Protein AF-A0A836IFR8-F1 (afdb_monomer_lite)

Organism: NCBI:txid2761500

pLDDT: mean 71.45, std 17.9, range [32.06, 95.31]

Foldseek 3Di:
DPDLVVVLVVLVVVLVVLCVPVLVVLVVQLVVLVVLLVVLVVLVVVLVVCCVVCVPPDDPVNVVVSVVSVVVSVVSVVSNVVSVVSNVVSVVVSVVSVVVSVVSVVVSVVVVVVVVVVVVVVVVVVVVVVVVVVVVLVVVLVVLVVVVVVVVVVCVVPDHDPVPDVSVVVSVVVNVVSVVVVVVVPPPPPPPPPPPDDDDDDDDDDDDDDDDDDDDDDDDDDDDDDPDPDDDDDDDDDDDDDDDDPDDPDPVVVVVVVVVVVVVVVVVVPDDDDDDDPCPDPPVVVVVVVVVVVVVCVVVVVVVVVVVVVVVVVVVVVVVVVVVVVVVVVVVVVVVVVVVVVVVLVVVCVVPDPCVVVSVVVVVVVVVVVVVVVVVVVVVVVVVVVVVVVVVVVVVVPD

Structure (mmCIF, N/CA/C/O backbone):
data_AF-A0A836IFR8-F1
#
_entry.id   AF-A0A836IFR8-F1
#
loop_
_atom_site.group_PDB
_atom_site.id
_atom_site.type_symbol
_atom_site.label_atom_id
_atom_site.label_alt_id
_atom_site.label_comp_id
_atom_site.label_asym_id
_atom_site.label_entity_id
_atom_site.label_seq_id
_atom_site.pdbx_PDB_ins_code
_atom_site.Cartn_x
_atom_site.Cartn_y
_atom_site.Cartn_z
_atom_site.occupancy
_atom_site.B_iso_or_equiv
_atom_site.auth_seq_id
_atom_site.auth_comp_id
_atom_site.auth_asym_id
_atom_site.auth_atom_id
_atom_site.pdbx_PDB_model_num
ATOM 1 N N . MET A 1 1 ? 16.367 15.610 -10.287 1.00 47.91 1 MET A N 1
ATOM 2 C CA . MET A 1 1 ? 15.677 14.321 -10.023 1.00 47.91 1 MET A CA 1
ATOM 3 C C . MET A 1 1 ? 15.553 13.953 -8.529 1.00 47.91 1 MET A C 1
ATOM 5 O O . MET A 1 1 ? 15.051 12.878 -8.247 1.00 47.91 1 MET A O 1
ATOM 9 N N . LYS A 1 2 ? 15.933 14.807 -7.560 1.00 54.25 2 LYS A N 1
ATOM 10 C CA . LYS A 1 2 ? 16.052 14.400 -6.140 1.00 54.25 2 LYS A CA 1
ATOM 11 C C . LYS A 1 2 ? 14.839 14.685 -5.233 1.00 54.25 2 LYS A C 1
ATOM 13 O O . LYS A 1 2 ? 14.837 14.230 -4.103 1.00 54.25 2 LYS A O 1
ATOM 18 N N . ALA A 1 3 ? 13.810 15.404 -5.686 1.00 56.84 3 ALA A N 1
ATOM 19 C CA . ALA A 1 3 ? 12.784 15.925 -4.769 1.00 56.84 3 ALA A CA 1
ATOM 20 C C . ALA A 1 3 ? 11.726 14.894 -4.309 1.00 56.84 3 ALA A C 1
ATOM 22 O O . ALA A 1 3 ? 11.267 14.959 -3.174 1.00 56.84 3 ALA A O 1
ATOM 23 N N . LEU A 1 4 ? 11.361 13.918 -5.149 1.00 61.09 4 LEU A N 1
ATOM 24 C CA . LEU A 1 4 ? 10.291 12.951 -4.843 1.00 61.09 4 LEU A CA 1
ATOM 25 C C . LEU A 1 4 ? 10.640 11.928 -3.733 1.00 61.09 4 LEU A C 1
ATOM 27 O O . LEU A 1 4 ? 9.770 11.622 -2.921 1.00 61.09 4 LEU A O 1
ATOM 31 N N . PRO A 1 5 ? 11.889 11.425 -3.640 1.00 79.56 5 PRO A N 1
ATOM 32 C CA . PRO A 1 5 ? 12.297 10.538 -2.549 1.00 79.56 5 PRO A CA 1
ATOM 33 C C . PRO A 1 5 ? 12.315 11.219 -1.176 1.00 79.56 5 PRO A C 1
ATOM 35 O O . PRO A 1 5 ? 12.012 10.579 -0.173 1.00 79.56 5 PRO A O 1
ATOM 38 N N . HIS A 1 6 ? 12.644 12.515 -1.119 1.00 83.06 6 HIS A N 1
ATOM 39 C CA . HIS A 1 6 ? 12.786 13.228 0.152 1.00 83.06 6 HIS A CA 1
ATOM 40 C C . HIS A 1 6 ? 11.447 13.449 0.861 1.00 83.06 6 HIS A C 1
ATOM 42 O O . HIS A 1 6 ? 11.377 13.259 2.069 1.00 83.06 6 HIS A O 1
ATOM 48 N N . VAL A 1 7 ? 10.376 13.762 0.125 1.00 83.94 7 VAL A N 1
ATOM 49 C CA . VAL A 1 7 ? 9.038 13.958 0.718 1.00 83.94 7 VAL A CA 1
ATOM 50 C C . VAL A 1 7 ? 8.487 12.656 1.312 1.00 83.94 7 VAL A C 1
ATOM 52 O O . VAL A 1 7 ? 7.880 12.673 2.380 1.00 83.94 7 VAL A O 1
ATOM 55 N N . LEU A 1 8 ? 8.714 11.515 0.652 1.00 88.38 8 LEU A N 1
ATOM 56 C CA . LEU A 1 8 ? 8.310 10.209 1.185 1.00 88.38 8 LEU A CA 1
ATOM 57 C C . LEU A 1 8 ? 9.130 9.819 2.415 1.00 88.38 8 LEU A C 1
ATOM 59 O O . LEU A 1 8 ? 8.558 9.348 3.395 1.00 88.38 8 LEU A O 1
ATOM 63 N N . ALA A 1 9 ? 10.447 10.044 2.374 1.00 88.12 9 ALA A N 1
ATOM 64 C CA . ALA A 1 9 ? 11.332 9.774 3.502 1.00 88.12 9 ALA A CA 1
ATOM 65 C C . ALA A 1 9 ? 10.957 10.620 4.729 1.00 88.12 9 ALA A C 1
ATOM 67 O O . ALA A 1 9 ? 10.889 10.088 5.834 1.00 88.12 9 ALA A O 1
ATOM 68 N N . ASP A 1 10 ? 10.642 11.902 4.529 1.00 90.75 10 ASP A N 1
ATOM 69 C CA . ASP A 1 10 ? 10.183 12.798 5.593 1.00 90.75 10 ASP A CA 1
ATOM 70 C C . ASP A 1 10 ? 8.849 12.330 6.199 1.00 90.75 10 ASP A C 1
ATOM 72 O O . ASP A 1 10 ? 8.724 12.190 7.415 1.00 90.75 10 ASP A O 1
ATOM 76 N N . ARG A 1 11 ? 7.858 11.973 5.368 1.00 89.06 11 ARG A N 1
ATOM 77 C CA . ARG A 1 11 ? 6.571 11.444 5.857 1.00 89.06 11 ARG A CA 1
ATOM 78 C C . ARG A 1 11 ? 6.716 10.117 6.597 1.00 89.06 11 ARG A C 1
ATOM 80 O O . ARG A 1 11 ? 6.082 9.931 7.633 1.00 89.06 11 ARG A O 1
ATOM 87 N N . GLN A 1 12 ? 7.546 9.208 6.091 1.00 89.19 12 GLN A N 1
ATOM 88 C CA . GLN A 1 12 ? 7.844 7.945 6.763 1.00 89.19 12 GLN A CA 1
ATOM 89 C C . GLN A 1 12 ? 8.517 8.193 8.116 1.00 89.19 12 GLN A C 1
ATOM 91 O O . GLN A 1 12 ? 8.138 7.574 9.109 1.00 89.19 12 GLN A O 1
ATOM 96 N N . HIS A 1 13 ? 9.472 9.123 8.170 1.00 93.12 13 HIS A N 1
ATOM 97 C CA . HIS A 1 13 ? 10.136 9.499 9.410 1.00 93.12 13 HIS A CA 1
ATOM 98 C C . HIS A 1 13 ? 9.149 10.097 10.418 1.00 93.12 13 HIS A C 1
ATOM 100 O O . HIS A 1 13 ? 9.113 9.661 11.566 1.00 93.12 13 HIS A O 1
ATOM 106 N N . ARG A 1 14 ? 8.283 11.024 9.993 1.00 92.19 14 ARG A N 1
ATOM 107 C CA . ARG A 1 14 ? 7.234 11.602 10.848 1.00 92.19 14 ARG A CA 1
ATOM 108 C C . ARG A 1 14 ? 6.281 10.549 11.404 1.00 92.19 14 ARG A C 1
ATOM 110 O O . ARG A 1 14 ? 5.971 10.600 12.591 1.00 92.19 14 ARG A O 1
ATOM 117 N N . LEU A 1 15 ? 5.850 9.592 10.580 1.00 91.56 15 LEU A N 1
ATOM 118 C CA . LEU A 1 15 ? 4.998 8.491 11.029 1.00 91.56 15 LEU A CA 1
ATOM 119 C C . LEU A 1 15 ? 5.722 7.624 12.066 1.00 91.56 15 LEU A C 1
ATOM 121 O O . LEU A 1 15 ? 5.159 7.317 13.110 1.00 91.56 15 LEU A O 1
ATOM 125 N N . GLN A 1 16 ? 6.989 7.291 11.817 1.00 93.38 16 GLN A N 1
ATOM 126 C CA . GLN A 1 16 ? 7.802 6.511 12.747 1.00 93.38 16 GLN A CA 1
ATOM 127 C C . GLN A 1 16 ? 8.008 7.245 14.081 1.00 93.38 16 GLN A C 1
ATOM 129 O O . GLN A 1 16 ? 7.955 6.634 15.147 1.00 93.38 16 GLN A O 1
ATOM 134 N N . VAL A 1 17 ? 8.220 8.564 14.044 1.00 95.31 17 VAL A N 1
ATOM 135 C CA . VAL A 1 17 ? 8.290 9.396 15.251 1.00 95.31 17 VAL A CA 1
ATOM 136 C C . VAL A 1 17 ? 6.943 9.393 15.976 1.00 95.31 17 VAL A C 1
ATOM 138 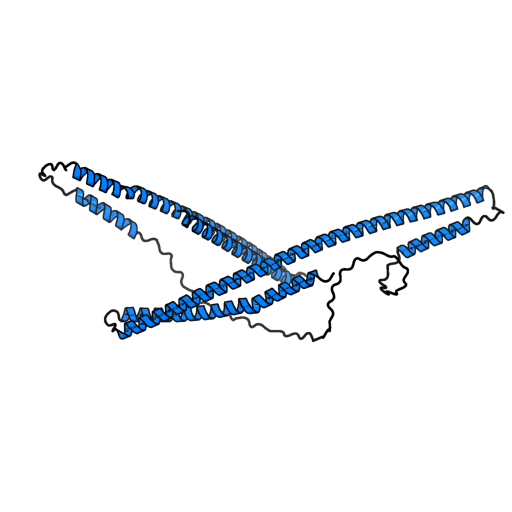O O . VAL A 1 17 ? 6.924 9.208 17.190 1.00 95.31 17 VAL A O 1
ATOM 141 N N . HIS A 1 18 ? 5.822 9.539 15.266 1.00 91.00 18 HIS A N 1
ATOM 142 C CA . HIS A 1 18 ? 4.480 9.521 15.856 1.00 91.00 18 HIS A CA 1
ATOM 143 C C . HIS A 1 18 ? 4.142 8.170 16.509 1.00 91.00 18 HIS A C 1
ATOM 145 O O . HIS A 1 18 ? 3.628 8.143 17.628 1.00 91.00 18 HIS A O 1
ATOM 151 N N . GLU A 1 19 ? 4.498 7.057 15.866 1.00 90.88 19 GLU A N 1
ATOM 152 C CA . GLU A 1 19 ? 4.349 5.704 16.411 1.00 90.88 19 GLU A CA 1
ATOM 153 C C . GLU A 1 19 ? 5.169 5.528 17.698 1.00 90.88 19 GLU A C 1
ATOM 155 O O . GLU A 1 19 ? 4.637 5.142 18.740 1.00 90.88 19 GLU A O 1
ATOM 160 N N . ASN A 1 20 ? 6.457 5.880 17.655 1.00 94.19 20 ASN A N 1
ATOM 161 C CA . ASN A 1 20 ? 7.366 5.698 18.787 1.00 94.19 20 ASN A CA 1
ATOM 162 C C . ASN A 1 20 ? 7.075 6.625 19.973 1.00 94.19 20 ASN A C 1
ATOM 164 O O . ASN A 1 20 ? 7.450 6.305 21.095 1.00 94.19 20 ASN A O 1
ATOM 168 N N . THR A 1 21 ? 6.448 7.778 19.740 1.00 94.50 21 THR A N 1
ATOM 169 C CA . THR A 1 21 ? 6.175 8.758 20.799 1.00 94.50 21 THR A CA 1
ATOM 170 C C . THR A 1 21 ? 4.726 8.689 21.253 1.00 94.50 21 THR A C 1
ATOM 172 O O . THR A 1 21 ? 4.448 8.284 22.376 1.00 94.50 21 THR A O 1
ATOM 175 N N . VAL A 1 22 ? 3.787 9.041 20.378 1.00 92.31 22 VAL A N 1
ATOM 176 C CA . VAL A 1 22 ? 2.385 9.259 20.741 1.00 92.31 22 VAL A CA 1
ATOM 177 C C . VAL A 1 22 ? 1.638 7.937 20.904 1.00 92.31 22 VAL A C 1
ATOM 179 O O . VAL A 1 22 ? 0.930 7.756 21.895 1.00 92.31 22 VAL A O 1
ATOM 182 N N . VAL A 1 23 ? 1.808 6.990 19.974 1.00 87.81 23 VAL A N 1
ATOM 183 C CA . VAL A 1 23 ? 1.104 5.694 20.037 1.00 87.81 23 VAL A CA 1
ATOM 184 C C . VAL A 1 23 ? 1.622 4.849 21.200 1.00 87.81 23 VAL A C 1
ATOM 186 O O . VAL A 1 23 ? 0.822 4.288 21.952 1.00 87.81 23 VAL A O 1
ATOM 189 N N . GLN A 1 24 ? 2.944 4.788 21.392 1.00 91.12 24 GLN A N 1
ATOM 190 C CA . GLN A 1 24 ? 3.534 4.069 22.523 1.00 91.12 24 GLN A CA 1
ATOM 191 C C . GLN A 1 24 ? 3.161 4.688 23.877 1.00 91.12 24 GLN A C 1
ATOM 193 O O . GLN A 1 24 ? 2.785 3.940 24.778 1.00 91.12 24 GLN A O 1
ATOM 198 N N . ASP A 1 25 ? 3.194 6.017 24.029 1.00 92.56 25 ASP A N 1
ATOM 199 C CA . ASP A 1 25 ? 2.761 6.686 25.267 1.00 92.56 25 ASP A CA 1
ATOM 200 C C . ASP A 1 25 ? 1.274 6.420 25.559 1.00 92.56 25 ASP A C 1
ATOM 202 O O . ASP A 1 25 ? 0.911 6.028 26.669 1.00 92.56 25 ASP A O 1
ATOM 206 N N . ALA A 1 26 ? 0.402 6.515 24.549 1.00 85.44 26 ALA A N 1
ATOM 207 C CA . ALA A 1 26 ? -1.014 6.186 24.708 1.00 85.44 26 ALA A CA 1
ATOM 208 C C . ALA A 1 26 ? -1.228 4.719 25.133 1.00 85.44 26 ALA A C 1
ATOM 210 O O . ALA A 1 26 ? -1.987 4.443 26.066 1.00 85.44 26 ALA A O 1
ATOM 211 N N . ALA A 1 27 ? -0.510 3.777 24.514 1.00 86.69 27 ALA A N 1
ATOM 212 C CA . ALA A 1 27 ? -0.564 2.363 24.876 1.00 86.69 27 ALA A CA 1
ATOM 213 C C . ALA A 1 27 ? -0.059 2.102 26.308 1.00 86.69 27 ALA A C 1
ATOM 215 O O . ALA A 1 27 ? -0.664 1.315 27.040 1.00 86.69 27 ALA A O 1
ATOM 216 N N . GLN A 1 28 ? 1.005 2.786 26.738 1.00 92.69 28 GLN A N 1
ATOM 217 C CA . GLN A 1 28 ? 1.507 2.705 28.111 1.00 92.69 28 GLN A CA 1
ATOM 218 C C . GLN A 1 28 ? 0.477 3.236 29.116 1.00 92.69 28 GLN A C 1
ATOM 220 O O . GLN A 1 28 ? 0.181 2.559 30.103 1.00 92.69 28 GLN A O 1
ATOM 225 N N . ARG A 1 29 ? -0.133 4.400 28.849 1.00 88.75 29 ARG A N 1
ATOM 226 C CA . ARG A 1 29 ? -1.191 4.979 29.699 1.00 88.75 29 ARG A CA 1
ATOM 227 C C . ARG A 1 29 ? -2.405 4.061 29.811 1.00 88.75 29 ARG A C 1
ATOM 229 O O . ARG A 1 29 ? -2.928 3.878 30.909 1.00 88.75 29 ARG A O 1
ATOM 236 N N . MET A 1 30 ? -2.818 3.444 28.704 1.00 87.19 30 MET A N 1
ATOM 237 C CA . MET A 1 30 ? -3.862 2.420 28.700 1.00 87.19 30 MET A CA 1
ATOM 238 C C . MET A 1 30 ? -3.473 1.212 29.558 1.00 87.19 30 MET A C 1
ATOM 240 O O . MET A 1 30 ? -4.264 0.764 30.384 1.00 87.19 30 MET A O 1
ATOM 244 N N . GLY A 1 31 ? -2.240 0.718 29.421 1.00 88.88 31 GLY A N 1
ATOM 245 C CA . GLY A 1 31 ? -1.727 -0.386 30.234 1.00 88.88 31 GLY A CA 1
ATOM 246 C C . GLY A 1 31 ? -1.807 -0.097 31.736 1.00 88.88 31 GLY A C 1
ATOM 247 O O . GLY A 1 31 ? -2.305 -0.926 32.498 1.00 88.88 31 GLY A O 1
ATOM 248 N N . VAL A 1 32 ? -1.401 1.104 32.158 1.00 92.50 32 VAL A N 1
ATOM 249 C CA . VAL A 1 32 ? -1.517 1.554 33.556 1.00 92.50 32 VAL A CA 1
ATOM 250 C C . VAL A 1 32 ? -2.982 1.652 33.993 1.00 92.50 32 VAL A C 1
ATOM 252 O O . VAL A 1 32 ? -3.325 1.227 35.095 1.00 92.50 32 VAL A O 1
ATOM 255 N N . ALA A 1 33 ? -3.867 2.177 33.143 1.00 85.25 33 ALA A N 1
ATOM 256 C CA . ALA A 1 33 ? -5.289 2.277 33.456 1.00 85.25 33 ALA A CA 1
ATOM 257 C C . ALA A 1 33 ? -5.936 0.893 33.643 1.00 85.25 33 ALA A C 1
ATOM 259 O O . ALA A 1 33 ? -6.629 0.668 34.631 1.00 85.25 33 ALA A O 1
ATOM 260 N N . VAL A 1 34 ? -5.649 -0.067 32.761 1.00 82.88 34 VAL A N 1
ATOM 261 C CA . VAL A 1 34 ? -6.144 -1.450 32.878 1.00 82.88 34 VAL A CA 1
ATOM 262 C C . VAL A 1 34 ? -5.638 -2.121 34.157 1.00 82.88 34 VAL A C 1
ATOM 264 O O . VAL A 1 34 ? -6.399 -2.813 34.830 1.00 82.88 34 VAL A O 1
ATOM 267 N N . GLN A 1 35 ? -4.381 -1.890 34.547 1.00 90.19 35 GLN A N 1
ATOM 268 C CA . GLN A 1 35 ? -3.867 -2.384 35.829 1.00 90.19 35 GLN A CA 1
ATOM 269 C C . GLN A 1 35 ? -4.649 -1.807 37.019 1.00 90.19 35 GLN A C 1
ATOM 271 O O . GLN A 1 35 ? -5.013 -2.561 37.923 1.00 90.19 35 GLN A O 1
ATOM 276 N N . LYS A 1 36 ? -4.971 -0.505 36.997 1.00 87.12 36 LYS A N 1
ATOM 277 C CA . LYS A 1 36 ? -5.826 0.126 38.017 1.00 87.12 36 LYS A CA 1
ATOM 278 C C . LYS A 1 36 ? -7.237 -0.461 38.030 1.00 87.12 36 LYS A C 1
ATOM 280 O O . LYS A 1 36 ? -7.757 -0.735 39.105 1.00 87.12 36 LYS A O 1
ATOM 285 N N . LEU A 1 37 ? -7.827 -0.728 36.862 1.00 82.00 37 LEU A N 1
ATOM 286 C CA . LEU A 1 37 ? -9.136 -1.381 36.760 1.00 82.00 37 LEU A CA 1
ATOM 287 C C . LEU A 1 37 ? -9.129 -2.775 37.394 1.00 82.00 37 LEU A C 1
ATOM 289 O O . LEU A 1 37 ? -10.052 -3.115 38.124 1.00 82.00 37 LEU A O 1
ATOM 293 N N . ASN A 1 38 ? -8.084 -3.569 37.153 1.00 85.69 38 ASN A N 1
ATOM 294 C CA . ASN A 1 38 ? -7.959 -4.898 37.753 1.00 85.69 38 ASN A CA 1
ATOM 295 C C . ASN A 1 38 ? -7.844 -4.820 39.283 1.00 85.69 38 ASN A C 1
ATOM 297 O O . ASN A 1 38 ? -8.478 -5.605 39.985 1.00 85.69 38 ASN A O 1
ATOM 301 N N . ALA A 1 39 ? -7.081 -3.852 39.805 1.00 88.19 39 ALA A N 1
ATOM 302 C CA . ALA A 1 39 ? -6.993 -3.603 41.245 1.00 88.19 39 ALA A CA 1
ATOM 303 C C . ALA A 1 39 ? -8.346 -3.160 41.833 1.00 88.19 39 ALA A C 1
ATOM 305 O O . ALA A 1 39 ? -8.772 -3.667 42.868 1.00 88.19 39 ALA A O 1
ATOM 306 N N . CYS A 1 40 ? -9.057 -2.274 41.133 1.00 85.75 40 CYS A N 1
ATOM 307 C CA . CYS A 1 40 ? -10.400 -1.824 41.484 1.00 85.75 40 CYS A CA 1
ATOM 308 C C . CYS A 1 40 ? -11.410 -2.984 41.490 1.00 85.75 40 CYS A C 1
ATOM 310 O O . CYS A 1 40 ? -12.135 -3.158 42.464 1.00 85.75 40 CYS A O 1
ATOM 312 N N . SER A 1 41 ? -11.403 -3.842 40.467 1.00 85.50 41 SER A N 1
ATOM 313 C CA . SER A 1 41 ? -12.249 -5.039 40.411 1.00 85.50 41 SER A CA 1
ATOM 314 C C . SER A 1 41 ? -12.000 -5.961 41.606 1.00 85.50 41 SER A C 1
ATOM 316 O O . SER A 1 41 ? -12.953 -6.484 42.178 1.00 85.50 41 SER A O 1
ATOM 318 N N . ALA A 1 42 ? -10.738 -6.140 42.010 1.00 87.50 42 ALA A N 1
ATOM 319 C CA . ALA A 1 42 ? -10.400 -6.913 43.201 1.00 87.50 42 ALA A CA 1
ATOM 320 C C . ALA A 1 42 ? -10.935 -6.257 44.490 1.00 87.50 42 ALA A C 1
ATOM 322 O O . ALA A 1 42 ? -11.505 -6.964 45.323 1.00 87.50 42 ALA A O 1
ATOM 323 N N . SER A 1 43 ? -10.828 -4.926 44.629 1.00 85.06 43 SER A N 1
ATOM 324 C CA . SER A 1 43 ? -11.397 -4.188 45.774 1.00 85.06 43 SER A CA 1
ATOM 325 C C . SER A 1 43 ? -12.926 -4.304 45.828 1.00 85.06 43 SER A C 1
ATOM 327 O O . SER A 1 43 ? -13.485 -4.611 46.880 1.00 85.06 43 SER A O 1
ATOM 329 N N . ILE A 1 44 ? -13.620 -4.172 44.689 1.00 81.56 44 ILE A N 1
ATOM 330 C CA . ILE A 1 44 ? -15.080 -4.347 44.609 1.00 81.56 44 ILE A CA 1
ATOM 331 C C . ILE A 1 44 ? -15.482 -5.761 45.045 1.00 81.56 44 ILE A C 1
ATOM 333 O O . ILE A 1 44 ? -16.423 -5.914 45.822 1.00 81.56 44 ILE A O 1
ATOM 337 N N . HIS A 1 45 ? -14.766 -6.799 44.599 1.00 81.31 45 HIS A N 1
ATOM 338 C CA . HIS A 1 45 ? -15.031 -8.170 45.043 1.00 81.31 45 HIS A CA 1
ATOM 339 C C . HIS A 1 45 ? -14.825 -8.340 46.550 1.00 81.31 45 HIS A C 1
ATOM 341 O O . HIS A 1 45 ? -15.649 -8.966 47.216 1.00 81.31 45 HIS A O 1
ATOM 347 N N . GLN A 1 46 ? -13.769 -7.744 47.107 1.00 85.06 46 GLN A N 1
ATOM 348 C CA . GLN A 1 46 ? -13.543 -7.746 48.549 1.00 85.06 46 GLN A CA 1
ATOM 349 C C . GLN A 1 46 ? -14.682 -7.034 49.297 1.00 85.06 46 GLN A C 1
ATOM 351 O O . GLN A 1 46 ? -15.183 -7.565 50.287 1.00 85.06 46 GLN A O 1
ATOM 356 N N . CYS A 1 47 ? -15.138 -5.883 48.799 1.00 81.12 47 CYS A N 1
ATOM 357 C CA . CYS A 1 47 ? -16.275 -5.143 49.345 1.00 81.12 47 CYS A CA 1
ATOM 358 C C . CYS A 1 47 ? -17.574 -5.963 49.288 1.00 81.12 47 CYS A C 1
ATOM 360 O O . CYS A 1 47 ? -18.306 -6.010 50.274 1.00 81.12 47 CYS A O 1
ATOM 362 N N . SER A 1 48 ? -17.831 -6.658 48.175 1.00 80.69 48 SER A N 1
ATOM 363 C CA . SER A 1 48 ? -18.991 -7.546 48.006 1.00 80.69 48 SER A CA 1
ATOM 364 C C . SER A 1 48 ? -18.995 -8.670 49.041 1.00 80.69 48 SER A C 1
ATOM 366 O O . SER A 1 48 ? -20.002 -8.882 49.711 1.00 80.69 48 SER A O 1
ATOM 368 N N . ASN A 1 49 ? -17.849 -9.325 49.250 1.00 79.50 49 ASN A N 1
ATOM 369 C CA . ASN A 1 49 ? -17.709 -10.387 50.250 1.00 79.50 49 ASN A CA 1
ATOM 370 C C . ASN A 1 49 ? -17.952 -9.870 51.680 1.00 79.50 49 ASN A C 1
ATOM 372 O O . ASN A 1 49 ? -18.555 -10.562 52.499 1.00 79.50 49 ASN A O 1
ATOM 376 N N . VAL A 1 50 ? -17.502 -8.645 51.992 1.00 80.38 50 VAL A N 1
ATOM 377 C CA . VAL A 1 50 ? -17.762 -8.001 53.292 1.00 80.38 50 VAL A CA 1
ATOM 378 C C . VAL A 1 50 ? -19.244 -7.693 53.457 1.00 80.38 50 VAL A C 1
ATOM 380 O O . VAL A 1 50 ? -19.784 -7.940 54.533 1.00 80.38 50 VAL A O 1
ATOM 383 N N . ILE A 1 51 ? -19.908 -7.181 52.416 1.00 76.94 51 ILE A N 1
ATOM 384 C CA . ILE A 1 51 ? -21.348 -6.910 52.444 1.00 76.94 51 ILE A CA 1
ATOM 385 C C . ILE A 1 51 ? -22.107 -8.209 52.708 1.00 76.94 51 ILE A C 1
ATOM 387 O O . ILE A 1 51 ? -22.844 -8.257 53.686 1.00 76.94 51 ILE A O 1
ATOM 391 N N . GLU A 1 52 ? -21.867 -9.265 51.925 1.00 72.56 52 GLU A N 1
ATOM 392 C CA . GLU A 1 52 ? -22.520 -10.576 52.073 1.00 72.56 52 GLU A CA 1
ATOM 393 C C . GLU A 1 52 ? -22.291 -11.206 53.455 1.00 72.56 52 GLU A C 1
ATOM 395 O O . GLU A 1 52 ? -23.228 -11.726 54.059 1.00 72.56 52 GLU A O 1
ATOM 400 N N . GLY A 1 53 ? -21.074 -11.099 54.001 1.00 71.19 53 GLY A N 1
ATOM 401 C CA . GLY A 1 53 ? -20.752 -11.593 55.343 1.00 71.19 53 GLY A CA 1
ATOM 402 C C . GLY A 1 53 ? -21.310 -10.740 56.490 1.00 71.19 53 GLY A C 1
ATOM 403 O O . GLY A 1 53 ? -21.420 -11.229 57.613 1.00 71.19 53 GLY A O 1
ATOM 404 N N . SER A 1 54 ? -21.674 -9.479 56.226 1.00 65.06 54 SER A N 1
ATOM 405 C CA . SER A 1 54 ? -21.998 -8.487 57.264 1.00 65.06 54 SER A CA 1
ATOM 406 C C . SER A 1 54 ? -23.424 -7.927 57.187 1.00 65.06 54 SER A C 1
ATOM 408 O O . SER A 1 54 ? -23.757 -7.057 57.992 1.00 65.06 54 SER A O 1
ATOM 410 N N . VAL A 1 55 ? -24.292 -8.427 56.291 1.00 53.84 55 VAL A N 1
ATOM 411 C CA . VAL A 1 55 ? -25.688 -7.955 56.088 1.00 53.84 55 VAL A CA 1
ATOM 412 C C . VAL A 1 55 ? -26.499 -7.846 57.394 1.00 53.84 55 VAL A C 1
ATOM 414 O O . VAL A 1 55 ? -27.440 -7.063 57.470 1.00 53.84 55 VAL A O 1
ATOM 417 N N . LEU A 1 56 ? -26.114 -8.563 58.454 1.00 54.47 56 LEU A N 1
ATOM 418 C CA . LEU A 1 56 ? -26.800 -8.550 59.750 1.00 54.47 56 LEU A CA 1
ATOM 419 C C . LEU A 1 56 ? -26.169 -7.634 60.827 1.00 54.47 56 LEU A C 1
ATOM 421 O O . LEU A 1 56 ? -26.780 -7.456 61.877 1.00 54.47 56 LEU A O 1
ATOM 425 N N . LEU A 1 57 ? -24.982 -7.046 60.607 1.00 59.06 57 LEU A N 1
ATOM 426 C CA . LEU A 1 57 ? -24.204 -6.323 61.641 1.00 59.06 57 LEU A CA 1
ATOM 427 C C . LEU A 1 57 ? -23.453 -5.066 61.142 1.00 59.06 57 LEU A C 1
ATOM 429 O O . LEU A 1 57 ? -22.599 -4.533 61.855 1.00 59.06 57 LEU A O 1
ATOM 433 N N . LEU A 1 58 ? -23.724 -4.571 59.930 1.00 63.25 58 LEU A N 1
ATOM 434 C CA . LEU A 1 58 ? -23.017 -3.405 59.378 1.00 63.25 58 LEU A CA 1
ATOM 435 C C . LEU A 1 58 ? -23.315 -2.122 60.175 1.00 63.25 58 LEU A C 1
ATOM 437 O O . LEU A 1 58 ? -24.358 -1.491 60.021 1.00 63.25 58 LEU A O 1
ATOM 441 N N . GLY A 1 59 ? -22.360 -1.706 61.006 1.00 76.69 59 GLY A N 1
ATOM 442 C CA . GLY A 1 59 ? -22.352 -0.383 61.625 1.00 76.69 59 GLY A CA 1
ATOM 443 C C . GLY A 1 59 ? -22.063 0.734 60.613 1.00 76.69 59 GLY A C 1
ATOM 444 O O . GLY A 1 59 ? -21.464 0.513 59.560 1.00 76.69 59 GLY A O 1
ATOM 445 N N . VAL A 1 60 ? -22.430 1.970 60.970 1.00 76.00 60 VAL A N 1
ATOM 446 C CA . VAL A 1 60 ? -22.268 3.185 60.137 1.00 76.00 60 VAL A CA 1
ATOM 447 C C . VAL A 1 60 ? -20.842 3.348 59.585 1.00 76.00 60 VAL A C 1
ATOM 449 O O . VAL A 1 60 ? -20.656 3.755 58.440 1.00 76.00 60 VAL A O 1
ATOM 452 N N . ARG A 1 61 ? -19.820 2.986 60.373 1.00 78.25 61 ARG A N 1
ATOM 453 C CA . ARG A 1 61 ? -18.407 3.098 59.976 1.00 78.25 61 ARG A CA 1
ATOM 454 C C . ARG A 1 61 ? -18.055 2.188 58.798 1.00 78.25 61 ARG A C 1
ATOM 456 O O . ARG A 1 61 ? -17.372 2.628 57.882 1.00 78.25 61 ARG A O 1
ATOM 463 N N . THR A 1 62 ? -18.546 0.952 58.805 1.00 78.44 62 THR A N 1
ATOM 464 C CA . THR A 1 62 ? -18.287 -0.034 57.751 1.00 78.44 62 THR A CA 1
ATOM 465 C C . THR A 1 62 ? -18.968 0.371 56.445 1.00 78.44 62 THR A C 1
ATOM 467 O O . THR A 1 62 ? -18.375 0.250 55.378 1.00 78.44 62 THR A O 1
ATOM 470 N N . VAL A 1 63 ? -20.180 0.935 56.536 1.00 77.19 63 VAL A N 1
ATOM 471 C CA . VAL A 1 63 ? -20.896 1.501 55.382 1.00 77.19 63 VAL A CA 1
ATOM 472 C C . VAL A 1 63 ? -20.116 2.663 54.771 1.00 77.19 63 VAL A C 1
ATOM 474 O O . VAL A 1 63 ? -19.957 2.704 53.556 1.00 77.19 63 VAL A O 1
ATOM 477 N N . HIS A 1 64 ? -19.580 3.577 55.588 1.00 78.25 64 HIS A N 1
ATOM 478 C CA . HIS A 1 64 ? -18.798 4.706 55.078 1.00 78.25 64 HIS A CA 1
ATOM 479 C C . HIS A 1 64 ? -17.536 4.249 54.331 1.00 78.25 64 HIS A C 1
ATOM 481 O O . HIS A 1 64 ? -17.282 4.737 53.235 1.00 78.25 64 HIS A O 1
ATOM 487 N N . THR A 1 65 ? -16.799 3.268 54.869 1.00 84.38 65 THR A N 1
ATOM 488 C CA . THR A 1 65 ? -15.606 2.707 54.209 1.00 84.38 65 THR A CA 1
ATOM 489 C C . THR A 1 65 ? -15.937 2.041 52.869 1.00 84.38 65 THR A C 1
ATOM 491 O O . THR A 1 65 ? -15.228 2.254 51.886 1.00 84.38 65 THR A O 1
ATOM 494 N N . LEU A 1 66 ? -17.040 1.288 52.795 1.00 82.75 66 LEU A N 1
ATOM 495 C CA . LEU A 1 66 ? -17.508 0.686 51.541 1.00 82.75 66 LEU A CA 1
ATOM 496 C C . LEU A 1 66 ? -17.886 1.753 50.505 1.00 82.75 66 LEU A C 1
ATOM 498 O O . LEU A 1 66 ? -17.545 1.626 49.334 1.00 82.75 66 LEU A O 1
ATOM 502 N N . LEU A 1 67 ? -18.558 2.823 50.935 1.00 81.69 67 LEU A N 1
ATOM 503 C CA . LEU A 1 67 ? -18.963 3.920 50.054 1.00 81.69 67 LEU A CA 1
ATOM 504 C C . LEU A 1 67 ? -17.749 4.682 49.504 1.00 81.69 67 LEU A C 1
ATOM 506 O O . LEU A 1 67 ? -17.730 5.016 48.322 1.00 81.69 67 LEU A O 1
ATOM 510 N N . THR A 1 68 ? -16.712 4.901 50.322 1.00 86.50 68 THR A N 1
ATOM 511 C CA . THR A 1 68 ? -15.456 5.516 49.862 1.00 86.50 68 THR A CA 1
ATOM 512 C C . THR A 1 68 ? -14.692 4.629 48.876 1.00 86.50 68 THR A C 1
ATOM 514 O O . THR A 1 68 ? -14.209 5.138 47.867 1.00 86.50 68 THR A O 1
ATOM 517 N N . GLU A 1 69 ? -14.630 3.312 49.108 1.00 85.81 69 GLU A N 1
ATOM 518 C CA . GLU A 1 69 ? -13.986 2.354 48.189 1.00 85.81 69 GLU A CA 1
ATOM 519 C C . GLU A 1 69 ? -14.735 2.238 46.854 1.00 85.81 69 GLU A C 1
ATOM 521 O O . GLU A 1 69 ? -14.122 2.215 45.782 1.00 85.81 69 GLU A O 1
ATOM 526 N N . LEU A 1 70 ? -16.072 2.227 46.890 1.00 83.69 70 LEU A N 1
ATOM 527 C CA . LEU A 1 70 ? -16.897 2.237 45.682 1.00 83.69 70 LEU A CA 1
ATOM 528 C C . LEU A 1 70 ? -16.760 3.553 44.906 1.00 83.69 70 LEU A C 1
ATOM 530 O O . LEU A 1 70 ? -16.681 3.519 43.679 1.00 83.69 70 LEU A O 1
ATOM 534 N N . ASN A 1 71 ? -16.678 4.698 45.591 1.00 85.50 71 ASN A N 1
ATOM 535 C CA . ASN A 1 71 ? -16.450 5.982 44.927 1.00 85.50 71 ASN A CA 1
ATOM 536 C C . ASN A 1 71 ? -15.070 6.030 44.250 1.00 85.50 71 ASN A C 1
ATOM 538 O O . ASN A 1 71 ? -14.974 6.393 43.081 1.00 85.50 71 ASN A O 1
ATOM 542 N N . HIS A 1 72 ? -14.016 5.572 44.935 1.00 88.06 72 HIS A N 1
ATOM 543 C CA . HIS A 1 72 ? -12.675 5.469 44.350 1.00 88.06 72 HIS A CA 1
ATOM 544 C C . HIS A 1 72 ? -12.637 4.519 43.142 1.00 88.06 72 HIS A C 1
ATOM 546 O O . HIS A 1 72 ? -11.982 4.778 42.130 1.00 88.06 72 HIS A O 1
ATOM 552 N N . SER A 1 73 ? -13.392 3.423 43.225 1.00 85.38 73 SER A N 1
ATOM 553 C CA . SER A 1 73 ? -13.557 2.473 42.129 1.00 85.38 73 SER A CA 1
ATOM 554 C C . SER A 1 73 ? -14.216 3.107 40.901 1.00 85.38 73 SER A C 1
ATOM 556 O O . SER A 1 73 ? -13.757 2.904 39.776 1.00 85.38 73 SER A O 1
ATOM 558 N N . LEU A 1 74 ? -15.253 3.922 41.107 1.00 85.06 74 LEU A N 1
ATOM 559 C CA . LEU A 1 74 ? -15.942 4.641 40.038 1.00 85.06 74 LEU A CA 1
ATOM 560 C C . LEU A 1 74 ? -15.020 5.670 39.361 1.00 85.06 74 LEU A C 1
ATOM 562 O O . LEU A 1 74 ? -14.911 5.667 38.135 1.00 85.06 74 LEU A O 1
ATOM 566 N N . GLU A 1 75 ? -14.269 6.455 40.139 1.00 86.69 75 GLU A N 1
ATOM 567 C CA . GLU A 1 75 ? -13.242 7.378 39.623 1.00 86.69 75 GLU A CA 1
ATOM 568 C C . GLU A 1 75 ? -12.178 6.642 38.788 1.00 86.69 75 GLU A C 1
ATOM 570 O O . GLU A 1 75 ? -11.762 7.108 37.721 1.00 86.69 75 GLU A O 1
ATOM 575 N N . SER A 1 76 ? -11.753 5.452 39.228 1.00 84.00 76 SER A N 1
ATOM 576 C CA . SER A 1 76 ? -10.806 4.626 38.474 1.00 84.00 76 SER A CA 1
ATOM 577 C C . SER A 1 76 ? -11.395 4.127 37.149 1.00 84.00 76 SER A C 1
ATOM 579 O O . SER A 1 76 ? -10.685 4.090 36.141 1.00 84.00 76 SER A O 1
ATOM 581 N N . ILE A 1 77 ? -12.675 3.747 37.120 1.00 83.38 77 ILE A N 1
ATOM 582 C CA . ILE A 1 77 ? -13.369 3.335 35.890 1.00 83.38 77 ILE A CA 1
ATOM 583 C C . ILE A 1 77 ? -13.474 4.515 34.913 1.00 83.38 77 ILE A C 1
ATOM 585 O O . ILE A 1 77 ? -13.204 4.353 33.719 1.00 83.38 77 ILE A O 1
ATOM 589 N N . GLU A 1 78 ? -13.795 5.716 35.396 1.00 86.94 78 GLU A N 1
ATOM 590 C CA . GLU A 1 78 ? -13.830 6.927 34.569 1.00 86.94 78 GLU A CA 1
ATOM 591 C C . GLU A 1 78 ? -12.449 7.281 33.995 1.00 86.94 78 GLU A C 1
ATOM 593 O O . GLU A 1 78 ? -12.327 7.636 32.814 1.00 86.94 78 GLU A O 1
ATOM 598 N N . ALA A 1 79 ? -11.386 7.115 34.788 1.00 85.88 79 ALA A N 1
ATOM 599 C CA . ALA A 1 79 ? -10.011 7.292 34.329 1.00 85.88 79 ALA A CA 1
ATOM 600 C C . ALA A 1 79 ? -9.639 6.290 33.220 1.00 85.88 79 ALA A C 1
ATOM 602 O O . ALA A 1 79 ? -8.997 6.663 32.237 1.00 85.88 79 ALA A O 1
ATOM 603 N N . VAL A 1 80 ? -10.091 5.037 33.316 1.00 84.12 80 VAL A N 1
ATOM 604 C CA . VAL A 1 80 ? -9.893 4.029 32.259 1.00 84.12 80 VAL A CA 1
ATOM 605 C C . VAL A 1 80 ? -10.662 4.398 30.999 1.00 84.12 80 VAL A C 1
ATOM 607 O O . VAL A 1 80 ? -10.108 4.350 29.901 1.00 84.12 80 VAL A O 1
ATOM 610 N N . ALA A 1 81 ? -11.918 4.820 31.142 1.00 83.06 81 ALA A N 1
ATOM 611 C CA . ALA A 1 81 ? -12.729 5.246 30.011 1.00 83.06 81 ALA A CA 1
ATOM 612 C C . ALA A 1 81 ? -12.112 6.460 29.295 1.00 83.06 81 ALA A C 1
ATOM 614 O O . ALA A 1 81 ? -12.106 6.513 28.064 1.00 83.06 81 ALA A O 1
ATOM 615 N N . SER A 1 82 ? -11.553 7.425 30.034 1.00 89.88 82 SER A N 1
ATOM 616 C CA . SER A 1 82 ? -10.855 8.570 29.434 1.00 89.88 82 SER A CA 1
ATOM 617 C C . SER A 1 82 ? -9.558 8.157 28.731 1.00 89.88 82 SER A C 1
ATOM 619 O O . SER A 1 82 ? -9.367 8.539 27.575 1.00 89.88 82 SER A O 1
ATOM 621 N N . ALA A 1 83 ? -8.734 7.301 29.347 1.00 85.38 83 ALA A N 1
ATOM 622 C CA . ALA A 1 83 ? -7.543 6.729 28.716 1.00 85.38 83 ALA A CA 1
ATOM 623 C C . ALA A 1 83 ? -7.880 5.921 27.448 1.00 85.38 83 ALA A C 1
ATOM 625 O O . ALA A 1 83 ? -7.115 5.910 26.482 1.00 85.38 83 ALA A O 1
ATOM 626 N N . TRP A 1 84 ? -9.040 5.259 27.418 1.00 85.06 84 TRP A N 1
ATOM 627 C CA . TRP A 1 84 ? -9.509 4.516 26.246 1.00 85.06 84 TRP A CA 1
ATOM 628 C C . TRP A 1 84 ? -9.856 5.435 25.096 1.00 85.06 84 TRP A C 1
ATOM 630 O O . TRP A 1 84 ? -9.391 5.218 23.979 1.00 85.06 84 TRP A O 1
ATOM 640 N N . ARG A 1 85 ? -10.610 6.502 25.368 1.00 90.56 85 ARG A N 1
ATOM 641 C CA . ARG A 1 85 ? -10.958 7.491 24.343 1.00 90.56 85 ARG A CA 1
ATOM 642 C C . ARG A 1 85 ? -9.715 8.158 23.757 1.00 90.56 85 ARG A C 1
ATOM 644 O O . ARG A 1 85 ? -9.637 8.295 22.540 1.00 90.56 85 ARG A O 1
ATOM 651 N N . THR A 1 86 ? -8.735 8.525 24.586 1.00 91.88 86 THR A N 1
ATOM 652 C CA . THR A 1 86 ? -7.488 9.140 24.098 1.00 91.88 86 THR A CA 1
ATOM 653 C C . THR A 1 86 ? -6.664 8.162 23.268 1.00 91.88 86 THR A C 1
ATOM 655 O O . THR A 1 86 ? -6.226 8.514 22.177 1.00 91.88 86 THR A O 1
ATOM 658 N N . THR A 1 87 ? -6.522 6.914 23.720 1.00 85.25 87 THR A N 1
ATOM 659 C CA . THR A 1 87 ? -5.800 5.876 22.967 1.00 85.25 87 THR A CA 1
ATOM 660 C C . THR A 1 87 ? -6.484 5.578 21.636 1.00 85.25 87 THR A C 1
ATOM 662 O O . THR A 1 87 ? -5.819 5.502 20.606 1.00 85.25 87 THR A O 1
ATOM 665 N N . ALA A 1 88 ? -7.814 5.474 21.625 1.00 86.75 88 ALA A N 1
ATOM 666 C CA . ALA A 1 88 ? -8.582 5.265 20.404 1.00 86.75 88 ALA A CA 1
ATOM 667 C C . ALA A 1 88 ? -8.413 6.428 19.412 1.00 86.75 88 ALA A C 1
ATOM 669 O O . ALA A 1 88 ? -8.209 6.180 18.225 1.00 86.75 88 ALA A O 1
ATOM 670 N N . ALA A 1 89 ? -8.445 7.677 19.887 1.00 91.06 89 ALA A N 1
ATOM 671 C CA . ALA A 1 89 ? -8.224 8.855 19.050 1.00 91.06 89 ALA A CA 1
ATOM 672 C C . ALA A 1 89 ? -6.813 8.866 18.433 1.00 91.06 89 ALA A C 1
ATOM 674 O O . ALA A 1 89 ? -6.676 9.044 17.225 1.00 91.06 89 ALA A O 1
ATOM 675 N N . VAL A 1 90 ? -5.780 8.577 19.232 1.00 88.81 90 VAL A N 1
ATOM 676 C CA . VAL A 1 90 ? -4.388 8.472 18.757 1.00 88.81 90 VAL A CA 1
ATOM 677 C C . VAL A 1 90 ? -4.241 7.375 17.697 1.00 88.81 90 VAL A C 1
ATOM 679 O O . VAL A 1 90 ? -3.630 7.593 16.653 1.00 88.81 90 VAL A O 1
ATOM 682 N N . TYR A 1 91 ? -4.843 6.202 17.909 1.00 83.94 91 TYR A N 1
ATOM 683 C CA . TYR A 1 91 ? -4.810 5.119 16.920 1.00 83.94 91 TYR A CA 1
ATOM 684 C C . TYR A 1 91 ? -5.549 5.470 15.623 1.00 83.94 91 TYR A C 1
ATOM 686 O O . TYR A 1 91 ? -5.116 5.063 14.542 1.00 83.94 91 TYR A O 1
ATOM 694 N N . GLN A 1 92 ? -6.654 6.215 15.706 1.00 88.31 92 GLN A N 1
ATOM 695 C CA . GLN A 1 92 ? -7.367 6.705 14.525 1.00 88.31 92 GLN A CA 1
ATOM 696 C C . GLN A 1 92 ? -6.516 7.699 13.732 1.00 88.31 92 GLN A C 1
ATOM 698 O O . GLN A 1 92 ? -6.452 7.588 12.506 1.00 88.31 92 GLN A O 1
ATOM 703 N N . GLU A 1 93 ? -5.825 8.615 14.413 1.00 91.62 93 GLU A N 1
ATOM 704 C CA . GLU A 1 93 ? -4.903 9.559 13.781 1.00 91.62 93 GLU A CA 1
ATOM 705 C C . GLU A 1 93 ? -3.728 8.835 13.112 1.00 91.62 93 GLU A C 1
ATOM 707 O O . GLU A 1 93 ? -3.459 9.063 11.932 1.00 91.62 93 GLU A O 1
ATOM 712 N N . HIS A 1 94 ? -3.100 7.879 13.800 1.00 87.75 94 HIS A N 1
ATOM 713 C CA . HIS A 1 94 ? -2.036 7.056 13.223 1.00 87.75 94 HIS A CA 1
ATOM 714 C C . HIS A 1 94 ? -2.511 6.304 11.966 1.00 87.75 94 HIS A C 1
ATOM 716 O O . HIS A 1 94 ? -1.832 6.290 10.937 1.00 87.75 94 HIS A O 1
ATOM 722 N N . CYS A 1 95 ? -3.720 5.728 11.997 1.00 88.62 95 CYS A N 1
ATOM 723 C CA . CYS A 1 95 ? -4.330 5.106 10.820 1.00 88.62 95 CYS A CA 1
ATOM 724 C C . CYS A 1 95 ? -4.548 6.102 9.669 1.00 88.62 95 CYS A C 1
ATOM 726 O O . CYS A 1 95 ? -4.372 5.733 8.506 1.00 88.62 95 CYS A O 1
ATOM 728 N N . ALA A 1 96 ? -4.953 7.340 9.966 1.00 91.31 96 ALA A N 1
ATOM 729 C CA . ALA A 1 96 ? -5.137 8.383 8.961 1.00 91.31 96 ALA A CA 1
ATOM 730 C C . ALA A 1 96 ? -3.799 8.776 8.315 1.00 91.31 96 ALA A C 1
ATOM 732 O O . ALA A 1 96 ? -3.684 8.732 7.089 1.00 91.31 96 ALA A O 1
ATOM 733 N N . GLN A 1 97 ? -2.765 9.030 9.123 1.00 87.81 97 GLN A N 1
ATOM 734 C CA . GLN A 1 97 ? -1.413 9.346 8.646 1.00 87.81 97 GLN A CA 1
ATOM 735 C C . GLN A 1 97 ? -0.828 8.212 7.786 1.00 87.81 97 GLN A C 1
ATOM 737 O O . GLN A 1 97 ? -0.233 8.459 6.735 1.00 87.81 97 GLN A O 1
ATOM 742 N N . TYR A 1 98 ? -1.048 6.951 8.174 1.00 88.19 98 TYR A N 1
ATOM 743 C CA . TYR A 1 98 ? -0.614 5.794 7.386 1.00 88.19 98 TYR A CA 1
ATOM 744 C C . TYR A 1 98 ? -1.310 5.718 6.018 1.00 88.19 98 TYR A C 1
ATOM 746 O O . TYR A 1 98 ? -0.666 5.454 5.000 1.00 88.19 98 TYR A O 1
ATOM 754 N N . ARG A 1 99 ? -2.621 5.993 5.957 1.00 89.56 99 ARG A N 1
ATOM 755 C CA . ARG A 1 99 ? -3.359 6.049 4.682 1.00 89.56 99 ARG A CA 1
ATOM 756 C C . ARG A 1 99 ? -2.851 7.174 3.783 1.00 89.56 99 ARG A C 1
ATOM 758 O O . ARG A 1 99 ? -2.687 6.952 2.587 1.00 89.56 99 ARG A O 1
ATOM 765 N N . GLU A 1 100 ? -2.570 8.350 4.338 1.00 91.00 100 GLU A N 1
ATOM 766 C CA . GLU A 1 100 ? -1.995 9.470 3.582 1.00 91.00 100 GLU A CA 1
ATOM 767 C C . GLU A 1 100 ? -0.611 9.141 3.008 1.00 91.00 100 GLU A C 1
ATOM 769 O O . GLU A 1 100 ? -0.299 9.530 1.878 1.00 91.00 100 GLU A O 1
ATOM 774 N N . LEU A 1 101 ? 0.214 8.395 3.752 1.00 89.38 101 LEU A N 1
ATOM 775 C CA . LEU A 1 101 ? 1.497 7.899 3.256 1.00 89.38 101 LEU A CA 1
ATOM 776 C C . LEU A 1 101 ? 1.305 6.945 2.070 1.00 89.38 101 LEU A C 1
ATOM 778 O O . LEU A 1 101 ? 1.976 7.117 1.054 1.00 89.38 101 LEU A O 1
ATOM 782 N N . ILE A 1 102 ? 0.370 5.991 2.161 1.00 88.00 102 ILE A N 1
ATOM 783 C CA . ILE A 1 102 ? 0.066 5.065 1.056 1.00 88.00 102 ILE A CA 1
ATOM 784 C C . ILE A 1 102 ? -0.368 5.835 -0.194 1.00 88.00 102 ILE A C 1
ATOM 786 O O . ILE A 1 102 ? 0.206 5.634 -1.262 1.00 88.00 102 ILE A O 1
ATOM 790 N N . VAL A 1 103 ? -1.312 6.772 -0.057 1.00 90.88 103 VAL A N 1
ATOM 791 C CA . VAL A 1 103 ? -1.776 7.602 -1.181 1.00 90.88 103 VAL A CA 1
ATOM 792 C C . VAL A 1 103 ? -0.616 8.385 -1.805 1.00 90.88 103 VAL A C 1
ATOM 794 O O . VAL A 1 103 ? -0.512 8.474 -3.028 1.00 90.88 103 VAL A O 1
ATOM 797 N N . SER A 1 104 ? 0.293 8.917 -0.984 1.00 87.56 104 SER A N 1
ATOM 798 C CA . SER A 1 104 ? 1.491 9.602 -1.471 1.00 87.56 104 SER A CA 1
ATOM 799 C C . SER A 1 104 ? 2.410 8.666 -2.256 1.00 87.56 104 SER A C 1
ATOM 801 O O . SER A 1 104 ? 2.915 9.056 -3.308 1.00 87.56 104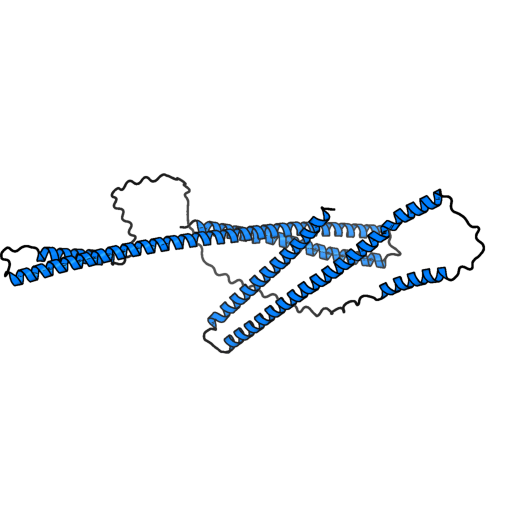 SER A O 1
ATOM 803 N N . ILE A 1 105 ? 2.634 7.440 -1.775 1.00 84.44 105 ILE A N 1
ATOM 804 C CA . ILE A 1 105 ? 3.451 6.441 -2.475 1.00 84.44 105 ILE A CA 1
ATOM 805 C C . ILE A 1 105 ? 2.820 6.117 -3.833 1.00 84.44 105 ILE A C 1
ATOM 807 O O . ILE A 1 105 ? 3.505 6.198 -4.854 1.00 84.44 105 ILE A O 1
ATOM 811 N N . ASP A 1 106 ? 1.514 5.859 -3.875 1.00 88.25 106 ASP A N 1
ATOM 812 C CA . ASP A 1 106 ? 0.797 5.547 -5.114 1.00 88.25 106 ASP A CA 1
ATOM 813 C C . ASP A 1 106 ? 0.899 6.687 -6.142 1.00 88.25 106 ASP A C 1
ATOM 815 O O . ASP A 1 106 ? 1.187 6.450 -7.319 1.00 88.25 106 ASP A O 1
ATOM 819 N N . GLN A 1 107 ? 0.756 7.941 -5.700 1.00 90.06 107 GLN A N 1
ATOM 820 C CA . GLN A 1 107 ? 0.931 9.124 -6.551 1.00 90.06 107 GLN A CA 1
ATOM 821 C C . GLN A 1 107 ? 2.360 9.229 -7.104 1.00 90.06 107 GLN A C 1
ATOM 823 O O . GLN A 1 107 ? 2.562 9.455 -8.302 1.00 90.06 107 GLN A O 1
ATOM 828 N N . THR A 1 108 ? 3.378 9.024 -6.265 1.00 86.88 108 THR A N 1
ATOM 829 C CA . THR A 1 108 ? 4.775 9.042 -6.731 1.00 86.88 108 THR A CA 1
ATOM 830 C C . THR A 1 108 ? 5.081 7.904 -7.705 1.00 86.88 108 THR A C 1
ATOM 832 O O . THR A 1 108 ? 5.790 8.101 -8.692 1.00 86.88 108 THR A O 1
ATOM 835 N N . GLN A 1 109 ? 4.492 6.725 -7.502 1.00 85.50 109 GLN A N 1
ATOM 836 C CA . GLN A 1 109 ? 4.641 5.608 -8.424 1.00 85.50 109 GLN A CA 1
ATOM 837 C C . GLN A 1 109 ? 3.953 5.893 -9.765 1.00 85.50 109 GLN A C 1
ATOM 839 O O . GLN A 1 109 ? 4.510 5.574 -10.818 1.00 85.50 109 GLN A O 1
ATOM 844 N N . ALA A 1 110 ? 2.762 6.498 -9.751 1.00 88.56 110 ALA A N 1
ATOM 845 C CA . ALA A 1 110 ? 2.049 6.892 -10.963 1.00 88.56 110 ALA A CA 1
ATOM 846 C C . ALA A 1 110 ? 2.862 7.904 -11.787 1.00 88.56 110 ALA A C 1
ATOM 848 O O . ALA A 1 110 ? 3.127 7.661 -12.966 1.00 88.56 110 ALA A O 1
ATOM 849 N N . THR A 1 111 ? 3.363 8.967 -11.151 1.00 88.06 111 THR A N 1
ATOM 850 C CA . THR A 1 111 ? 4.200 9.982 -11.820 1.00 88.06 111 THR A CA 1
ATOM 851 C C . THR A 1 111 ? 5.507 9.393 -12.365 1.00 88.06 111 THR A C 1
ATOM 853 O O . THR A 1 111 ? 5.926 9.714 -13.480 1.00 88.06 111 THR A O 1
ATOM 856 N N . MET A 1 112 ? 6.141 8.465 -11.639 1.00 82.56 112 MET A N 1
ATOM 857 C CA . MET A 1 112 ? 7.329 7.762 -12.128 1.00 82.56 112 MET A CA 1
ATOM 858 C C . MET A 1 112 ? 7.014 6.879 -13.344 1.00 82.56 112 MET A C 1
ATOM 860 O O . MET A 1 112 ? 7.765 6.903 -14.320 1.00 82.56 112 MET A O 1
ATOM 864 N N . LYS A 1 113 ? 5.888 6.150 -13.338 1.00 88.44 113 LYS A N 1
ATOM 865 C CA . LYS A 1 113 ? 5.430 5.356 -14.493 1.00 88.44 113 LYS A CA 1
ATOM 866 C C . LYS A 1 113 ? 5.173 6.231 -15.719 1.00 88.44 113 LYS A C 1
ATOM 868 O O . LYS A 1 113 ? 5.555 5.855 -16.825 1.00 88.44 113 LYS A O 1
ATOM 873 N N . GLU A 1 114 ? 4.548 7.392 -15.549 1.00 92.25 114 GLU A N 1
ATOM 874 C CA . GLU A 1 114 ? 4.321 8.347 -16.642 1.00 92.25 114 GLU A CA 1
ATOM 875 C C . GLU A 1 114 ? 5.632 8.870 -17.226 1.00 92.25 114 GLU A C 1
ATOM 877 O O . GLU A 1 114 ? 5.792 8.913 -18.449 1.00 92.25 114 GLU A O 1
ATOM 882 N N . ARG A 1 115 ? 6.602 9.187 -16.363 1.00 86.75 115 ARG A N 1
ATOM 883 C CA . ARG A 1 115 ? 7.933 9.623 -16.788 1.00 86.75 115 ARG A CA 1
ATOM 884 C C . ARG A 1 115 ? 8.688 8.535 -17.546 1.00 86.75 115 ARG A C 1
ATOM 886 O O . ARG A 1 115 ? 9.296 8.836 -18.567 1.00 86.75 115 ARG A O 1
ATOM 893 N N . VAL A 1 116 ? 8.629 7.284 -17.090 1.00 86.56 116 VAL A N 1
ATOM 894 C CA . VAL A 1 116 ? 9.216 6.146 -17.817 1.00 86.56 116 VAL A CA 1
ATOM 895 C C . VAL A 1 116 ? 8.572 6.019 -19.197 1.00 86.56 116 VAL A C 1
ATOM 897 O O . VAL A 1 116 ? 9.280 6.014 -20.198 1.00 86.56 116 VAL A O 1
ATOM 900 N N . LYS A 1 117 ? 7.235 6.050 -19.282 1.00 93.00 117 LYS A N 1
ATOM 901 C CA . LYS A 1 117 ? 6.518 6.030 -20.570 1.00 93.00 117 LYS A CA 1
ATOM 902 C C . LYS A 1 117 ? 6.892 7.200 -21.483 1.00 93.00 117 LYS A C 1
ATOM 904 O O . LYS A 1 117 ? 6.806 7.065 -22.702 1.00 93.00 117 LYS A O 1
ATOM 909 N N . PHE A 1 118 ? 7.202 8.369 -20.925 1.00 93.94 118 PHE A N 1
ATOM 910 C CA . PHE A 1 118 ? 7.670 9.529 -21.684 1.00 93.94 118 PHE A CA 1
ATOM 911 C C . PHE A 1 118 ? 9.080 9.297 -22.238 1.00 93.94 118 PHE A C 1
ATOM 913 O O . PHE A 1 118 ? 9.269 9.387 -23.448 1.00 93.94 118 PHE A O 1
ATOM 920 N N . LEU A 1 119 ? 10.030 8.901 -21.388 1.00 90.50 119 LEU A N 1
ATOM 921 C CA . LEU A 1 119 ? 11.411 8.623 -21.798 1.00 90.50 119 LEU A CA 1
ATOM 922 C C . LEU A 1 119 ? 11.495 7.467 -22.801 1.00 90.50 119 LEU A C 1
ATOM 924 O O . LEU A 1 119 ? 12.273 7.520 -23.744 1.00 90.50 119 LEU A O 1
ATOM 928 N N . GLU A 1 120 ? 10.659 6.437 -22.666 1.00 91.12 120 GLU A N 1
ATOM 929 C CA . GLU A 1 120 ? 10.572 5.368 -23.663 1.00 91.12 120 GLU A CA 1
ATOM 930 C C . GLU A 1 120 ? 10.070 5.868 -25.024 1.00 91.12 120 GLU A C 1
ATOM 932 O O . GLU A 1 120 ? 10.532 5.391 -26.060 1.00 91.12 120 GLU A O 1
ATOM 937 N N . ARG A 1 121 ? 9.113 6.807 -25.043 1.00 95.31 121 ARG A N 1
ATOM 938 C CA . ARG A 1 121 ? 8.641 7.437 -26.286 1.00 95.31 121 ARG A CA 1
ATOM 939 C C . ARG A 1 121 ? 9.746 8.272 -26.925 1.00 95.31 121 ARG A C 1
ATOM 941 O O . ARG A 1 121 ? 9.944 8.164 -28.130 1.00 95.31 121 ARG A O 1
ATOM 948 N N . GLU A 1 122 ? 10.478 9.035 -26.123 1.00 93.38 122 GLU A N 1
ATOM 949 C CA . GLU A 1 122 ? 11.623 9.832 -26.567 1.00 93.38 122 GLU A CA 1
ATOM 950 C C . GLU A 1 122 ? 12.748 8.945 -27.122 1.00 93.38 122 GLU A C 1
ATOM 952 O O . GLU A 1 122 ? 13.210 9.164 -28.238 1.00 93.38 122 GLU A O 1
ATOM 957 N N . LEU A 1 123 ? 13.106 7.860 -26.428 1.00 90.00 123 LEU A N 1
ATOM 958 C CA . LEU A 1 123 ? 14.081 6.879 -26.917 1.00 90.00 123 LEU A CA 1
ATOM 959 C C . LEU A 1 123 ? 13.638 6.211 -28.221 1.00 90.00 123 LEU A C 1
ATOM 961 O O . LEU A 1 123 ? 14.461 5.997 -29.110 1.00 90.00 123 LEU A O 1
ATOM 965 N N . ARG A 1 124 ? 12.351 5.873 -28.361 1.00 93.25 124 ARG A N 1
ATOM 966 C CA . ARG A 1 124 ? 11.808 5.338 -29.620 1.00 93.25 124 ARG A CA 1
ATOM 967 C C . ARG A 1 124 ? 11.903 6.361 -30.753 1.00 93.25 124 ARG A C 1
ATOM 969 O O . ARG A 1 124 ? 12.293 5.982 -31.854 1.00 93.25 124 ARG A O 1
ATOM 976 N N . ALA A 1 125 ? 11.612 7.633 -30.481 1.00 93.38 125 ALA A N 1
ATOM 977 C CA . ALA A 1 125 ? 11.758 8.710 -31.457 1.00 93.38 125 ALA A CA 1
ATOM 978 C C . ALA A 1 125 ? 13.224 8.880 -31.893 1.00 93.38 125 ALA A C 1
ATOM 980 O O . ALA A 1 125 ? 13.505 8.842 -33.089 1.00 93.38 125 ALA A O 1
ATOM 981 N N . LEU A 1 126 ? 14.163 8.943 -30.943 1.00 90.50 126 LEU A N 1
ATOM 982 C CA . LEU A 1 126 ? 15.599 9.047 -31.229 1.00 90.50 126 LEU A CA 1
ATOM 983 C C . LEU A 1 126 ? 16.126 7.850 -32.030 1.00 90.50 126 LEU A C 1
ATOM 985 O O . LEU A 1 126 ? 16.899 8.034 -32.968 1.00 90.50 126 LEU A O 1
ATOM 989 N N . ARG A 1 127 ? 15.681 6.625 -31.713 1.00 91.88 127 ARG A N 1
ATOM 990 C CA . ARG A 1 127 ? 16.015 5.429 -32.506 1.00 91.88 127 ARG A CA 1
ATOM 991 C C . ARG A 1 127 ? 15.503 5.555 -33.936 1.00 91.88 127 ARG A C 1
ATOM 993 O O . ARG A 1 127 ? 16.283 5.374 -34.857 1.00 91.88 127 ARG A O 1
ATOM 1000 N N . SER A 1 128 ? 14.242 5.948 -34.122 1.00 94.31 128 SER A N 1
ATOM 1001 C CA . SER A 1 128 ? 13.683 6.127 -35.467 1.00 94.31 128 SER A CA 1
ATOM 1002 C C . SER A 1 128 ? 14.393 7.222 -36.274 1.00 94.31 128 SER A C 1
ATOM 1004 O O . SER A 1 128 ? 14.576 7.079 -37.480 1.00 94.31 128 SER A O 1
ATOM 1006 N N . GLU A 1 129 ? 14.843 8.300 -35.622 1.00 91.56 129 GLU A N 1
ATOM 1007 C CA . GLU A 1 129 ? 15.616 9.360 -36.270 1.00 91.56 129 GLU A CA 1
ATOM 1008 C C . GLU A 1 129 ? 17.010 8.869 -36.671 1.00 91.56 129 GLU A C 1
ATOM 1010 O O . GLU A 1 129 ? 17.461 9.134 -37.786 1.00 91.56 129 GLU A O 1
ATOM 1015 N N . ARG A 1 130 ? 17.682 8.124 -35.786 1.00 88.06 130 ARG A N 1
ATOM 1016 C CA . ARG A 1 130 ? 18.966 7.485 -36.084 1.00 88.06 130 ARG A CA 1
ATOM 1017 C C . ARG A 1 130 ? 18.833 6.512 -37.253 1.00 88.06 130 ARG A C 1
ATOM 1019 O O . ARG A 1 130 ? 19.618 6.611 -38.186 1.00 88.06 130 ARG A O 1
ATOM 1026 N N . ASP A 1 131 ? 17.831 5.637 -37.236 1.00 92.44 131 ASP A N 1
ATOM 1027 C CA . ASP A 1 131 ? 17.612 4.648 -38.295 1.00 92.44 131 ASP A CA 1
ATOM 1028 C C . ASP A 1 131 ? 17.329 5.346 -39.641 1.00 92.44 131 ASP A C 1
ATOM 1030 O O . ASP A 1 131 ? 17.850 4.947 -40.680 1.00 92.44 131 ASP A O 1
ATOM 1034 N N . ARG A 1 132 ? 16.584 6.463 -39.631 1.00 94.00 132 ARG A N 1
ATOM 1035 C CA . ARG A 1 132 ? 16.376 7.306 -40.821 1.00 94.00 132 ARG A CA 1
ATOM 1036 C C . ARG A 1 132 ? 17.674 7.946 -41.324 1.00 94.00 132 ARG A C 1
ATOM 1038 O O . ARG A 1 132 ? 17.879 8.022 -42.534 1.00 94.00 132 ARG A O 1
ATOM 1045 N N . LYS A 1 133 ? 18.535 8.435 -40.424 1.00 88.06 133 LYS A N 1
ATOM 1046 C CA . LYS A 1 133 ? 19.854 8.983 -40.790 1.00 88.06 133 LYS A CA 1
ATOM 1047 C C . LYS A 1 133 ? 20.753 7.897 -41.373 1.00 88.06 133 LYS A C 1
ATOM 1049 O O . LYS A 1 133 ? 21.390 8.139 -42.389 1.00 88.06 133 LYS A O 1
ATOM 1054 N N . GLU A 1 134 ? 20.759 6.704 -40.786 1.00 87.62 134 GLU A N 1
ATOM 1055 C CA . GLU A 1 134 ? 21.523 5.559 -41.286 1.00 87.62 134 GLU A CA 1
ATOM 1056 C C . GLU A 1 134 ? 21.077 5.152 -42.697 1.00 87.62 134 GLU A C 1
ATOM 1058 O O . GLU A 1 134 ? 21.910 5.060 -43.593 1.00 87.62 134 GLU A O 1
ATOM 1063 N N . GLN A 1 135 ? 19.766 5.065 -42.945 1.00 93.75 135 GLN A N 1
ATOM 1064 C CA . GLN A 1 135 ? 19.228 4.822 -44.290 1.00 93.75 135 GLN A CA 1
ATOM 1065 C C . GLN A 1 135 ? 19.641 5.903 -45.304 1.00 93.75 135 GLN A C 1
ATOM 1067 O O . GLN A 1 135 ? 19.929 5.597 -46.465 1.00 93.75 135 GLN A O 1
ATOM 1072 N N . ALA A 1 136 ? 19.676 7.172 -44.886 1.00 89.31 136 ALA A N 1
ATOM 1073 C CA . ALA A 1 136 ? 20.136 8.264 -45.741 1.00 89.31 136 ALA A CA 1
ATOM 1074 C C . ALA A 1 136 ? 21.634 8.137 -46.070 1.00 89.31 136 ALA A C 1
ATOM 1076 O O . ALA A 1 136 ? 22.017 8.345 -47.222 1.00 89.31 136 ALA A O 1
ATOM 1077 N N . TYR A 1 137 ? 22.464 7.741 -45.098 1.00 86.69 137 TYR A N 1
ATOM 1078 C CA . TYR A 1 137 ? 23.885 7.463 -45.324 1.00 86.69 137 TYR A CA 1
ATOM 1079 C C . TYR A 1 137 ? 24.097 6.278 -46.269 1.00 86.69 137 TYR A C 1
ATOM 1081 O O . TYR A 1 137 ? 24.877 6.399 -47.209 1.00 86.69 137 TYR A O 1
ATOM 1089 N N . ASP A 1 138 ? 23.374 5.172 -46.084 1.00 90.88 138 ASP A N 1
ATOM 1090 C CA . ASP A 1 138 ? 23.460 4.011 -46.979 1.00 90.88 138 ASP A CA 1
ATOM 1091 C C . ASP A 1 138 ? 23.068 4.387 -48.417 1.00 90.88 138 ASP A C 1
ATOM 1093 O O . ASP A 1 138 ? 23.746 4.014 -49.374 1.00 90.88 138 ASP A O 1
ATOM 1097 N N . THR A 1 139 ? 22.022 5.205 -48.578 1.00 93.69 139 THR A N 1
ATOM 1098 C CA . THR A 1 139 ? 21.600 5.720 -49.891 1.00 93.69 139 THR A CA 1
ATOM 1099 C C . THR A 1 139 ? 22.684 6.593 -50.535 1.00 93.69 139 THR A C 1
ATOM 1101 O O . THR A 1 139 ? 22.940 6.469 -51.733 1.00 93.69 139 THR A O 1
ATOM 1104 N N . ALA A 1 140 ? 23.348 7.455 -49.756 1.00 88.50 140 ALA A N 1
ATOM 1105 C CA . ALA A 1 140 ? 24.441 8.297 -50.242 1.00 88.50 140 ALA A CA 1
ATOM 1106 C C . ALA A 1 140 ? 25.668 7.470 -50.663 1.00 88.50 140 ALA A C 1
ATOM 1108 O O . ALA A 1 140 ? 26.229 7.713 -51.730 1.00 88.50 140 ALA A O 1
ATOM 1109 N N . ILE A 1 141 ? 26.043 6.457 -49.875 1.00 89.56 141 ILE A N 1
ATOM 1110 C CA . ILE A 1 141 ? 27.142 5.536 -50.203 1.00 89.56 141 ILE A CA 1
ATOM 1111 C C . ILE A 1 141 ? 26.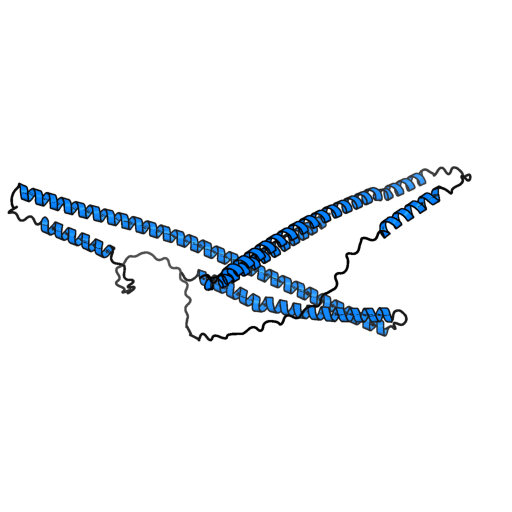846 4.801 -51.517 1.00 89.56 141 ILE A C 1
ATOM 1113 O O . ILE A 1 141 ? 27.689 4.791 -52.413 1.00 89.56 141 ILE A O 1
ATOM 1117 N N . LEU A 1 142 ? 25.636 4.249 -51.669 1.00 92.94 142 LEU A N 1
ATOM 1118 C CA . LEU A 1 142 ? 25.220 3.560 -52.897 1.00 92.94 142 LEU A CA 1
ATOM 1119 C C . LEU A 1 142 ? 25.254 4.479 -54.124 1.00 92.94 142 LEU A C 1
ATOM 1121 O O . LEU A 1 142 ? 25.626 4.040 -55.213 1.00 92.94 142 LEU A O 1
ATOM 1125 N N . TYR A 1 143 ? 24.877 5.749 -53.963 1.00 91.81 143 TYR A N 1
ATOM 1126 C CA . TYR A 1 143 ? 24.959 6.733 -55.039 1.00 91.81 143 TYR A CA 1
ATOM 1127 C C . TYR A 1 143 ? 26.409 6.975 -55.476 1.00 91.81 143 TYR A C 1
ATOM 1129 O O . TYR A 1 143 ? 26.700 6.875 -56.666 1.00 91.81 143 TYR A O 1
ATOM 1137 N N . VAL A 1 144 ? 27.329 7.225 -54.536 1.00 89.56 144 VAL A N 1
ATOM 1138 C CA . VAL A 1 144 ? 28.747 7.455 -54.869 1.00 89.56 144 VAL A CA 1
ATOM 1139 C C . VAL A 1 144 ? 29.371 6.212 -55.510 1.00 89.56 144 VAL A C 1
ATOM 1141 O O . VAL A 1 144 ? 30.070 6.324 -56.514 1.00 89.56 144 VAL A O 1
ATOM 1144 N N . GLN A 1 145 ? 29.055 5.017 -55.005 1.00 89.69 145 GLN A N 1
ATOM 1145 C CA . GLN A 1 145 ? 29.490 3.756 -55.615 1.00 89.69 145 GLN A CA 1
ATOM 1146 C C . GLN A 1 145 ? 28.969 3.584 -57.048 1.00 89.69 145 GLN A C 1
ATOM 1148 O O . GLN A 1 145 ? 29.711 3.130 -57.916 1.00 89.69 145 GLN A O 1
ATOM 1153 N N . ARG A 1 146 ? 27.716 3.972 -57.322 1.00 93.06 146 ARG A N 1
ATOM 1154 C CA . ARG A 1 146 ? 27.159 3.948 -58.682 1.00 93.06 146 ARG A CA 1
ATOM 1155 C C . ARG A 1 146 ? 27.888 4.921 -59.606 1.00 93.06 146 ARG A C 1
ATOM 1157 O O . ARG A 1 146 ? 28.249 4.523 -60.706 1.00 93.06 146 ARG A O 1
ATOM 1164 N N . VAL A 1 147 ? 28.133 6.153 -59.158 1.00 88.00 147 VAL A N 1
ATOM 1165 C CA . VAL A 1 147 ? 28.875 7.160 -59.938 1.00 88.00 147 VAL A CA 1
ATOM 1166 C C . VAL A 1 147 ? 30.280 6.657 -60.274 1.00 88.00 147 VAL A C 1
ATOM 1168 O O . VAL A 1 147 ? 30.718 6.785 -61.415 1.00 88.00 147 VAL A O 1
ATOM 1171 N N . LEU A 1 148 ? 30.964 6.028 -59.313 1.00 86.94 148 LEU A N 1
ATOM 1172 C CA . LEU A 1 148 ? 32.264 5.397 -59.545 1.00 86.94 148 LEU A CA 1
ATOM 1173 C C . LEU A 1 148 ? 32.179 4.281 -60.592 1.00 86.94 148 LEU A C 1
ATOM 1175 O O . LEU A 1 148 ? 32.979 4.276 -61.523 1.00 86.94 148 LEU A O 1
ATOM 1179 N N . ALA A 1 149 ? 31.197 3.381 -60.484 1.00 89.62 149 ALA A N 1
ATOM 1180 C CA . ALA A 1 149 ? 31.013 2.280 -61.432 1.00 89.62 149 ALA A CA 1
ATOM 1181 C C . ALA A 1 149 ? 30.674 2.761 -62.858 1.00 89.62 149 ALA A C 1
ATOM 1183 O O . ALA A 1 149 ? 31.180 2.223 -63.844 1.00 89.62 149 ALA A O 1
ATOM 1184 N N . GLU A 1 150 ? 29.833 3.789 -62.986 1.00 88.19 150 GLU A N 1
ATOM 1185 C CA . GLU A 1 150 ? 29.514 4.414 -64.274 1.00 88.19 150 GLU A CA 1
ATOM 1186 C C . GLU A 1 150 ? 30.749 5.095 -64.878 1.00 88.19 150 GLU A C 1
ATOM 1188 O O . GLU A 1 150 ? 31.009 4.961 -66.075 1.00 88.19 150 GLU A O 1
ATOM 1193 N N . HIS A 1 151 ? 31.553 5.772 -64.052 1.00 83.94 151 HIS A N 1
ATOM 1194 C CA . HIS A 1 151 ? 32.798 6.395 -64.487 1.00 83.94 151 HIS A CA 1
ATOM 1195 C C . HIS A 1 151 ? 33.836 5.363 -64.950 1.00 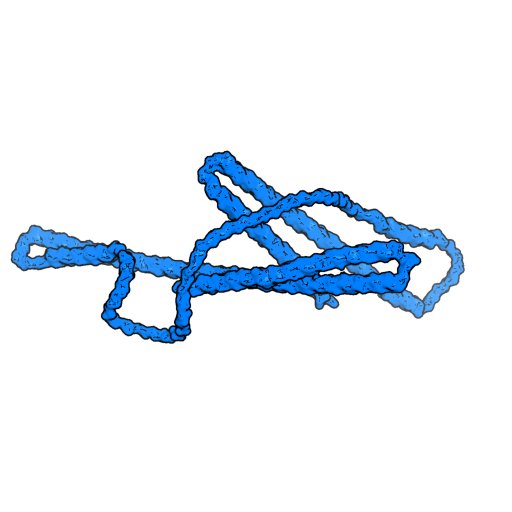83.94 151 HIS A C 1
ATOM 1197 O O . HIS A 1 151 ? 34.425 5.541 -66.018 1.00 83.94 151 HIS A O 1
ATOM 1203 N N . THR A 1 152 ? 34.037 4.267 -64.208 1.00 84.81 152 THR A N 1
ATOM 1204 C CA . THR A 1 152 ? 34.950 3.188 -64.624 1.00 84.81 152 THR A CA 1
ATOM 1205 C C . THR A 1 152 ? 34.496 2.561 -65.938 1.00 84.81 152 THR A C 1
ATOM 1207 O O . THR A 1 152 ? 35.301 2.399 -66.851 1.00 84.81 152 THR A O 1
ATOM 1210 N N . HIS A 1 153 ? 33.194 2.306 -66.093 1.00 87.81 153 HIS A N 1
ATOM 1211 C CA . HIS A 1 153 ? 32.642 1.767 -67.335 1.00 87.81 153 HIS A CA 1
ATOM 1212 C C . HIS A 1 153 ? 32.821 2.725 -68.528 1.00 87.81 153 HIS A C 1
ATOM 1214 O O . HIS A 1 153 ? 33.162 2.313 -69.642 1.00 87.81 153 HIS A O 1
ATOM 1220 N N . TRP A 1 154 ? 32.630 4.029 -68.303 1.00 85.31 154 TRP A N 1
ATOM 1221 C CA . TRP A 1 154 ? 32.866 5.044 -69.326 1.00 85.31 154 TRP A CA 1
ATOM 1222 C C . TRP A 1 154 ? 34.336 5.076 -69.768 1.00 85.31 154 TRP A C 1
ATOM 1224 O O . TRP A 1 154 ? 34.597 5.125 -70.974 1.00 85.31 154 TRP A O 1
ATOM 1234 N N . GLN A 1 155 ? 35.279 4.994 -68.819 1.00 83.38 155 GLN A N 1
ATOM 1235 C CA . GLN A 1 155 ? 36.720 4.933 -69.092 1.00 83.38 155 GLN A CA 1
ATOM 1236 C C . GLN A 1 155 ? 37.112 3.682 -69.889 1.00 83.38 155 GLN A C 1
ATOM 1238 O O . GLN A 1 155 ? 37.894 3.785 -70.835 1.00 83.38 155 GLN A O 1
ATOM 1243 N N . GLU A 1 156 ? 36.552 2.518 -69.551 1.00 85.12 156 GLU A N 1
ATOM 1244 C CA . GLU A 1 156 ? 36.765 1.272 -70.302 1.00 85.12 156 GLU A CA 1
ATOM 1245 C C . GLU A 1 156 ? 36.311 1.405 -71.763 1.00 85.12 156 GLU A C 1
ATOM 1247 O O . GLU A 1 156 ? 36.979 0.920 -72.674 1.00 85.12 156 GLU A O 1
ATOM 1252 N N . THR A 1 157 ? 35.199 2.109 -71.994 1.00 87.12 157 THR A N 1
ATOM 1253 C CA . THR A 1 157 ? 34.575 2.227 -73.321 1.00 87.12 157 THR A CA 1
ATOM 1254 C C . THR A 1 157 ? 35.246 3.280 -74.214 1.00 87.12 157 THR A C 1
ATOM 1256 O O . THR A 1 157 ? 35.342 3.086 -75.425 1.00 87.12 157 THR A O 1
ATOM 1259 N N . HIS A 1 158 ? 35.719 4.396 -73.648 1.00 83.56 158 HIS A N 1
ATOM 1260 C CA . HIS A 1 158 ? 36.242 5.544 -74.414 1.00 83.56 158 HIS A CA 1
ATOM 1261 C C . HIS A 1 158 ? 37.774 5.677 -74.365 1.00 83.56 158 HIS A C 1
ATOM 1263 O O . HIS A 1 158 ? 38.339 6.589 -74.975 1.00 83.56 158 HIS A O 1
ATOM 1269 N N . GLY A 1 159 ? 38.456 4.751 -73.683 1.00 74.81 159 GLY A N 1
ATOM 1270 C CA . GLY A 1 159 ? 39.899 4.776 -73.468 1.00 74.81 159 GLY A CA 1
ATOM 1271 C C . GLY A 1 159 ? 40.316 5.695 -72.317 1.00 74.81 159 GLY A C 1
ATOM 1272 O O . GLY A 1 159 ? 39.539 6.506 -71.812 1.00 74.81 159 GLY A O 1
ATOM 1273 N N . TYR A 1 160 ? 41.579 5.566 -71.890 1.00 71.44 160 TYR A N 1
ATOM 1274 C CA . TYR A 1 160 ? 42.118 6.332 -70.764 1.00 71.44 160 TYR A CA 1
ATOM 1275 C C . TYR A 1 160 ? 41.955 7.837 -70.992 1.00 71.44 160 TYR A C 1
ATOM 1277 O O . TYR A 1 160 ? 42.516 8.418 -71.928 1.00 71.44 160 TYR A O 1
ATOM 1285 N N . ASN A 1 161 ? 41.192 8.469 -70.104 1.00 60.91 161 ASN A N 1
ATOM 1286 C CA . ASN A 1 161 ? 40.890 9.886 -70.165 1.00 60.91 161 ASN A CA 1
ATOM 1287 C C . ASN A 1 161 ? 42.176 10.705 -69.953 1.00 60.91 161 ASN A C 1
ATOM 1289 O O . ASN A 1 161 ? 42.636 10.881 -68.827 1.00 60.91 161 ASN A O 1
ATOM 1293 N N . ARG A 1 162 ? 42.776 11.224 -71.033 1.00 58.31 162 ARG A N 1
ATOM 1294 C CA . ARG A 1 162 ? 44.014 12.030 -70.955 1.00 58.31 162 ARG A CA 1
ATOM 1295 C C . ARG A 1 162 ? 43.839 13.339 -70.176 1.00 58.31 162 ARG A C 1
ATOM 1297 O O . ARG A 1 162 ? 44.835 13.931 -69.770 1.00 58.31 162 ARG A O 1
ATOM 1304 N N . GLN A 1 163 ? 42.600 13.781 -69.954 1.00 63.09 163 GLN A N 1
ATOM 1305 C CA . GLN A 1 163 ? 42.287 15.048 -69.291 1.00 63.09 163 GLN A CA 1
ATOM 1306 C C . GLN A 1 163 ? 42.328 14.987 -67.751 1.00 63.09 163 GLN A C 1
ATOM 1308 O O . GLN A 1 163 ? 42.106 16.022 -67.138 1.00 63.09 163 GLN A O 1
ATOM 1313 N N . HIS A 1 164 ? 42.648 13.835 -67.133 1.00 60.09 164 HIS A N 1
ATOM 1314 C CA . HIS A 1 164 ? 42.821 13.696 -65.671 1.00 60.09 164 HIS A CA 1
ATOM 1315 C C . HIS A 1 164 ? 41.703 14.379 -64.866 1.00 60.09 164 HIS A C 1
ATOM 1317 O O . HIS A 1 164 ? 41.956 15.201 -63.986 1.00 60.09 164 HIS A O 1
ATOM 1323 N N . TRP A 1 165 ? 40.446 14.079 -65.191 1.00 58.78 165 TRP A N 1
ATOM 1324 C CA . TRP A 1 165 ? 39.333 14.594 -64.402 1.00 58.78 165 TRP A CA 1
ATOM 1325 C C . TRP A 1 165 ? 39.407 13.973 -62.997 1.00 58.78 165 TRP A C 1
ATOM 1327 O O . TRP A 1 165 ? 39.395 12.745 -62.905 1.00 58.78 165 TRP A O 1
ATOM 1337 N N . PRO A 1 166 ? 39.470 14.770 -61.912 1.00 65.00 166 PRO A N 1
ATOM 1338 C CA . PRO A 1 166 ? 39.743 14.296 -60.546 1.00 65.00 166 PRO A CA 1
ATOM 1339 C C . PRO A 1 166 ? 38.545 13.571 -59.898 1.00 65.00 166 PRO A C 1
ATOM 1341 O O . PRO A 1 166 ? 38.361 13.588 -58.683 1.00 65.00 166 PRO A O 1
ATOM 1344 N N . MET A 1 167 ? 37.677 12.960 -60.704 1.00 69.50 167 MET A N 1
ATOM 1345 C CA . MET A 1 167 ? 36.420 12.369 -60.249 1.00 69.50 167 MET A CA 1
ATOM 1346 C C . MET A 1 167 ? 36.624 11.123 -59.385 1.00 69.50 167 MET A C 1
ATOM 1348 O O . MET A 1 167 ? 35.847 10.914 -58.462 1.00 69.50 167 MET A O 1
ATOM 1352 N N . THR A 1 168 ? 37.656 10.316 -59.640 1.00 74.56 168 THR A N 1
ATOM 1353 C CA . THR A 1 168 ? 37.976 9.149 -58.799 1.00 74.56 168 THR A CA 1
ATOM 1354 C C . THR A 1 168 ? 38.428 9.582 -57.414 1.00 74.56 168 THR A C 1
ATOM 1356 O O . THR A 1 168 ? 37.807 9.191 -56.433 1.00 74.56 168 THR A O 1
ATOM 1359 N N . ASP A 1 169 ? 39.409 10.480 -57.339 1.00 78.56 169 ASP A N 1
ATOM 1360 C CA . ASP A 1 169 ? 40.014 10.910 -56.075 1.00 78.56 169 ASP A CA 1
ATOM 1361 C C . ASP A 1 169 ? 38.994 11.649 -55.196 1.00 78.56 169 ASP A C 1
ATOM 1363 O O . ASP A 1 169 ? 38.905 11.412 -53.995 1.00 78.56 169 ASP A O 1
ATOM 1367 N N . THR A 1 170 ? 38.143 12.483 -55.805 1.00 81.38 170 THR A N 1
ATOM 1368 C CA . THR A 1 170 ? 37.073 13.195 -55.083 1.00 81.38 170 THR A CA 1
ATOM 1369 C C . THR A 1 170 ? 35.949 12.271 -54.612 1.00 81.38 170 THR A C 1
ATOM 1371 O O . THR A 1 170 ? 35.395 12.486 -53.534 1.00 81.38 170 THR A O 1
ATOM 1374 N N . CYS A 1 171 ? 35.607 11.225 -55.372 1.00 78.38 171 CYS A N 1
ATOM 1375 C CA . CYS A 1 171 ? 34.617 10.234 -54.944 1.00 78.38 171 CYS A CA 1
ATOM 1376 C C . CYS A 1 171 ? 35.173 9.296 -53.862 1.00 78.38 171 CYS A C 1
ATOM 1378 O O . CYS A 1 171 ? 34.441 8.933 -52.942 1.00 78.38 171 CYS A O 1
ATOM 1380 N N . GLU A 1 172 ? 36.453 8.929 -53.936 1.00 83.44 172 GLU A N 1
ATOM 1381 C CA . GLU A 1 172 ? 37.143 8.152 -52.903 1.00 83.44 172 GLU A CA 1
ATOM 1382 C C . GLU A 1 172 ? 37.275 8.948 -51.597 1.00 83.44 172 GLU A C 1
ATOM 1384 O O . GLU A 1 172 ? 36.966 8.422 -50.526 1.00 83.44 172 GLU A O 1
ATOM 1389 N N . GLU A 1 173 ? 37.625 10.235 -51.674 1.00 84.81 173 GLU A N 1
ATOM 1390 C CA . GLU A 1 173 ? 37.642 11.140 -50.521 1.00 84.81 173 GLU A CA 1
ATOM 1391 C C . GLU A 1 173 ? 36.234 11.312 -49.925 1.00 84.81 173 GLU A C 1
ATOM 1393 O O . GLU A 1 173 ? 36.053 11.204 -48.710 1.00 84.81 173 GLU A O 1
ATOM 1398 N N . ALA A 1 174 ? 35.206 11.482 -50.765 1.00 83.12 174 ALA A N 1
ATOM 1399 C CA . ALA A 1 174 ? 33.819 11.558 -50.309 1.00 83.12 174 ALA A CA 1
ATOM 1400 C C . ALA A 1 174 ? 33.359 10.264 -49.611 1.00 83.12 174 ALA A C 1
ATOM 1402 O O . ALA A 1 174 ? 32.697 10.332 -48.573 1.00 83.12 174 ALA A O 1
ATOM 1403 N N . LEU A 1 175 ? 33.732 9.086 -50.128 1.00 84.38 175 LEU A N 1
ATOM 1404 C CA . LEU A 1 175 ? 33.472 7.806 -49.460 1.00 84.38 175 LEU A CA 1
ATOM 1405 C C . LEU A 1 175 ? 34.206 7.711 -48.122 1.00 84.38 175 LEU A C 1
ATOM 1407 O O . LEU A 1 175 ? 33.599 7.301 -47.132 1.00 84.38 175 LEU A O 1
ATOM 1411 N N . ALA A 1 176 ? 35.475 8.119 -48.060 1.00 86.06 176 ALA A N 1
ATOM 1412 C CA . ALA A 1 176 ? 36.250 8.120 -46.823 1.00 86.06 176 ALA A CA 1
ATOM 1413 C C . ALA A 1 176 ? 35.610 9.019 -45.751 1.00 86.06 176 ALA A C 1
ATOM 1415 O O . ALA A 1 176 ? 35.468 8.593 -44.604 1.00 86.06 176 ALA A O 1
ATOM 1416 N N . VAL A 1 177 ? 35.141 10.216 -46.124 1.00 87.19 177 VAL A N 1
ATOM 1417 C CA . VAL A 1 177 ? 34.423 11.131 -45.219 1.00 87.19 177 VAL A CA 1
ATOM 1418 C C . VAL A 1 177 ? 33.095 10.527 -44.756 1.00 87.19 177 VAL A C 1
ATOM 1420 O O . VAL A 1 177 ? 32.799 10.551 -43.562 1.00 87.19 177 VAL A O 1
ATOM 1423 N N . LEU A 1 178 ? 32.305 9.933 -45.657 1.00 83.56 178 LEU A N 1
ATOM 1424 C CA . LEU A 1 178 ? 31.041 9.280 -45.290 1.00 83.56 178 LEU A CA 1
ATOM 1425 C C . LEU A 1 178 ? 31.260 8.096 -44.335 1.00 83.56 178 LEU A C 1
ATOM 1427 O O . LEU A 1 178 ? 30.507 7.928 -43.373 1.00 83.56 178 LEU A O 1
ATOM 1431 N N . HIS A 1 179 ? 32.309 7.300 -44.554 1.00 85.12 179 HIS A N 1
ATOM 1432 C CA . HIS A 1 179 ? 32.679 6.204 -43.662 1.00 85.12 179 HIS A CA 1
ATOM 1433 C C . HIS A 1 179 ? 33.209 6.696 -42.309 1.00 85.12 179 HIS A C 1
ATOM 1435 O O . HIS A 1 179 ? 32.851 6.111 -41.286 1.00 85.12 179 HIS A O 1
ATOM 1441 N N . ALA A 1 180 ? 33.988 7.781 -42.278 1.00 86.12 180 ALA A N 1
ATOM 1442 C CA . ALA A 1 180 ? 34.463 8.398 -41.041 1.00 86.12 180 ALA A CA 1
ATOM 1443 C C . ALA A 1 180 ? 33.299 8.940 -40.195 1.00 86.12 180 ALA A C 1
ATOM 1445 O O . ALA A 1 180 ? 33.181 8.595 -39.021 1.00 86.12 180 ALA A O 1
ATOM 1446 N N . VAL A 1 181 ? 32.369 9.681 -40.809 1.00 83.31 181 VAL A N 1
ATOM 1447 C CA . VAL A 1 181 ? 31.167 10.200 -40.131 1.00 83.31 181 VAL A CA 1
ATOM 1448 C C . VAL A 1 181 ? 30.288 9.061 -39.601 1.00 83.31 181 VAL A C 1
ATOM 1450 O O . VAL A 1 181 ? 29.755 9.150 -38.493 1.00 83.31 181 VAL A O 1
ATOM 1453 N N . ARG A 1 182 ? 30.158 7.955 -40.348 1.00 82.75 182 ARG A N 1
ATOM 1454 C CA . ARG A 1 182 ? 29.442 6.758 -39.877 1.00 82.75 182 ARG A CA 1
ATOM 1455 C C . ARG A 1 182 ? 30.148 6.106 -38.686 1.00 82.75 182 ARG A C 1
ATOM 1457 O O . ARG A 1 182 ? 29.487 5.735 -37.719 1.00 82.75 182 ARG A O 1
ATOM 1464 N N . ALA A 1 183 ? 31.471 5.972 -38.735 1.00 83.19 183 ALA A N 1
ATOM 1465 C CA . ALA A 1 183 ? 32.253 5.391 -37.646 1.00 83.19 183 ALA A CA 1
ATOM 1466 C C . ALA A 1 183 ? 32.162 6.234 -36.363 1.00 83.19 183 ALA A C 1
ATOM 1468 O O . ALA A 1 183 ? 31.981 5.679 -35.281 1.00 83.19 183 ALA A O 1
ATOM 1469 N N . GLU A 1 184 ? 32.195 7.563 -36.481 1.00 81.62 184 GLU A N 1
ATOM 1470 C CA . GLU A 1 184 ? 32.007 8.488 -35.357 1.00 81.62 184 GLU A CA 1
ATOM 1471 C C . GLU A 1 184 ? 30.592 8.414 -34.768 1.00 81.62 184 GLU A C 1
ATOM 1473 O O . GLU A 1 184 ? 30.429 8.451 -33.550 1.00 81.62 184 GLU A O 1
ATOM 1478 N N . ALA A 1 185 ? 29.565 8.235 -35.604 1.00 76.31 185 ALA A N 1
ATOM 1479 C CA . ALA A 1 185 ? 28.182 8.079 -35.149 1.00 76.31 185 ALA A CA 1
ATOM 1480 C C . ALA A 1 185 ? 27.925 6.761 -34.389 1.00 76.31 185 ALA A C 1
ATOM 1482 O O . ALA A 1 185 ? 26.979 6.680 -33.601 1.00 76.31 185 ALA A O 1
ATOM 1483 N N . HIS A 1 186 ? 28.749 5.733 -34.619 1.00 73.50 186 HIS A N 1
ATOM 1484 C CA . HIS A 1 186 ? 28.682 4.442 -33.924 1.00 73.50 186 HIS A CA 1
ATOM 1485 C C . HIS A 1 186 ? 29.721 4.284 -32.814 1.00 73.50 186 HIS A C 1
ATOM 1487 O O . HIS A 1 186 ? 29.666 3.292 -32.080 1.00 73.50 186 HIS A O 1
ATOM 1493 N N . ALA A 1 187 ? 30.650 5.231 -32.666 1.00 78.12 187 ALA A N 1
ATOM 1494 C CA . ALA A 1 187 ? 31.564 5.225 -31.543 1.00 78.12 187 ALA A CA 1
ATOM 1495 C C . ALA A 1 187 ? 30.719 5.289 -30.261 1.00 78.12 187 ALA A C 1
ATOM 1497 O O . ALA A 1 187 ? 29.881 6.189 -30.129 1.00 78.12 187 ALA A O 1
ATOM 1498 N N . PRO A 1 188 ? 30.875 4.334 -29.323 1.00 64.12 188 PRO A N 1
ATOM 1499 C CA . PRO A 1 188 ? 30.231 4.461 -28.032 1.00 64.12 188 PRO A CA 1
ATOM 1500 C C . PRO A 1 188 ? 30.670 5.813 -27.490 1.00 64.12 188 PRO A C 1
ATOM 1502 O O . PRO A 1 188 ? 31.871 6.084 -27.429 1.00 64.12 188 PRO A O 1
ATOM 1505 N N . GLN A 1 189 ? 29.707 6.677 -27.166 1.00 59.81 189 GLN A N 1
ATOM 1506 C CA . GLN A 1 189 ? 29.967 7.848 -26.345 1.00 59.81 189 GLN A CA 1
ATOM 1507 C C . GLN A 1 189 ? 30.548 7.307 -25.043 1.00 59.81 189 GLN A C 1
ATOM 1509 O O . GLN A 1 189 ? 29.832 6.938 -24.121 1.00 59.81 189 GLN A O 1
ATOM 1514 N N . SER A 1 190 ? 31.869 7.153 -25.027 1.00 52.22 190 SER A N 1
ATOM 1515 C CA . SER A 1 190 ? 32.662 7.037 -23.827 1.00 52.22 190 SER A CA 1
ATOM 1516 C C . SER A 1 190 ? 32.190 8.196 -22.973 1.00 52.22 190 SER A C 1
ATOM 1518 O O . SER A 1 190 ? 32.278 9.343 -23.418 1.00 52.22 190 SER A O 1
ATOM 1520 N N . ASP A 1 191 ? 31.594 7.872 -21.827 1.00 49.81 191 ASP A N 1
ATOM 1521 C CA . ASP A 1 191 ? 31.059 8.776 -20.811 1.00 49.81 191 ASP A CA 1
ATOM 1522 C C . ASP A 1 191 ? 32.179 9.655 -20.216 1.00 49.81 191 ASP A C 1
ATOM 1524 O O . ASP A 1 191 ? 32.455 9.675 -19.018 1.00 49.81 191 ASP A O 1
ATOM 1528 N N . GLY A 1 192 ? 32.870 10.404 -21.067 1.00 46.88 192 GLY A N 1
ATOM 1529 C CA . GLY A 1 192 ? 33.792 11.460 -20.732 1.00 46.88 192 GLY A CA 1
ATOM 1530 C C . GLY A 1 192 ? 32.994 12.728 -20.511 1.00 46.88 192 GLY A C 1
ATOM 1531 O O . GLY A 1 192 ? 33.071 13.666 -21.301 1.00 46.88 192 GLY A O 1
ATOM 1532 N N . HIS A 1 193 ? 32.256 12.780 -19.404 1.00 47.47 193 HIS A N 1
ATOM 1533 C CA . HIS A 1 193 ? 31.940 14.043 -18.748 1.00 47.47 193 HIS A CA 1
ATOM 1534 C C . HIS A 1 193 ? 33.257 14.719 -18.315 1.00 47.47 193 HIS A C 1
ATOM 1536 O O . HIS A 1 193 ? 33.615 14.750 -17.143 1.00 47.47 193 HIS A O 1
ATOM 1542 N N . SER A 1 194 ? 33.993 15.277 -19.274 1.00 45.56 194 SER A N 1
ATOM 1543 C CA . SER A 1 194 ? 34.910 16.384 -19.049 1.00 45.56 194 SER A CA 1
ATOM 1544 C C . SER A 1 194 ? 34.229 17.609 -19.628 1.00 45.56 194 SER A C 1
ATOM 1546 O O . SER A 1 194 ? 34.332 17.929 -20.810 1.00 45.56 194 SER A O 1
ATOM 1548 N N . LEU A 1 195 ? 33.439 18.248 -18.768 1.00 51.50 195 LEU A N 1
ATOM 1549 C CA . LEU A 1 195 ? 32.869 19.565 -18.978 1.00 51.50 195 LEU A CA 1
ATOM 1550 C C . LEU A 1 195 ? 34.026 20.575 -19.068 1.00 51.50 195 LEU A C 1
ATOM 1552 O O . LEU A 1 195 ? 34.322 21.276 -18.103 1.00 51.50 195 LEU A O 1
ATOM 1556 N N . ARG A 1 196 ? 34.708 20.639 -20.214 1.00 48.59 196 ARG A N 1
ATOM 1557 C CA . ARG A 1 196 ? 35.468 21.825 -20.597 1.00 48.59 196 ARG A CA 1
ATOM 1558 C C . ARG A 1 196 ? 34.563 22.700 -21.441 1.00 48.59 196 ARG A C 1
ATOM 1560 O O . ARG A 1 196 ? 34.432 22.548 -22.649 1.00 48.59 196 ARG A O 1
ATOM 1567 N N . ASP A 1 197 ? 33.895 23.575 -20.705 1.00 52.41 197 ASP A N 1
ATOM 1568 C CA . ASP A 1 197 ? 33.655 24.962 -21.062 1.00 52.41 197 ASP A CA 1
ATOM 1569 C C . ASP A 1 197 ? 34.473 25.423 -22.282 1.00 52.41 197 ASP A C 1
ATOM 1571 O O . ASP A 1 197 ? 35.697 25.562 -22.243 1.00 52.41 197 ASP A O 1
ATOM 1575 N N . SER A 1 198 ? 33.782 25.608 -23.397 1.00 48.66 198 SER A N 1
ATOM 1576 C CA . SER A 1 198 ? 34.234 26.421 -24.518 1.00 48.66 198 SER A CA 1
ATOM 1577 C C . SER A 1 198 ? 32.980 26.999 -25.141 1.00 48.66 198 SER A C 1
ATOM 1579 O O . SER A 1 198 ? 32.281 26.365 -25.932 1.00 48.66 198 SER A O 1
ATOM 1581 N N . GLY A 1 199 ? 32.641 28.190 -24.659 1.00 55.12 199 GLY A N 1
ATOM 1582 C CA . GLY A 1 199 ? 31.483 28.934 -25.097 1.00 55.12 199 GLY A CA 1
ATOM 1583 C C . GLY A 1 199 ? 31.515 29.240 -26.590 1.00 55.12 199 GLY A C 1
ATOM 1584 O O . GLY A 1 199 ? 32.514 29.695 -27.133 1.00 55.12 199 GLY A O 1
ATOM 1585 N N . MET A 1 200 ? 30.354 29.108 -27.220 1.00 43.41 200 MET A N 1
ATOM 1586 C CA . MET A 1 200 ? 29.898 30.095 -28.186 1.00 43.41 200 MET A CA 1
ATOM 1587 C C . MET A 1 200 ? 28.385 30.237 -28.085 1.00 43.41 200 MET A C 1
ATOM 1589 O O . MET A 1 200 ? 27.640 29.272 -27.929 1.00 43.41 200 MET A O 1
ATOM 1593 N N . GLY A 1 201 ? 27.962 31.498 -28.084 1.00 50.34 201 GLY A N 1
ATOM 1594 C CA . GLY A 1 201 ? 26.646 31.942 -27.678 1.00 50.34 201 GLY A CA 1
ATOM 1595 C C . GLY A 1 201 ? 25.501 31.311 -28.457 1.00 50.34 201 GLY A C 1
ATOM 1596 O O . GLY A 1 201 ? 25.426 31.378 -29.681 1.00 50.34 201 GLY A O 1
ATOM 1597 N N . ARG A 1 202 ? 24.505 30.845 -27.710 1.00 40.50 202 ARG A N 1
ATOM 1598 C CA . ARG A 1 202 ? 23.127 30.865 -28.183 1.00 40.50 202 ARG A CA 1
ATOM 1599 C C . ARG A 1 202 ? 22.259 31.447 -27.076 1.00 40.50 202 ARG A C 1
ATOM 1601 O O . ARG A 1 202 ? 22.002 30.812 -26.061 1.00 40.50 202 ARG A O 1
ATOM 1608 N N . LYS A 1 203 ? 21.858 32.704 -27.283 1.00 49.78 203 LYS A N 1
ATOM 1609 C CA . LYS A 1 203 ? 20.823 33.394 -26.511 1.00 49.78 203 LYS A CA 1
ATOM 1610 C C . LYS A 1 203 ? 19.556 32.538 -26.543 1.00 49.78 203 LYS A C 1
ATOM 1612 O O . LYS A 1 203 ? 18.891 32.477 -27.572 1.00 49.78 203 LYS A O 1
ATOM 1617 N N . MET A 1 204 ? 19.206 31.921 -25.423 1.00 38.88 204 MET A N 1
ATOM 1618 C CA . MET A 1 204 ? 17.818 31.592 -25.132 1.00 38.88 204 MET A CA 1
ATOM 1619 C C . MET A 1 204 ? 17.479 32.100 -23.740 1.00 38.88 204 MET A C 1
ATOM 1621 O O . MET A 1 204 ? 18.192 31.873 -22.768 1.00 38.88 204 MET A O 1
ATOM 1625 N N . LEU A 1 205 ? 16.407 32.880 -23.726 1.00 44.59 205 LEU A N 1
ATOM 1626 C CA . LEU A 1 205 ? 15.823 33.579 -22.602 1.00 44.59 205 LEU A CA 1
ATOM 1627 C C . LEU A 1 205 ? 15.419 32.578 -21.518 1.00 44.59 205 LEU A C 1
ATOM 1629 O O . LEU A 1 205 ? 14.407 31.894 -21.634 1.00 44.59 205 LEU A O 1
ATOM 1633 N N . SER A 1 206 ? 16.206 32.518 -20.453 1.00 38.81 206 SER A N 1
ATOM 1634 C CA . SER A 1 206 ? 15.808 31.930 -19.182 1.00 38.81 206 SER A CA 1
ATOM 1635 C C . SER A 1 206 ? 15.076 32.989 -18.363 1.00 38.81 206 SER A C 1
ATOM 1637 O O . SER A 1 206 ? 15.692 33.904 -17.814 1.00 38.81 206 SER A O 1
ATOM 1639 N N . SER A 1 207 ? 13.754 32.862 -18.282 1.00 38.78 207 SER A N 1
ATOM 1640 C CA . SER A 1 207 ? 12.957 33.490 -17.234 1.00 38.78 207 SER A CA 1
ATOM 1641 C C . SER A 1 207 ? 13.364 32.903 -15.885 1.00 38.78 207 SER A C 1
ATOM 1643 O O . SER A 1 207 ? 13.281 31.697 -15.655 1.00 38.78 207 SER A O 1
ATOM 1645 N N . SER A 1 208 ? 13.831 33.795 -15.023 1.00 38.16 208 SER A N 1
ATOM 1646 C CA . SER A 1 208 ? 14.204 33.581 -13.635 1.00 38.16 208 SER A CA 1
ATOM 1647 C C . SER A 1 208 ? 13.049 33.023 -12.803 1.00 38.16 208 SER A C 1
ATOM 1649 O O . SER A 1 208 ? 12.005 33.666 -12.702 1.00 38.16 208 SER A O 1
ATOM 1651 N N . LEU A 1 209 ? 13.281 31.919 -12.097 1.00 40.62 209 LEU A N 1
ATOM 1652 C CA . LEU A 1 209 ? 12.696 31.742 -10.774 1.00 40.62 209 LEU A CA 1
ATOM 1653 C C . LEU A 1 209 ? 13.839 31.458 -9.804 1.00 40.62 209 LEU A C 1
ATOM 1655 O O . LEU A 1 209 ? 14.572 30.479 -9.921 1.00 40.62 209 LEU A O 1
ATOM 1659 N N . LYS A 1 210 ? 14.022 32.444 -8.939 1.00 42.34 210 LYS A N 1
ATOM 1660 C CA . LYS A 1 210 ? 15.037 32.584 -7.915 1.00 42.34 210 LYS A CA 1
ATOM 1661 C C . LYS A 1 210 ? 14.472 31.930 -6.662 1.00 42.34 210 LYS A C 1
ATOM 1663 O O . LYS A 1 210 ? 13.413 32.353 -6.221 1.00 42.34 210 LYS A O 1
ATOM 1668 N N . GLU A 1 211 ? 15.160 30.949 -6.101 1.00 41.31 211 GLU A N 1
ATOM 1669 C CA . GLU A 1 211 ? 15.011 30.637 -4.682 1.00 41.31 211 GLU A CA 1
ATOM 1670 C C . GLU A 1 211 ? 16.327 30.066 -4.166 1.00 41.31 211 GLU A C 1
ATOM 1672 O O . GLU A 1 211 ? 16.726 28.933 -4.436 1.00 41.31 211 GLU A O 1
ATOM 1677 N N . ASP A 1 212 ? 17.034 30.963 -3.489 1.00 49.59 212 ASP A N 1
ATOM 1678 C CA . ASP A 1 212 ? 18.177 30.696 -2.644 1.00 49.59 212 ASP A CA 1
ATOM 1679 C C . ASP A 1 212 ? 17.701 29.898 -1.421 1.00 49.59 212 ASP A C 1
ATOM 1681 O O . ASP A 1 212 ? 16.711 30.278 -0.809 1.00 49.59 212 ASP A O 1
ATOM 1685 N N . ILE A 1 213 ? 18.424 28.844 -1.034 1.00 46.97 213 ILE A N 1
ATOM 1686 C CA . ILE A 1 213 ? 18.912 28.649 0.341 1.00 46.97 213 ILE A CA 1
ATOM 1687 C C . ILE A 1 213 ? 20.148 27.746 0.269 1.00 46.97 213 ILE A C 1
ATOM 1689 O O . ILE A 1 213 ? 20.152 26.647 -0.286 1.00 46.97 213 ILE A O 1
ATOM 1693 N N . SER A 1 214 ? 21.211 28.304 0.830 1.00 43.28 214 SER A N 1
ATOM 1694 C CA . SER A 1 214 ? 22.568 27.801 0.951 1.00 43.28 214 SER A CA 1
ATOM 1695 C C . SER A 1 214 ? 22.785 27.167 2.328 1.00 43.28 214 SER A C 1
ATOM 1697 O O . SER A 1 214 ? 22.218 27.631 3.315 1.00 43.28 214 SER A O 1
ATOM 1699 N N . GLY A 1 215 ? 23.687 26.180 2.374 1.00 36.34 215 GLY A N 1
ATOM 1700 C CA . GLY A 1 215 ? 24.373 25.688 3.575 1.00 36.34 215 GLY A CA 1
ATOM 1701 C C . GLY A 1 215 ? 23.811 24.367 4.112 1.00 36.34 215 GLY A C 1
ATOM 1702 O O . GLY A 1 215 ? 22.627 24.261 4.379 1.00 36.34 215 GLY A O 1
ATOM 1703 N N . GLY A 1 216 ? 24.574 23.298 4.320 1.00 38.47 216 GLY A N 1
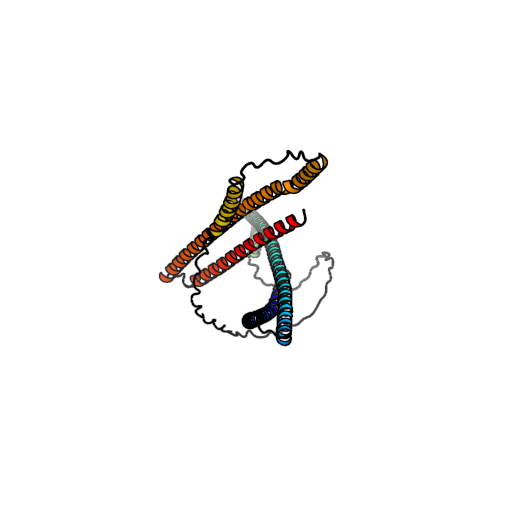ATOM 1704 C CA . GLY A 1 216 ? 26.016 23.112 4.259 1.00 38.47 216 GLY A CA 1
ATOM 1705 C C . GLY A 1 216 ? 26.421 22.003 5.237 1.00 38.47 216 GLY A C 1
ATOM 1706 O O . GLY A 1 216 ? 25.880 21.924 6.332 1.00 38.47 216 GLY A O 1
ATOM 1707 N N . VAL A 1 217 ? 27.429 21.230 4.827 1.00 36.12 217 VAL A N 1
ATOM 1708 C CA . VAL A 1 217 ? 28.334 20.407 5.652 1.00 36.12 217 VAL A CA 1
ATOM 1709 C C . VAL A 1 217 ? 27.872 18.989 6.036 1.00 36.12 217 VAL A C 1
ATOM 1711 O O . VAL A 1 217 ? 27.022 18.756 6.887 1.00 36.12 217 VAL A O 1
ATOM 1714 N N . SER A 1 218 ? 28.541 18.038 5.380 1.00 40.22 218 SER A N 1
ATOM 1715 C CA . SER A 1 218 ? 28.708 16.631 5.738 1.00 40.22 218 SER A CA 1
ATOM 1716 C C . SER A 1 218 ? 29.377 16.444 7.098 1.00 40.22 218 SER A C 1
ATOM 1718 O O . SER A 1 218 ? 30.369 17.111 7.368 1.00 40.22 218 SER A O 1
ATOM 1720 N N . GLU A 1 219 ? 29.004 15.388 7.823 1.00 35.25 219 GLU A N 1
ATOM 1721 C CA . GLU A 1 219 ? 29.994 14.616 8.575 1.00 35.25 219 GLU A CA 1
ATOM 1722 C C . GLU A 1 219 ? 29.624 13.128 8.659 1.00 35.25 219 GLU A C 1
ATOM 1724 O O . GLU A 1 219 ? 28.487 12.735 8.920 1.00 35.25 219 GLU A O 1
ATOM 1729 N N . LEU A 1 220 ? 30.627 12.309 8.346 1.00 46.41 220 LEU A N 1
ATOM 1730 C CA . LEU A 1 220 ? 30.662 10.855 8.417 1.00 46.41 220 LEU A CA 1
ATOM 1731 C C . LEU A 1 220 ? 30.617 10.385 9.872 1.00 46.41 220 LEU A C 1
ATOM 1733 O O . LEU A 1 220 ? 31.507 10.770 10.620 1.00 46.41 220 LEU A O 1
ATOM 1737 N N . VAL A 1 221 ? 29.752 9.426 10.230 1.00 34.47 221 VAL A N 1
ATOM 1738 C CA . VAL A 1 221 ? 30.048 8.512 11.352 1.00 34.47 221 VAL A CA 1
ATOM 1739 C C . VAL A 1 221 ? 29.508 7.098 11.101 1.00 34.47 221 VAL A C 1
ATOM 1741 O O . VAL A 1 221 ? 28.309 6.848 11.043 1.00 34.47 221 VAL A O 1
ATOM 1744 N N . CYS A 1 222 ? 30.472 6.184 10.969 1.00 32.91 222 CYS A N 1
ATOM 1745 C CA . CYS A 1 222 ? 30.506 4.774 11.357 1.00 32.91 222 CYS A CA 1
ATOM 1746 C C . CYS A 1 222 ? 29.198 3.979 11.513 1.00 32.91 222 CYS A C 1
ATOM 1748 O O . CYS A 1 222 ? 28.508 4.014 12.529 1.00 32.91 222 CYS A O 1
ATOM 1750 N N . SER A 1 223 ? 29.042 3.051 10.568 1.00 39.81 223 SER A N 1
ATOM 1751 C CA . SER A 1 223 ? 28.374 1.763 10.744 1.00 39.81 223 SER A CA 1
ATOM 1752 C C . SER A 1 223 ? 28.939 1.012 11.959 1.00 39.81 223 SER A C 1
ATOM 1754 O O . SER A 1 223 ? 30.089 0.568 11.952 1.00 39.81 223 SER A O 1
ATOM 1756 N N . ARG A 1 224 ? 28.123 0.842 13.005 1.00 36.06 224 ARG A N 1
ATOM 1757 C CA . ARG A 1 224 ? 28.386 -0.093 14.104 1.00 36.06 224 ARG A CA 1
ATOM 1758 C C . ARG A 1 224 ? 27.188 -1.025 14.242 1.00 36.06 224 ARG A C 1
ATOM 1760 O O . ARG A 1 224 ? 26.135 -0.653 14.746 1.00 36.06 224 ARG A O 1
ATOM 1767 N N . LYS A 1 225 ? 27.374 -2.249 13.748 1.00 45.44 225 LYS A N 1
ATOM 1768 C CA . LYS A 1 225 ? 26.488 -3.396 13.952 1.00 45.44 225 LYS A CA 1
ATOM 1769 C C . LYS A 1 225 ? 26.322 -3.634 15.458 1.00 45.44 225 LYS A C 1
ATOM 1771 O O . LYS A 1 225 ? 27.276 -4.060 16.104 1.00 45.44 225 LYS A O 1
ATOM 1776 N N . SER A 1 226 ? 25.130 -3.411 16.005 1.00 32.06 226 SER A N 1
ATOM 1777 C CA . SER A 1 226 ? 24.710 -4.012 17.273 1.00 32.06 226 SER A CA 1
ATOM 1778 C C . SER A 1 226 ? 23.642 -5.062 16.977 1.00 32.06 226 SER A C 1
ATOM 1780 O O . SER A 1 226 ? 22.485 -4.784 16.682 1.00 32.06 226 SER A O 1
ATOM 1782 N N . SER A 1 227 ? 24.087 -6.315 17.010 1.00 40.34 227 SER A N 1
ATOM 1783 C CA . SER A 1 227 ? 23.231 -7.490 17.111 1.00 40.34 227 SER A CA 1
ATOM 1784 C C . SER A 1 227 ? 22.529 -7.445 18.468 1.00 40.34 227 SER A C 1
ATOM 1786 O O . SER A 1 227 ? 23.098 -7.866 19.473 1.00 40.34 227 SER A O 1
ATOM 1788 N N . VAL A 1 228 ? 21.308 -6.919 18.508 1.00 35.03 228 VAL A N 1
ATOM 1789 C CA . VAL A 1 228 ? 20.423 -7.067 19.665 1.00 35.03 228 VAL A CA 1
ATOM 1790 C C . VAL A 1 228 ? 19.667 -8.380 19.486 1.00 35.03 228 VAL A C 1
ATOM 1792 O O . VAL A 1 228 ? 18.694 -8.466 18.740 1.00 35.03 228 VAL A O 1
ATOM 1795 N N . MET A 1 229 ? 20.163 -9.428 20.151 1.00 38.94 229 MET A N 1
ATOM 1796 C CA . MET A 1 229 ? 19.389 -10.635 20.432 1.00 38.94 229 MET A CA 1
ATOM 1797 C C . MET A 1 229 ? 18.148 -10.224 21.226 1.00 38.94 229 MET A C 1
ATOM 1799 O O . MET A 1 229 ? 18.251 -9.846 22.391 1.00 38.94 229 MET A O 1
ATOM 1803 N N . MET A 1 230 ? 16.978 -10.311 20.601 1.00 38.44 230 MET A N 1
ATOM 1804 C CA . MET A 1 230 ? 15.715 -10.282 21.329 1.00 38.44 230 MET A CA 1
ATOM 1805 C C . MET A 1 230 ? 15.535 -11.623 22.053 1.00 38.44 230 MET A C 1
ATOM 1807 O O . MET A 1 230 ? 15.640 -12.672 21.411 1.00 38.44 230 MET A O 1
ATOM 1811 N N . PRO A 1 231 ? 15.263 -11.635 23.368 1.00 37.84 231 PRO A N 1
ATOM 1812 C CA . PRO A 1 231 ? 14.941 -12.862 24.070 1.00 37.84 231 PRO A CA 1
ATOM 1813 C C . PRO A 1 231 ? 13.550 -13.338 23.641 1.00 37.84 231 PRO A C 1
ATOM 1815 O O . PRO A 1 231 ? 12.561 -12.613 23.733 1.00 37.84 231 PRO A O 1
ATOM 1818 N N . THR A 1 232 ? 13.475 -14.584 23.185 1.00 39.41 232 THR A N 1
ATOM 1819 C CA . THR A 1 232 ? 12.227 -15.337 23.031 1.00 39.41 232 THR A CA 1
ATOM 1820 C C . THR A 1 232 ? 11.437 -15.321 24.343 1.00 39.41 232 THR A C 1
ATOM 1822 O O . THR A 1 232 ? 11.969 -15.784 25.360 1.00 39.41 232 THR A O 1
ATOM 1825 N N . PRO A 1 233 ? 10.173 -14.858 24.363 1.00 40.00 233 PRO A N 1
ATOM 1826 C CA . PRO A 1 233 ? 9.324 -15.052 25.523 1.00 40.00 233 PRO A CA 1
ATOM 1827 C C . PRO A 1 233 ? 9.020 -16.547 25.657 1.00 40.00 233 PRO A C 1
ATOM 1829 O O . PRO A 1 233 ? 8.493 -17.185 24.745 1.00 40.00 233 PRO A O 1
ATOM 1832 N N . ARG A 1 234 ? 9.408 -17.112 26.805 1.00 37.25 234 ARG A N 1
ATOM 1833 C CA . ARG A 1 234 ? 9.085 -18.482 27.208 1.00 37.25 234 ARG A CA 1
ATOM 1834 C C . ARG A 1 234 ? 7.573 -18.688 27.132 1.00 37.25 234 ARG A C 1
ATOM 1836 O O . ARG A 1 234 ? 6.821 -17.973 27.794 1.00 37.25 234 ARG A O 1
ATOM 1843 N N . GLN A 1 235 ? 7.161 -19.689 26.355 1.00 36.28 235 GLN A N 1
ATOM 1844 C CA . GLN A 1 235 ? 5.833 -20.287 26.438 1.00 36.28 235 GLN A CA 1
ATOM 1845 C C . GLN A 1 235 ? 5.570 -20.667 27.897 1.00 36.28 235 GLN A C 1
ATOM 1847 O O . GLN A 1 235 ? 6.263 -21.510 28.463 1.00 36.28 235 GLN A O 1
ATOM 1852 N N . ARG A 1 236 ? 4.600 -19.998 28.520 1.00 37.12 236 ARG A N 1
ATOM 1853 C CA . ARG A 1 236 ? 3.916 -20.534 29.691 1.00 37.12 236 ARG A CA 1
ATOM 1854 C C . ARG A 1 236 ? 2.740 -21.339 29.172 1.00 37.12 236 ARG A C 1
ATOM 1856 O O . ARG A 1 236 ? 1.871 -20.786 28.501 1.00 37.12 236 ARG A O 1
ATOM 1863 N N . ASP A 1 237 ? 2.755 -22.623 29.495 1.00 39.50 237 ASP A N 1
ATOM 1864 C CA . ASP A 1 237 ? 1.613 -23.515 29.388 1.00 39.50 237 ASP A CA 1
ATOM 1865 C C . ASP A 1 237 ? 0.436 -22.905 30.153 1.00 39.50 237 ASP A C 1
ATOM 1867 O O . ASP A 1 237 ? 0.455 -22.785 31.380 1.00 39.50 237 ASP A O 1
ATOM 1871 N N . VAL A 1 238 ? -0.582 -22.465 29.414 1.00 33.84 238 VAL A N 1
ATOM 1872 C CA . VAL A 1 238 ? -1.876 -22.118 29.994 1.00 33.84 238 VAL A CA 1
ATOM 1873 C C . VAL A 1 238 ? -2.661 -23.414 30.079 1.00 33.84 238 VAL A C 1
ATOM 1875 O O . VAL A 1 238 ? -3.079 -23.982 29.070 1.00 33.84 238 VAL A O 1
ATOM 1878 N N . ALA A 1 239 ? -2.798 -23.886 31.313 1.00 36.44 239 ALA A N 1
ATOM 1879 C CA . ALA A 1 239 ? -3.618 -25.017 31.687 1.00 36.44 239 ALA A CA 1
ATOM 1880 C C . ALA A 1 239 ? -5.053 -24.877 31.155 1.00 36.44 239 ALA A C 1
ATOM 1882 O O . ALA A 1 239 ? -5.636 -23.793 31.115 1.00 36.44 239 ALA A O 1
ATOM 1883 N N . HIS A 1 240 ? -5.598 -26.025 30.768 1.00 36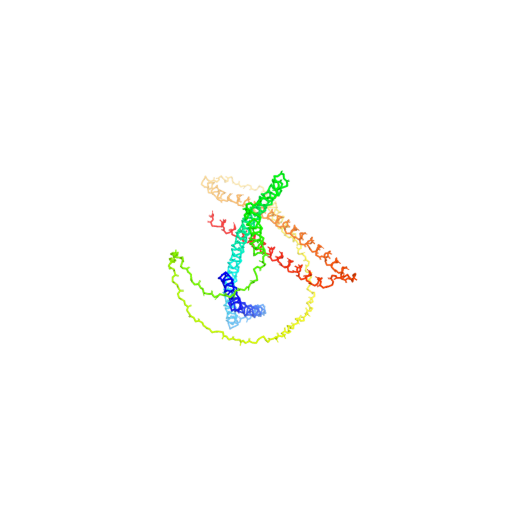.47 240 HIS A N 1
ATOM 1884 C CA . HIS A 1 240 ? -6.966 -26.250 30.333 1.00 36.47 240 HIS A CA 1
ATOM 1885 C C . HIS A 1 240 ? -7.995 -25.568 31.251 1.00 36.47 240 HIS A C 1
ATOM 1887 O O . HIS A 1 240 ? -8.152 -25.945 32.411 1.00 36.47 240 HIS A O 1
ATOM 1893 N N . LEU A 1 241 ? -8.732 -24.596 30.710 1.00 32.53 241 LEU A N 1
ATOM 1894 C CA . LEU A 1 241 ? -9.995 -24.140 31.290 1.00 32.53 241 LEU A CA 1
ATOM 1895 C C . LEU A 1 241 ? -11.109 -25.127 30.902 1.00 32.53 241 LEU A C 1
ATOM 1897 O O . LEU A 1 241 ? -11.141 -25.581 29.752 1.00 32.53 241 LEU A O 1
ATOM 1901 N N . PRO A 1 242 ? -12.021 -25.473 31.826 1.00 37.44 242 PRO A N 1
ATOM 1902 C CA . PRO A 1 242 ? -13.083 -26.425 31.555 1.00 37.44 242 PRO A CA 1
ATOM 1903 C C . PRO A 1 242 ? -14.114 -25.823 30.598 1.00 37.44 242 PRO A C 1
ATOM 1905 O O . PRO A 1 242 ? -14.592 -24.701 30.769 1.00 37.44 242 PRO A O 1
ATOM 1908 N N . VAL A 1 243 ? -14.466 -26.615 29.589 1.00 36.47 243 VAL A N 1
ATOM 1909 C CA . VAL A 1 243 ? -15.625 -26.400 28.725 1.00 36.47 243 VAL A CA 1
ATOM 1910 C C . VAL A 1 243 ? -16.877 -26.486 29.599 1.00 36.47 243 VAL A C 1
ATOM 1912 O O . VAL A 1 243 ? -17.234 -27.563 30.072 1.00 36.47 243 VAL A O 1
ATOM 1915 N N . PHE A 1 244 ? -17.538 -25.353 29.832 1.00 36.84 244 PHE A N 1
ATOM 1916 C CA . PHE A 1 244 ? -18.876 -25.340 30.417 1.00 36.84 244 PHE A CA 1
ATOM 1917 C C . PHE A 1 244 ? -19.886 -25.843 29.374 1.00 36.84 244 PHE A C 1
ATOM 1919 O O . PHE A 1 244 ? -19.868 -25.361 28.236 1.00 36.84 244 PHE A O 1
ATOM 1926 N N . PRO A 1 245 ? -20.768 -26.798 29.718 1.00 36.84 245 PRO A N 1
ATOM 1927 C CA . PRO A 1 245 ? -21.793 -27.254 28.799 1.00 36.84 245 PRO A CA 1
ATOM 1928 C C . PRO A 1 245 ? -22.801 -26.131 28.557 1.00 36.84 245 PRO A C 1
ATOM 1930 O O . PRO A 1 245 ? -23.213 -25.422 29.477 1.00 36.84 245 PRO A O 1
ATOM 1933 N N . ALA A 1 246 ? -23.179 -25.982 27.288 1.00 35.91 246 ALA A N 1
ATOM 1934 C CA . ALA A 1 246 ? -24.209 -25.068 26.832 1.00 35.91 246 ALA A CA 1
ATOM 1935 C C . ALA A 1 246 ? -25.467 -25.214 27.698 1.00 35.91 246 ALA A C 1
ATOM 1937 O O . ALA A 1 246 ? -26.059 -26.291 27.777 1.00 35.91 246 ALA A O 1
ATOM 1938 N N . ALA A 1 247 ? -25.859 -24.115 28.342 1.00 36.28 247 ALA A N 1
ATOM 1939 C CA . ALA A 1 247 ? -27.121 -24.014 29.047 1.00 36.28 247 ALA A CA 1
ATOM 1940 C C . ALA A 1 247 ? -28.261 -24.300 28.059 1.00 36.28 247 ALA A C 1
ATOM 1942 O O . ALA A 1 247 ? -28.526 -23.530 27.133 1.00 36.28 247 ALA A O 1
ATOM 1943 N N . VAL A 1 248 ? -28.901 -25.447 28.257 1.00 43.09 248 VAL A N 1
ATOM 1944 C CA . VAL A 1 248 ? -30.163 -25.822 27.626 1.00 43.09 248 VAL A CA 1
ATOM 1945 C C . VAL A 1 248 ? -31.206 -24.765 28.016 1.00 43.09 248 VAL A C 1
ATOM 1947 O O . VAL A 1 248 ? -31.278 -24.402 29.194 1.00 43.09 248 VAL A O 1
ATOM 1950 N N . PRO A 1 249 ? -32.002 -24.227 27.075 1.00 40.28 249 PRO A N 1
ATOM 1951 C CA . PRO A 1 249 ? -33.065 -23.294 27.417 1.00 40.28 249 PRO A CA 1
ATOM 1952 C C . PRO A 1 249 ? -34.097 -24.013 28.292 1.00 40.28 249 PRO A C 1
ATOM 1954 O O . PRO A 1 249 ? -34.749 -24.960 27.864 1.00 40.28 249 PRO A O 1
ATOM 1957 N N . SER A 1 250 ? -34.189 -23.556 29.538 1.00 43.28 250 SER A N 1
ATOM 1958 C CA . SER A 1 250 ? -35.082 -24.052 30.580 1.00 43.28 250 SER A CA 1
ATOM 1959 C C . SER A 1 250 ? -36.549 -24.039 30.133 1.00 43.28 250 SER A C 1
ATOM 1961 O O . SER A 1 250 ? -37.103 -22.992 29.787 1.00 43.28 250 SER A O 1
ATOM 1963 N N . GLU A 1 251 ? -37.186 -25.210 30.204 1.00 47.12 251 GLU A N 1
ATOM 1964 C CA . GLU A 1 251 ? -38.620 -25.468 29.993 1.00 47.12 251 GLU A CA 1
ATOM 1965 C C . GLU A 1 251 ? -39.539 -24.691 30.963 1.00 47.12 251 GLU A C 1
ATOM 1967 O O . GLU A 1 251 ? -40.756 -24.657 30.782 1.00 47.12 251 GLU A O 1
ATOM 1972 N N . ALA A 1 252 ? -38.977 -23.976 31.944 1.00 49.59 252 ALA A N 1
ATOM 1973 C CA . ALA A 1 252 ? -39.715 -23.247 32.977 1.00 49.59 252 ALA A CA 1
ATOM 1974 C C . ALA A 1 252 ? -40.609 -22.099 32.459 1.00 49.59 252 ALA A C 1
ATOM 1976 O O . ALA A 1 252 ? -41.487 -21.635 33.182 1.00 49.59 252 ALA A O 1
ATOM 1977 N N . SER A 1 253 ? -40.429 -21.632 31.218 1.00 47.03 253 SER A N 1
ATOM 1978 C CA . SER A 1 253 ? -41.247 -20.541 30.659 1.00 47.03 253 SER A CA 1
ATOM 1979 C C . SER A 1 253 ? -42.612 -21.018 30.129 1.00 47.03 253 SER A C 1
ATOM 1981 O O . SER A 1 253 ? -43.600 -20.284 30.192 1.00 47.03 253 SER A O 1
ATOM 1983 N N . GLN A 1 254 ? -42.716 -22.271 29.665 1.00 48.84 254 GLN A N 1
ATOM 1984 C CA . GLN A 1 254 ? -43.985 -22.813 29.154 1.00 48.84 254 GLN A CA 1
ATOM 1985 C C . GLN A 1 254 ? -44.949 -23.219 30.281 1.00 48.84 254 GLN A C 1
ATOM 1987 O O . GLN A 1 254 ? -46.169 -23.097 30.125 1.00 48.84 254 GLN A O 1
ATOM 1992 N N . ASP A 1 255 ? -44.419 -23.615 31.439 1.00 52.03 255 ASP A N 1
ATOM 1993 C CA . ASP A 1 255 ? -45.226 -23.995 32.602 1.00 52.03 255 ASP A CA 1
ATOM 1994 C C . ASP A 1 255 ? -45.936 -22.808 33.258 1.00 52.03 255 ASP A C 1
ATOM 1996 O O . ASP A 1 255 ? -47.064 -22.948 33.734 1.00 52.03 255 ASP A O 1
ATOM 2000 N N . VAL A 1 256 ? -45.348 -21.609 33.218 1.00 53.09 256 VAL A N 1
ATOM 2001 C CA . VAL A 1 256 ? -45.987 -20.397 33.759 1.00 53.09 256 VAL A CA 1
ATOM 2002 C C . VAL A 1 256 ? -47.225 -20.017 32.941 1.00 53.09 256 VAL A C 1
ATOM 2004 O O . VAL A 1 256 ? -48.266 -19.688 33.514 1.00 53.09 256 VAL A O 1
ATOM 2007 N N . VAL A 1 257 ? -47.160 -20.146 31.611 1.00 53.22 257 VAL A N 1
ATOM 2008 C CA . VAL A 1 257 ? -48.289 -19.853 30.711 1.00 53.22 257 VAL A CA 1
ATOM 2009 C C . VAL A 1 257 ? -49.422 -20.867 30.899 1.00 53.22 257 VAL A C 1
ATOM 2011 O O . VAL A 1 257 ? -50.585 -20.476 31.021 1.00 53.22 257 VAL A O 1
ATOM 2014 N N . ARG A 1 258 ? -49.107 -22.166 31.030 1.00 58.25 258 ARG A N 1
ATOM 2015 C CA . ARG A 1 258 ? -50.126 -23.195 31.317 1.00 58.25 258 ARG A CA 1
ATOM 2016 C C . ARG A 1 258 ? -50.774 -23.013 32.688 1.00 58.25 258 ARG A C 1
ATOM 2018 O O . ARG A 1 258 ? -51.991 -23.177 32.811 1.00 58.25 258 ARG A O 1
ATOM 2025 N N . ARG A 1 259 ? -50.005 -22.631 33.712 1.00 54.91 259 ARG A N 1
ATOM 2026 C CA . ARG A 1 259 ? -50.526 -22.387 35.069 1.00 54.91 259 ARG A CA 1
ATOM 2027 C C . ARG A 1 259 ? -51.501 -21.208 35.098 1.00 54.91 259 ARG A C 1
ATOM 2029 O O . ARG A 1 259 ? -52.520 -21.268 35.785 1.00 54.91 259 ARG A O 1
ATOM 2036 N N . TRP A 1 260 ? -51.247 -20.175 34.298 1.00 48.59 260 TRP A N 1
ATOM 2037 C CA . TRP A 1 260 ? -52.127 -19.011 34.197 1.00 48.59 260 TRP A CA 1
ATOM 2038 C C . TRP A 1 260 ? -53.450 -19.333 33.481 1.00 48.59 260 TRP A C 1
ATOM 2040 O O . TRP A 1 260 ? -54.522 -19.047 34.017 1.00 48.59 260 TRP A O 1
ATOM 2050 N N . CYS A 1 261 ? -53.405 -20.037 32.342 1.00 54.53 261 CYS A N 1
ATOM 2051 C CA . CYS A 1 261 ? -54.615 -20.456 31.616 1.00 54.53 261 CYS A CA 1
ATOM 2052 C C . CYS A 1 261 ? -55.505 -21.411 32.435 1.00 54.53 261 CYS A C 1
ATOM 2054 O O . CYS A 1 261 ? -56.731 -21.295 32.406 1.00 54.53 261 CYS A O 1
ATOM 2056 N N . SER A 1 262 ? -54.899 -22.301 33.225 1.00 56.41 262 SER A N 1
ATOM 2057 C CA . SER A 1 262 ? -55.625 -23.249 34.086 1.00 56.41 262 SER A CA 1
ATOM 2058 C C . SER A 1 262 ? -56.364 -22.554 35.238 1.00 56.41 262 SER A C 1
ATOM 2060 O O . SER A 1 262 ? -57.453 -22.969 35.630 1.00 56.41 262 SER A O 1
ATOM 2062 N N . THR A 1 263 ? -55.805 -21.455 35.756 1.00 55.50 263 THR A N 1
ATOM 2063 C CA . THR A 1 263 ? -56.387 -20.705 36.882 1.00 55.50 263 THR A CA 1
ATOM 2064 C C . THR A 1 263 ? -57.605 -19.875 36.452 1.00 55.50 263 THR A C 1
ATOM 2066 O O . THR A 1 263 ? -58.549 -19.712 37.225 1.00 55.50 263 THR A O 1
ATOM 2069 N N . ILE A 1 264 ? -57.624 -19.395 35.204 1.00 49.62 264 ILE A N 1
ATOM 2070 C CA . ILE A 1 264 ? -58.764 -18.657 34.635 1.00 49.62 264 ILE A CA 1
ATOM 2071 C C . ILE A 1 264 ? -59.896 -19.620 34.248 1.00 49.62 264 ILE A C 1
ATOM 2073 O O . ILE A 1 264 ? -61.056 -19.351 34.558 1.00 49.62 264 ILE A O 1
ATOM 2077 N N . ALA A 1 265 ? -59.571 -20.779 33.664 1.00 50.38 265 ALA A N 1
ATOM 2078 C CA . ALA A 1 265 ? -60.562 -21.803 33.328 1.00 50.38 265 ALA A CA 1
ATOM 2079 C C . ALA A 1 265 ? -61.251 -22.393 34.577 1.00 50.38 265 ALA A C 1
ATOM 2081 O O . ALA A 1 265 ? -62.461 -22.609 34.569 1.00 50.38 265 ALA A O 1
ATOM 2082 N N . GLY A 1 266 ? -60.515 -22.570 35.684 1.00 50.81 266 GLY A N 1
ATOM 2083 C CA . GLY A 1 266 ? -61.071 -23.057 36.953 1.00 50.81 266 GLY A CA 1
ATOM 2084 C C . GLY A 1 266 ? -62.035 -22.085 37.648 1.00 50.81 266 GLY A C 1
ATOM 2085 O O . GLY A 1 266 ? -62.923 -22.527 38.373 1.00 50.81 266 GLY A O 1
ATOM 2086 N N . ARG A 1 267 ? -61.925 -20.769 37.405 1.00 50.56 267 ARG A N 1
ATOM 2087 C CA . ARG A 1 267 ? -62.850 -19.765 37.971 1.00 50.56 267 ARG A CA 1
ATOM 2088 C C . ARG A 1 267 ? -64.174 -19.641 37.215 1.00 50.56 267 ARG A C 1
ATOM 2090 O O . ARG A 1 267 ? -65.135 -19.146 37.791 1.00 50.56 267 ARG A O 1
ATOM 2097 N N . LEU A 1 268 ? -64.245 -20.109 35.969 1.00 51.22 268 LEU A N 1
ATOM 2098 C CA . LEU A 1 268 ? -65.461 -20.052 35.146 1.00 51.22 268 LEU A CA 1
ATOM 2099 C C . LEU A 1 268 ? -66.381 -21.274 35.326 1.00 51.22 268 LEU A C 1
ATOM 2101 O O . LEU A 1 268 ? -67.527 -21.239 34.893 1.00 51.22 268 LEU A O 1
ATOM 2105 N N . GLY A 1 269 ? -65.909 -22.341 35.982 1.00 50.72 269 GLY A N 1
ATOM 2106 C CA . GLY A 1 269 ? -66.688 -23.565 36.224 1.00 50.72 269 GLY A CA 1
ATOM 2107 C C . GLY A 1 269 ? -67.466 -23.611 37.546 1.00 50.72 269 GLY A C 1
ATOM 2108 O O . GLY A 1 269 ? -68.225 -24.551 37.757 1.00 50.72 269 GLY A O 1
ATOM 2109 N N . ALA A 1 270 ? -67.285 -22.634 38.443 1.00 48.78 270 ALA A N 1
ATOM 2110 C CA . ALA A 1 270 ? -67.779 -22.695 39.826 1.00 48.78 270 ALA A CA 1
ATOM 2111 C C . ALA A 1 270 ? -68.763 -21.570 40.203 1.00 48.78 270 ALA A C 1
ATOM 2113 O O . ALA A 1 270 ? -68.897 -21.236 41.378 1.00 48.78 270 ALA A O 1
ATOM 2114 N N . THR A 1 271 ? -69.474 -20.985 39.238 1.00 47.03 271 THR A N 1
ATOM 2115 C CA . THR A 1 271 ? -70.571 -20.048 39.527 1.00 47.03 271 THR A CA 1
ATOM 2116 C C . THR A 1 271 ? -71.914 -20.697 39.217 1.00 47.03 271 THR A C 1
ATOM 2118 O O . THR A 1 271 ? -72.384 -20.699 38.081 1.00 47.03 271 THR A O 1
ATOM 2121 N N . GLN A 1 272 ? -72.524 -21.259 40.260 1.00 45.78 272 GLN A N 1
ATOM 2122 C CA . GLN A 1 272 ? -73.959 -21.534 40.326 1.00 45.78 272 GLN A CA 1
ATOM 2123 C C . GLN A 1 272 ? -74.748 -20.229 40.074 1.00 45.78 272 GLN A C 1
ATOM 2125 O O . GLN A 1 272 ? -74.325 -19.174 40.552 1.00 45.78 272 GLN A O 1
ATOM 2130 N N . PRO A 1 273 ? -75.891 -20.265 39.365 1.00 49.31 273 PRO A N 1
ATOM 2131 C CA . PRO A 1 273 ? -76.653 -19.069 39.033 1.00 49.31 273 PRO A CA 1
ATOM 2132 C C . PRO A 1 273 ? -77.524 -18.664 40.228 1.00 49.31 273 PRO A C 1
ATOM 2134 O O . PRO A 1 273 ? -78.665 -19.102 40.359 1.00 49.31 273 PRO A O 1
ATOM 2137 N N . SER A 1 274 ? -76.999 -17.831 41.124 1.00 45.12 274 SER A N 1
ATOM 2138 C CA . SER A 1 274 ? -77.819 -17.154 42.127 1.00 45.12 274 SER A CA 1
ATOM 2139 C C . SER A 1 274 ? -78.292 -15.809 41.577 1.00 45.12 274 SER A C 1
ATOM 2141 O O . SER A 1 274 ? -77.515 -14.867 41.438 1.00 45.12 274 SER A O 1
ATOM 2143 N N . LEU A 1 275 ? -79.586 -15.762 41.236 1.00 51.12 275 LEU A N 1
ATOM 2144 C CA . LEU A 1 275 ? -80.470 -14.586 41.234 1.00 51.12 275 LEU A CA 1
ATOM 2145 C C . LEU A 1 275 ? -79.744 -13.249 41.470 1.00 51.12 275 LEU A C 1
ATOM 2147 O O . LEU A 1 275 ? -79.697 -12.735 42.584 1.00 51.12 275 LEU A O 1
ATOM 2151 N N . HIS A 1 276 ? -79.166 -12.688 40.412 1.00 42.28 276 HIS A N 1
ATOM 2152 C CA . HIS A 1 276 ? -78.730 -11.301 40.406 1.00 42.28 276 HIS A CA 1
ATOM 2153 C C . HIS A 1 276 ? -79.772 -10.507 39.640 1.00 42.28 276 HIS A C 1
ATOM 2155 O O . HIS A 1 276 ? -80.080 -10.804 38.485 1.00 42.28 276 HIS A O 1
ATOM 2161 N N . PHE A 1 277 ? -80.340 -9.519 40.329 1.00 44.53 277 PHE A N 1
ATOM 2162 C CA . PHE A 1 277 ? -81.102 -8.441 39.726 1.00 44.53 277 PHE A CA 1
ATOM 2163 C C . PHE A 1 277 ? -80.404 -8.003 38.440 1.00 44.53 277 PHE A C 1
ATOM 2165 O O . PHE A 1 277 ? -79.192 -7.783 38.439 1.00 44.53 277 PHE A O 1
ATOM 2172 N N . ALA A 1 278 ? -81.170 -7.914 37.353 1.00 51.16 278 ALA A N 1
ATOM 2173 C CA . ALA A 1 278 ? -80.703 -7.402 36.078 1.00 51.16 278 ALA A CA 1
ATOM 2174 C C . ALA A 1 278 ? -80.320 -5.926 36.252 1.00 51.16 278 ALA A C 1
ATOM 2176 O O . ALA A 1 278 ? -81.114 -5.022 36.004 1.00 51.16 278 ALA A O 1
ATOM 2177 N N . TYR A 1 279 ? -79.104 -5.689 36.739 1.00 61.84 279 TYR A N 1
ATOM 2178 C CA . TYR A 1 279 ? -78.472 -4.390 36.697 1.00 61.84 279 TYR A CA 1
ATOM 2179 C C . TYR A 1 279 ? -78.226 -4.086 35.225 1.00 61.84 279 TYR A C 1
ATOM 2181 O O . TYR A 1 279 ? -77.322 -4.641 34.603 1.00 61.84 279 TYR A O 1
ATOM 2189 N N . VAL A 1 280 ? -79.102 -3.266 34.651 1.00 65.12 280 VAL A N 1
ATOM 2190 C CA . VAL A 1 280 ? -78.891 -2.651 33.346 1.00 65.12 280 VAL A CA 1
ATOM 2191 C C . VAL A 1 280 ? -78.026 -1.424 33.619 1.00 65.12 280 VAL A C 1
ATOM 2193 O O . VAL A 1 280 ? -78.539 -0.462 34.196 1.00 65.12 280 VAL A O 1
ATOM 2196 N N . PRO A 1 281 ? -76.723 -1.444 33.279 1.00 58.62 281 PRO A N 1
ATOM 2197 C CA . PRO A 1 281 ? -75.843 -0.342 33.622 1.00 58.62 281 PRO A CA 1
ATOM 2198 C C . PRO A 1 281 ? -76.333 0.928 32.916 1.00 58.62 281 PRO A C 1
ATOM 2200 O O . PRO A 1 281 ? -76.636 0.880 31.716 1.00 58.62 281 PRO A O 1
ATOM 2203 N N . PRO A 1 282 ? -76.437 2.066 33.618 1.00 77.12 282 PRO A N 1
ATOM 2204 C CA . PRO A 1 282 ? -76.829 3.323 33.005 1.00 77.12 282 PRO A CA 1
ATOM 2205 C C . PRO A 1 282 ? -75.859 3.686 31.873 1.00 77.12 282 PRO A C 1
ATOM 2207 O O . PRO A 1 282 ? -74.665 3.391 31.926 1.00 77.12 282 PRO A O 1
ATOM 2210 N N . ALA A 1 283 ? -76.364 4.355 30.833 1.00 77.00 283 ALA A N 1
ATOM 2211 C CA . ALA A 1 283 ? -75.612 4.625 29.602 1.00 77.00 283 ALA A CA 1
ATOM 2212 C C . ALA A 1 283 ? -74.265 5.348 29.825 1.00 77.00 283 ALA A C 1
ATOM 2214 O O . ALA A 1 283 ? -73.369 5.244 28.988 1.00 77.00 283 ALA A O 1
ATOM 2215 N N . ALA A 1 284 ? -74.112 6.058 30.946 1.00 74.62 284 ALA A N 1
ATOM 2216 C CA . ALA A 1 284 ? -72.859 6.682 31.357 1.00 74.62 284 ALA A CA 1
ATOM 2217 C C . ALA A 1 284 ? -71.786 5.654 31.771 1.00 74.62 284 ALA A C 1
ATOM 2219 O O . ALA A 1 284 ? -70.647 5.773 31.334 1.00 74.62 284 ALA A O 1
ATOM 2220 N N . GLU A 1 285 ? -72.138 4.604 32.520 1.00 73.25 285 GLU A N 1
ATOM 2221 C CA . GLU A 1 285 ? -71.196 3.535 32.890 1.00 73.25 285 GLU A CA 1
ATOM 2222 C C . GLU A 1 285 ? -70.796 2.686 31.685 1.00 73.25 285 GLU A C 1
ATOM 2224 O O . GLU A 1 285 ? -69.625 2.350 31.528 1.00 73.25 285 GLU A O 1
ATOM 2229 N N . VAL A 1 286 ? -71.739 2.396 30.782 1.00 76.19 286 VAL A N 1
ATOM 2230 C CA . VAL A 1 286 ? -71.426 1.690 29.528 1.00 76.19 286 VAL A CA 1
ATOM 2231 C C . VAL A 1 286 ? -70.469 2.516 28.664 1.00 76.19 286 VAL A C 1
ATOM 2233 O O . VAL A 1 286 ? -69.614 1.949 27.986 1.00 76.19 286 VAL A O 1
ATOM 2236 N N . ARG A 1 287 ? -70.577 3.850 28.694 1.00 78.00 287 ARG A N 1
ATOM 2237 C CA . ARG A 1 287 ? -69.671 4.749 27.971 1.00 78.00 287 ARG A CA 1
ATOM 2238 C C . ARG A 1 287 ? -68.272 4.759 28.581 1.00 78.00 287 ARG A C 1
ATOM 2240 O O . ARG A 1 287 ? -67.318 4.612 27.832 1.00 78.00 287 ARG A O 1
ATOM 2247 N N . VAL A 1 288 ? -68.159 4.822 29.908 1.00 74.38 288 VAL A N 1
ATOM 2248 C CA . VAL A 1 288 ? -66.866 4.748 30.611 1.00 74.38 288 VAL A CA 1
ATOM 2249 C C . VAL A 1 288 ? -66.208 3.381 30.412 1.00 74.38 288 VAL A C 1
ATOM 2251 O O . VAL A 1 288 ? -65.017 3.312 30.146 1.00 74.38 288 VAL A O 1
ATOM 2254 N N . LEU A 1 289 ? -66.966 2.282 30.458 1.00 67.44 289 LEU A N 1
ATOM 2255 C CA . LEU A 1 289 ? -66.431 0.946 30.171 1.00 67.44 289 LEU A CA 1
ATOM 2256 C C . LEU A 1 289 ? -65.983 0.799 28.713 1.00 67.44 289 LEU A C 1
ATOM 2258 O O . LEU A 1 289 ? -64.977 0.141 28.464 1.00 67.44 289 LEU A O 1
ATOM 2262 N N . ARG A 1 290 ? -66.681 1.426 27.756 1.00 70.12 290 ARG A N 1
ATOM 2263 C CA . ARG A 1 290 ? -66.232 1.493 26.357 1.00 70.12 290 ARG A CA 1
ATOM 2264 C C . ARG A 1 290 ? -64.986 2.356 26.195 1.00 70.12 290 ARG A C 1
ATOM 2266 O O . ARG A 1 290 ? -64.073 1.904 25.531 1.00 70.12 290 ARG A O 1
ATOM 2273 N N . GLU A 1 291 ? -64.891 3.510 26.851 1.00 67.12 291 GLU A N 1
ATOM 2274 C CA . GLU A 1 291 ? -63.674 4.337 26.843 1.00 67.12 291 GLU A CA 1
ATOM 2275 C C . GLU A 1 291 ? -62.488 3.625 27.506 1.00 67.12 291 GLU A C 1
ATOM 2277 O O . GLU A 1 291 ? -61.380 3.677 26.990 1.00 67.12 291 GLU A O 1
ATOM 2282 N N . VAL A 1 292 ? -62.696 2.896 28.606 1.00 62.00 292 VAL A N 1
ATOM 2283 C CA . VAL A 1 292 ? -61.643 2.105 29.269 1.00 62.00 292 VAL A CA 1
ATOM 2284 C C . VAL A 1 292 ? -61.237 0.890 28.424 1.00 62.00 292 VAL A C 1
ATOM 2286 O O . VAL A 1 292 ? -60.057 0.546 28.385 1.00 62.00 292 VAL A O 1
ATOM 2289 N N . LEU A 1 293 ? -62.171 0.261 27.705 1.00 61.19 293 LEU A N 1
ATOM 2290 C CA . LEU A 1 293 ? -61.867 -0.804 26.742 1.00 61.19 293 LEU A CA 1
ATOM 2291 C C . LEU A 1 293 ? -61.187 -0.264 25.476 1.00 61.19 293 LEU A C 1
ATOM 2293 O O . LEU A 1 293 ? -60.249 -0.890 24.993 1.00 61.19 293 LEU A O 1
ATOM 2297 N N . ASP A 1 294 ? -61.565 0.908 24.978 1.00 58.34 294 ASP A N 1
ATOM 2298 C CA . ASP A 1 294 ? -60.899 1.575 23.854 1.00 58.34 294 ASP A CA 1
ATOM 2299 C C . ASP A 1 294 ? -59.497 2.073 24.253 1.00 58.34 294 ASP A C 1
ATOM 2301 O O . ASP A 1 294 ? -58.554 1.953 23.476 1.00 58.34 294 ASP A O 1
ATOM 2305 N N . MET A 1 295 ? -59.299 2.498 25.506 1.00 59.16 295 MET A N 1
ATOM 2306 C CA . MET A 1 295 ? -57.965 2.762 26.063 1.00 59.16 295 MET A CA 1
ATOM 2307 C C . MET A 1 295 ? -57.159 1.470 26.317 1.00 59.16 295 MET A C 1
ATOM 2309 O O . MET A 1 295 ? -55.934 1.477 26.210 1.00 59.16 295 MET A O 1
ATOM 2313 N N . GLY A 1 296 ? -57.819 0.344 26.619 1.00 52.81 296 GLY A N 1
ATOM 2314 C CA . GLY A 1 296 ? -57.193 -0.966 26.867 1.00 52.81 296 GLY A CA 1
ATOM 2315 C C . GLY A 1 296 ? -56.915 -1.815 25.612 1.00 52.81 296 GLY A C 1
ATOM 2316 O O . GLY A 1 296 ? -56.057 -2.707 25.632 1.00 52.81 296 GLY A O 1
ATOM 2317 N N . THR A 1 297 ? -57.587 -1.539 24.492 1.00 50.38 297 THR A N 1
ATOM 2318 C CA . THR A 1 297 ? -57.404 -2.234 23.199 1.00 50.38 297 THR A CA 1
ATOM 2319 C C . THR A 1 297 ? -56.143 -1.801 22.446 1.00 50.38 297 THR A C 1
ATOM 2321 O O . THR A 1 297 ? -55.715 -2.508 21.524 1.00 50.38 297 THR A O 1
ATOM 2324 N N . GLY A 1 298 ? -55.448 -0.761 22.929 1.00 53.28 298 GLY A N 1
ATOM 2325 C CA . GLY A 1 298 ? -54.054 -0.465 22.573 1.00 53.28 298 GLY A CA 1
ATOM 2326 C C . GLY A 1 298 ? -53.086 -1.631 22.847 1.00 53.28 298 GLY A C 1
ATOM 2327 O O . GLY A 1 298 ? -52.021 -1.711 22.238 1.00 53.28 298 GLY A O 1
ATOM 2328 N N . SER A 1 299 ? -53.475 -2.606 23.682 1.00 55.31 299 SER A N 1
ATOM 2329 C CA . SER A 1 299 ? -52.684 -3.821 23.931 1.00 55.31 299 SER A CA 1
ATOM 2330 C C . SER A 1 299 ? -52.655 -4.812 22.759 1.00 55.31 299 SER A C 1
ATOM 2332 O O . SER A 1 299 ? -51.692 -5.564 22.638 1.00 55.31 299 SER A O 1
ATOM 2334 N N . SER A 1 300 ? -53.644 -4.818 21.853 1.00 61.56 300 SER A N 1
ATOM 2335 C CA . SER A 1 300 ? -53.645 -5.773 20.729 1.00 61.56 300 SER A CA 1
ATOM 2336 C C . SER A 1 300 ? -52.657 -5.385 19.625 1.00 61.56 300 SER A C 1
ATOM 2338 O O . SER A 1 300 ? -52.032 -6.263 19.025 1.00 61.56 300 SER A O 1
ATOM 2340 N N . SER A 1 301 ? -52.474 -4.079 19.386 1.00 65.81 301 SER A N 1
ATOM 2341 C CA . SER A 1 301 ? -51.424 -3.575 18.496 1.00 65.81 301 SER A CA 1
ATOM 2342 C C . SER A 1 301 ? -50.060 -3.802 19.139 1.00 65.81 301 SER A C 1
ATOM 2344 O O . SER A 1 301 ? -49.203 -4.389 18.492 1.00 65.81 301 SER A O 1
ATOM 2346 N N . LEU A 1 302 ? -49.903 -3.495 20.433 1.00 69.50 302 LEU A N 1
ATOM 2347 C CA . LEU A 1 302 ? -48.662 -3.745 21.168 1.00 69.50 302 LEU A CA 1
ATOM 2348 C C . LEU A 1 302 ? -48.251 -5.227 21.123 1.00 69.50 302 LEU A C 1
ATOM 2350 O O . LEU A 1 302 ? -47.096 -5.539 20.862 1.00 69.50 302 LEU A O 1
ATOM 2354 N N . ILE A 1 303 ? -49.185 -6.160 21.334 1.00 73.50 303 ILE A N 1
ATOM 2355 C CA . ILE A 1 303 ? -48.908 -7.603 21.263 1.00 73.50 303 ILE A CA 1
ATOM 2356 C C . ILE A 1 303 ? -48.502 -8.016 19.840 1.00 73.50 303 ILE A C 1
ATOM 2358 O O . ILE A 1 303 ? -47.548 -8.778 19.673 1.00 73.50 303 ILE A O 1
ATOM 2362 N N . LYS A 1 304 ? -49.165 -7.489 18.800 1.00 78.38 304 LYS A N 1
ATOM 2363 C CA . LYS A 1 304 ? -48.756 -7.710 17.400 1.00 78.38 304 LYS A CA 1
ATOM 2364 C C . LYS A 1 304 ? -47.376 -7.118 17.106 1.00 78.38 304 LYS A C 1
ATOM 2366 O O . LYS A 1 304 ? -46.575 -7.757 16.423 1.00 78.38 304 LYS A O 1
ATOM 2371 N N . ASP A 1 305 ? -47.062 -5.954 17.659 1.00 73.88 305 ASP A N 1
ATOM 2372 C CA . ASP A 1 305 ? -45.771 -5.289 17.501 1.00 73.88 305 ASP A CA 1
ATOM 2373 C C . ASP A 1 305 ? -44.659 -6.057 18.220 1.00 73.88 305 ASP A C 1
ATOM 2375 O O . ASP A 1 305 ? -43.597 -6.276 17.637 1.00 73.88 305 ASP A O 1
ATOM 2379 N N . ILE A 1 306 ? -44.926 -6.579 19.420 1.00 70.12 306 ILE A N 1
ATOM 2380 C CA . ILE A 1 306 ? -44.019 -7.464 20.161 1.00 70.12 306 ILE A CA 1
ATOM 2381 C C . ILE A 1 306 ? -43.782 -8.757 19.378 1.00 70.12 306 ILE A C 1
ATOM 2383 O O . ILE A 1 306 ? -42.629 -9.147 19.192 1.00 70.12 306 ILE A O 1
ATOM 2387 N N . HIS A 1 307 ? -44.831 -9.401 18.860 1.00 79.94 307 HIS A N 1
ATOM 2388 C CA . HIS A 1 307 ? -44.677 -10.613 18.053 1.00 79.94 307 HIS A CA 1
ATOM 2389 C C . HIS A 1 307 ? -43.926 -10.351 16.744 1.00 79.94 307 HIS A C 1
ATOM 2391 O O . HIS A 1 307 ? -43.058 -11.140 16.371 1.00 79.94 307 HIS A O 1
ATOM 2397 N N . SER A 1 308 ? -44.183 -9.229 16.069 1.00 83.19 308 SER A N 1
ATOM 2398 C CA . SER A 1 308 ? -43.441 -8.853 14.861 1.00 83.19 308 SER A CA 1
ATOM 2399 C C . SER A 1 308 ? -41.977 -8.513 15.169 1.00 83.19 308 SER A C 1
ATOM 2401 O O . SER A 1 308 ? -41.079 -8.879 14.411 1.00 83.19 308 SER A O 1
ATOM 2403 N N . ALA A 1 309 ? -41.695 -7.865 16.303 1.00 75.69 309 ALA A N 1
ATOM 2404 C CA . ALA A 1 309 ? -40.340 -7.599 16.773 1.00 75.69 309 ALA A CA 1
ATOM 2405 C C . ALA A 1 309 ? -39.598 -8.893 17.135 1.00 75.69 309 ALA A C 1
ATOM 2407 O O . ALA A 1 309 ? -38.444 -9.055 16.738 1.00 75.69 309 ALA A O 1
ATOM 2408 N N . GLN A 1 310 ? -40.264 -9.836 17.805 1.00 79.75 310 GLN A N 1
ATOM 2409 C CA . GLN A 1 310 ? -39.721 -11.164 18.094 1.00 79.75 310 GLN A CA 1
ATOM 2410 C C . GLN A 1 310 ? -39.436 -11.944 16.807 1.00 79.75 310 GLN A C 1
ATOM 2412 O O . GLN A 1 310 ? -38.333 -12.465 16.658 1.00 79.75 310 GLN A O 1
ATOM 2417 N N . ALA A 1 311 ? -40.364 -11.959 15.845 1.00 87.00 311 ALA A N 1
ATOM 2418 C CA . ALA A 1 311 ? -40.154 -12.599 14.548 1.00 87.00 311 ALA A CA 1
ATOM 2419 C C . ALA A 1 311 ? -38.929 -12.007 13.826 1.00 87.00 311 ALA A C 1
ATOM 2421 O O . ALA A 1 311 ? -38.018 -12.746 13.449 1.00 87.00 311 ALA A O 1
ATOM 2422 N N . ARG A 1 312 ? -38.825 -10.672 13.753 1.00 87.50 312 ARG A N 1
ATOM 2423 C CA . ARG A 1 312 ? -37.655 -9.978 13.180 1.00 87.50 312 ARG A CA 1
ATOM 2424 C C . ARG A 1 312 ? -36.355 -10.309 13.913 1.00 87.50 312 ARG A C 1
ATOM 2426 O O . ARG A 1 312 ? -35.319 -10.487 13.276 1.00 87.50 312 ARG A O 1
ATOM 2433 N N . LEU A 1 313 ? -36.380 -10.408 15.243 1.00 83.81 313 LEU A N 1
ATOM 2434 C CA . LEU A 1 313 ? -35.206 -10.790 16.029 1.00 83.81 313 LEU A CA 1
ATOM 2435 C C . LEU A 1 313 ? -34.776 -12.230 15.718 1.00 83.81 313 LEU A C 1
ATOM 2437 O O . LEU A 1 313 ? -33.588 -12.478 15.512 1.00 83.81 313 LEU A O 1
ATOM 2441 N N . THR A 1 314 ? -35.727 -13.166 15.640 1.00 86.88 314 THR A N 1
ATOM 2442 C CA . THR A 1 314 ? -35.433 -14.566 15.300 1.00 86.88 314 THR A CA 1
ATOM 2443 C C . THR A 1 314 ? -34.860 -14.697 13.890 1.00 86.88 314 THR A C 1
ATOM 2445 O O . THR A 1 314 ? -33.832 -15.355 13.719 1.00 86.88 314 THR A O 1
ATOM 2448 N N . GLU A 1 315 ? -35.421 -13.992 12.906 1.00 89.88 315 GLU A N 1
ATOM 2449 C CA . GLU A 1 315 ? -34.922 -13.967 11.530 1.00 89.88 315 GLU A CA 1
ATOM 2450 C C . GLU A 1 315 ? -33.505 -13.379 11.444 1.00 89.88 315 GLU A C 1
ATOM 2452 O O . GLU A 1 315 ? -32.606 -13.994 10.860 1.00 89.88 315 GLU A O 1
ATOM 2457 N N . ASN A 1 316 ? -33.264 -12.242 12.104 1.00 81.31 316 ASN A N 1
ATOM 2458 C CA . ASN A 1 316 ? -31.937 -11.631 12.175 1.00 81.31 316 ASN A CA 1
ATOM 2459 C C . ASN A 1 316 ? -30.925 -12.557 12.859 1.00 81.31 316 ASN A C 1
ATOM 2461 O O . ASN A 1 316 ? -29.803 -12.699 12.377 1.00 81.31 316 ASN A O 1
ATOM 2465 N N . SER A 1 317 ? -31.315 -13.245 13.937 1.00 79.25 317 SER A N 1
ATOM 2466 C CA . SER A 1 317 ? -30.437 -14.203 14.618 1.00 79.25 317 SER A CA 1
ATOM 2467 C C . SER A 1 317 ? -30.071 -15.391 13.720 1.00 79.25 317 SER A C 1
ATOM 2469 O O . SER A 1 317 ? -28.911 -15.803 13.679 1.00 79.25 317 SER A O 1
ATOM 2471 N N . ALA A 1 318 ? -31.026 -15.906 12.937 1.00 85.88 318 ALA A N 1
ATOM 2472 C CA . ALA A 1 318 ? -30.793 -16.990 11.989 1.00 85.88 318 ALA A CA 1
ATOM 2473 C C . ALA A 1 318 ? -29.900 -16.541 10.825 1.00 85.88 318 ALA A C 1
ATOM 2475 O O . ALA A 1 318 ? -29.056 -17.304 10.352 1.00 85.88 318 ALA A O 1
ATOM 2476 N N . ARG A 1 319 ? -30.050 -15.294 10.368 1.00 87.38 319 ARG A N 1
ATOM 2477 C CA . ARG A 1 319 ? -29.175 -14.698 9.355 1.00 87.38 319 ARG A CA 1
ATOM 2478 C C . ARG A 1 319 ? -27.741 -14.547 9.861 1.00 87.38 319 ARG A C 1
ATOM 2480 O O . ARG A 1 319 ? -26.835 -15.045 9.201 1.00 87.38 319 ARG A O 1
ATOM 2487 N N . VAL A 1 320 ? -27.544 -13.955 11.041 1.00 81.25 320 VAL A N 1
ATOM 2488 C CA . VAL A 1 320 ? -26.209 -13.805 11.647 1.00 81.25 320 VAL A CA 1
ATOM 2489 C C . VAL A 1 320 ? -25.552 -15.171 11.842 1.00 81.25 320 VAL A C 1
ATOM 2491 O O . VAL A 1 320 ? -24.397 -15.346 11.473 1.00 81.25 320 VAL A O 1
ATOM 2494 N N . ARG A 1 321 ? -26.292 -16.183 12.320 1.00 83.50 321 ARG A N 1
ATOM 2495 C CA . ARG A 1 321 ? -25.764 -17.555 12.429 1.00 83.50 321 ARG A CA 1
ATOM 2496 C C . ARG A 1 321 ? -25.301 -18.116 11.084 1.00 83.50 321 ARG A C 1
ATOM 2498 O O . ARG A 1 321 ? -24.228 -18.706 11.032 1.00 83.50 321 ARG A O 1
ATOM 2505 N N . ARG A 1 322 ? -26.064 -17.925 10.002 1.00 87.75 322 ARG A N 1
ATOM 2506 C CA . ARG A 1 322 ? -25.659 -18.367 8.654 1.00 87.75 322 ARG A CA 1
ATOM 2507 C C . ARG A 1 322 ? -24.397 -17.653 8.168 1.00 87.75 322 ARG A C 1
ATOM 2509 O O . ARG A 1 322 ? -23.500 -18.313 7.654 1.00 87.75 322 ARG A O 1
ATOM 2516 N N . GLU A 1 323 ? -24.299 -16.341 8.367 1.00 78.19 323 GLU A N 1
ATOM 2517 C CA . GLU A 1 323 ? -23.113 -15.556 7.993 1.00 78.19 323 GLU A CA 1
ATOM 2518 C C . GLU A 1 323 ? -21.876 -15.969 8.818 1.00 78.19 323 GLU A C 1
ATOM 2520 O O . GLU A 1 323 ? -20.792 -16.152 8.257 1.00 78.19 323 GLU A O 1
ATOM 2525 N N . CYS A 1 324 ? -22.037 -16.226 10.122 1.00 75.69 324 CYS A N 1
ATOM 2526 C CA . CYS A 1 324 ? -20.972 -16.755 10.977 1.00 75.69 324 CYS A CA 1
ATOM 2527 C C . CYS A 1 324 ? -20.521 -18.154 10.539 1.00 75.69 324 CYS A C 1
ATOM 2529 O O . CYS A 1 324 ? -19.321 -18.394 10.447 1.00 75.69 324 CYS A O 1
ATOM 2531 N N . LEU A 1 325 ? -21.454 -19.062 10.231 1.00 85.25 325 LEU A N 1
ATOM 2532 C CA . LEU A 1 325 ? -21.123 -20.406 9.741 1.00 85.25 325 LEU A CA 1
ATOM 2533 C C . LEU A 1 325 ? -20.402 -20.352 8.390 1.00 85.25 325 LEU A C 1
ATOM 2535 O O . LEU A 1 325 ? -19.395 -21.029 8.208 1.00 85.25 325 LEU A O 1
ATOM 2539 N N . SER A 1 326 ? -20.855 -19.500 7.467 1.00 84.44 326 SER A N 1
ATOM 2540 C CA . SER A 1 326 ? -20.170 -19.281 6.190 1.00 84.44 326 SER A CA 1
ATOM 2541 C C . SER A 1 326 ? -18.750 -18.742 6.383 1.00 84.44 326 SER A C 1
ATOM 2543 O O . SER A 1 326 ? -17.837 -19.162 5.677 1.00 84.44 326 SER A O 1
ATOM 2545 N N . SER A 1 327 ? -18.557 -17.828 7.338 1.00 77.12 327 SER A N 1
ATOM 2546 C CA . SER A 1 327 ? -17.237 -17.270 7.661 1.00 77.12 327 SER A CA 1
ATOM 2547 C C . SER A 1 327 ? -16.325 -18.299 8.333 1.00 77.12 327 SER A C 1
ATOM 2549 O O . SER A 1 327 ? -15.121 -18.318 8.102 1.00 77.12 327 SER A O 1
ATOM 2551 N N . LEU A 1 328 ? -16.890 -19.187 9.153 1.00 82.81 328 LEU A N 1
ATOM 2552 C CA . LEU A 1 328 ? -16.149 -20.288 9.759 1.00 82.81 328 LEU A CA 1
ATOM 2553 C C . LEU A 1 328 ? -15.693 -21.295 8.694 1.00 82.81 328 LEU A C 1
ATOM 2555 O O . LEU A 1 328 ? -14.521 -21.660 8.670 1.00 82.81 328 LEU A O 1
ATOM 2559 N N . HIS A 1 329 ? -16.573 -21.661 7.759 1.00 84.25 329 HIS A N 1
ATOM 2560 C CA . HIS A 1 329 ? -16.220 -22.540 6.644 1.00 84.25 329 HIS A CA 1
ATOM 2561 C C . HIS A 1 329 ? -15.139 -21.948 5.731 1.00 84.25 329 HIS A C 1
ATOM 2563 O O . HIS A 1 329 ? -14.235 -22.675 5.323 1.00 84.25 329 HIS A O 1
ATOM 2569 N N . SER A 1 330 ? -15.185 -20.645 5.432 1.00 74.31 330 SER A N 1
ATOM 2570 C CA . SER A 1 330 ? -14.133 -20.005 4.632 1.00 74.31 330 SER A CA 1
ATOM 2571 C C . SER A 1 330 ? -12.788 -19.977 5.365 1.00 74.31 330 SER A C 1
ATOM 2573 O O . SER A 1 330 ? -11.755 -20.249 4.755 1.00 74.31 330 SER A O 1
ATOM 2575 N N . LEU A 1 331 ? -12.785 -19.734 6.679 1.00 74.75 331 LEU A N 1
ATOM 2576 C CA . LEU A 1 331 ? -11.573 -19.825 7.498 1.00 74.75 331 LEU A CA 1
ATOM 2577 C C . LEU A 1 331 ? -11.004 -21.246 7.537 1.00 74.75 331 LEU A C 1
ATOM 2579 O O . LEU A 1 331 ? -9.786 -21.417 7.471 1.00 74.75 331 LEU A O 1
ATOM 2583 N N . ASP A 1 332 ? -11.854 -22.266 7.629 1.00 81.12 332 ASP A N 1
ATOM 2584 C CA . ASP A 1 332 ? -11.406 -23.657 7.628 1.00 81.12 332 ASP A CA 1
ATOM 2585 C C . ASP A 1 332 ? -10.851 -24.091 6.264 1.00 81.12 332 ASP A C 1
ATOM 2587 O O . ASP A 1 332 ? -9.837 -24.791 6.231 1.00 81.12 332 ASP A O 1
ATOM 2591 N N . ALA A 1 333 ? -11.422 -23.603 5.157 1.00 80.00 333 ALA A N 1
ATOM 2592 C CA . ALA A 1 333 ? -10.870 -23.793 3.815 1.00 80.00 333 ALA A CA 1
ATOM 2593 C C . ALA A 1 333 ? -9.472 -23.163 3.680 1.00 80.00 333 ALA A C 1
ATOM 2595 O O . ALA A 1 333 ? -8.526 -23.842 3.290 1.00 80.00 333 ALA A O 1
ATOM 2596 N N . VAL A 1 334 ? -9.297 -21.909 4.117 1.00 76.81 334 VAL A N 1
ATOM 2597 C CA . VAL A 1 334 ? -7.981 -21.240 4.105 1.00 76.81 334 VAL A CA 1
ATOM 2598 C C . VAL A 1 334 ? -6.974 -21.982 4.986 1.00 76.81 334 VAL A C 1
ATOM 2600 O O . VAL A 1 334 ? -5.824 -22.185 4.598 1.00 76.81 334 VAL A O 1
ATOM 2603 N N . ARG A 1 335 ? -7.381 -22.438 6.178 1.00 79.50 335 ARG A N 1
ATOM 2604 C CA . ARG A 1 335 ? -6.511 -23.256 7.038 1.00 79.50 335 ARG A CA 1
ATOM 2605 C C . ARG A 1 335 ? -6.088 -24.546 6.348 1.00 79.50 335 ARG A C 1
ATOM 2607 O O . ARG A 1 335 ? -4.956 -24.978 6.553 1.00 79.50 335 ARG A O 1
ATOM 2614 N N . GLN A 1 336 ? -6.973 -25.164 5.574 1.00 83.75 336 GLN A N 1
ATOM 2615 C CA . GLN A 1 336 ? -6.669 -26.377 4.831 1.00 83.75 336 GLN A CA 1
ATOM 2616 C C . GLN A 1 336 ? -5.656 -26.117 3.708 1.00 83.75 336 GLN A C 1
ATOM 2618 O O . GLN A 1 336 ? -4.627 -26.790 3.675 1.00 83.75 336 GLN A O 1
ATOM 2623 N N . GLU A 1 337 ? -5.857 -25.077 2.896 1.00 80.69 337 GLU A N 1
ATOM 2624 C CA . GLU A 1 337 ? -4.899 -24.664 1.857 1.00 80.69 337 GLU A CA 1
ATOM 2625 C C . GLU A 1 337 ? -3.511 -24.362 2.445 1.00 80.69 337 GLU A C 1
ATOM 2627 O O . GLU A 1 337 ? -2.480 -24.761 1.902 1.00 80.69 337 GLU A O 1
ATOM 2632 N N . LEU A 1 338 ? -3.460 -23.718 3.616 1.00 77.06 338 LEU A N 1
ATOM 2633 C CA . LEU A 1 338 ? -2.201 -23.447 4.310 1.00 77.06 338 LEU A CA 1
ATOM 2634 C C . LEU A 1 338 ? -1.511 -24.710 4.831 1.00 77.06 338 LEU A C 1
ATOM 2636 O O . LEU A 1 338 ? -0.278 -24.770 4.840 1.00 77.06 338 LEU A O 1
ATOM 2640 N N . ARG A 1 339 ? -2.269 -25.724 5.265 1.00 82.50 339 ARG A N 1
ATOM 2641 C CA . ARG A 1 339 ? -1.698 -27.027 5.642 1.00 82.50 339 ARG A CA 1
ATOM 2642 C C . ARG A 1 339 ? -1.118 -27.740 4.426 1.00 82.50 339 ARG A C 1
ATOM 2644 O O . ARG A 1 339 ? -0.020 -28.281 4.533 1.00 82.50 339 ARG A O 1
ATOM 2651 N N . GLU A 1 340 ? -1.808 -27.701 3.292 1.00 77.50 340 GLU A N 1
ATOM 2652 C CA . GLU A 1 340 ? -1.349 -28.298 2.033 1.00 77.50 340 GLU A CA 1
ATOM 2653 C C . GLU A 1 340 ? -0.086 -27.608 1.513 1.00 77.50 340 GLU A C 1
ATOM 2655 O O . GLU A 1 340 ? 0.909 -28.275 1.225 1.00 77.50 340 GLU A O 1
ATOM 2660 N N . LEU A 1 341 ? -0.057 -26.272 1.514 1.00 77.56 341 LEU A N 1
ATOM 2661 C CA . LEU A 1 341 ? 1.133 -25.498 1.162 1.00 77.56 341 LEU A CA 1
ATOM 2662 C C . LEU A 1 341 ? 2.306 -25.797 2.103 1.00 77.56 341 LEU A C 1
ATOM 2664 O O . LEU A 1 341 ? 3.438 -25.975 1.653 1.00 77.56 341 LEU A O 1
ATOM 2668 N N . LYS A 1 342 ? 2.052 -25.891 3.415 1.00 81.50 342 LYS A N 1
ATOM 2669 C CA . LYS A 1 342 ? 3.078 -26.275 4.392 1.00 81.50 342 LYS A CA 1
ATOM 2670 C C . LYS A 1 342 ? 3.628 -27.671 4.096 1.00 81.50 342 LYS A C 1
ATOM 2672 O O . LYS A 1 342 ? 4.845 -27.836 4.107 1.00 81.50 342 LYS A O 1
ATOM 2677 N N . ALA A 1 343 ? 2.765 -28.651 3.830 1.00 77.06 343 ALA A N 1
ATOM 2678 C CA . ALA A 1 343 ? 3.177 -30.013 3.501 1.00 77.06 343 ALA A CA 1
ATOM 2679 C C . ALA A 1 343 ? 4.006 -30.054 2.206 1.00 77.06 343 ALA A C 1
ATOM 2681 O O . ALA A 1 343 ? 5.050 -30.701 2.166 1.00 77.06 343 ALA A O 1
ATOM 2682 N N . PHE A 1 344 ? 3.604 -29.293 1.186 1.00 78.00 344 PHE A N 1
ATOM 2683 C CA . PHE A 1 344 ? 4.347 -29.157 -0.066 1.00 78.00 344 PHE A CA 1
ATOM 2684 C C . PHE A 1 344 ? 5.738 -28.542 0.147 1.00 78.00 344 PHE A C 1
ATOM 2686 O O . PHE A 1 344 ? 6.738 -29.083 -0.323 1.00 78.00 344 PHE A O 1
ATOM 2693 N N . LEU A 1 345 ? 5.835 -27.456 0.919 1.00 74.75 345 LEU A N 1
ATOM 2694 C CA . LEU A 1 345 ? 7.118 -26.826 1.247 1.00 74.75 345 LEU A CA 1
ATOM 2695 C C . LEU A 1 345 ? 8.013 -27.746 2.088 1.00 74.75 345 LEU A C 1
ATOM 2697 O O . LEU A 1 345 ? 9.222 -27.791 1.872 1.00 74.75 345 LEU A O 1
ATOM 2701 N N . GLN A 1 346 ? 7.435 -28.513 3.014 1.00 79.69 346 GLN A N 1
ATOM 2702 C CA . GLN A 1 346 ? 8.164 -29.527 3.777 1.00 79.69 346 GLN A CA 1
ATOM 2703 C C . GLN A 1 346 ? 8.677 -30.659 2.880 1.00 79.69 346 GLN A C 1
ATOM 2705 O O . GLN A 1 346 ? 9.814 -31.091 3.052 1.00 79.69 346 GLN A O 1
ATOM 2710 N N . HIS A 1 347 ? 7.886 -31.100 1.900 1.00 78.62 347 HIS A N 1
ATOM 2711 C CA . HIS A 1 347 ? 8.307 -32.100 0.923 1.00 78.62 347 HIS A CA 1
ATOM 2712 C C . HIS A 1 347 ? 9.470 -31.596 0.057 1.00 78.62 347 HIS A C 1
ATOM 2714 O O . HIS A 1 347 ? 10.473 -32.294 -0.074 1.00 78.62 347 HIS A O 1
ATOM 2720 N N . LEU A 1 348 ? 9.393 -30.354 -0.438 1.00 71.69 348 LEU A N 1
ATOM 2721 C CA . LEU A 1 348 ? 10.473 -29.714 -1.203 1.00 71.69 348 LEU A CA 1
ATOM 2722 C C . LEU A 1 348 ? 11.768 -29.531 -0.396 1.00 71.69 348 LEU A C 1
ATOM 2724 O O . LEU A 1 348 ? 12.865 -29.595 -0.959 1.00 71.69 348 LEU A O 1
ATOM 2728 N N . LEU A 1 349 ? 11.650 -29.289 0.913 1.00 72.50 349 LEU A N 1
ATOM 2729 C CA . LEU A 1 349 ? 12.790 -29.215 1.830 1.00 72.50 349 LEU A CA 1
ATOM 2730 C C . LEU A 1 349 ? 13.407 -30.595 2.096 1.00 72.50 349 LEU A C 1
ATOM 2732 O O . LEU A 1 349 ? 14.630 -30.707 2.163 1.00 72.50 349 LEU A O 1
ATOM 2736 N N . ALA A 1 350 ? 12.578 -31.633 2.233 1.00 77.88 350 ALA A N 1
ATOM 2737 C CA . ALA A 1 350 ? 13.019 -33.005 2.472 1.00 77.88 350 ALA A CA 1
ATOM 2738 C C . ALA A 1 350 ? 13.668 -33.646 1.235 1.00 77.88 350 ALA A C 1
ATOM 2740 O O . ALA A 1 350 ? 14.560 -34.478 1.371 1.00 77.88 350 ALA A O 1
ATOM 2741 N N . SER A 1 351 ? 13.273 -33.240 0.026 1.00 75.62 351 SER A N 1
ATOM 2742 C CA . SER A 1 351 ? 13.794 -33.795 -1.227 1.00 75.62 351 SER A CA 1
ATOM 2743 C C . SER A 1 351 ? 15.187 -33.276 -1.632 1.00 75.62 351 SER A C 1
ATOM 2745 O O . SER A 1 351 ? 15.579 -33.489 -2.775 1.00 75.62 351 SER A O 1
ATOM 2747 N N . HIS A 1 352 ? 15.919 -32.575 -0.749 1.00 58.31 352 HIS A N 1
ATOM 2748 C CA . HIS A 1 352 ? 17.268 -32.015 -0.986 1.00 58.31 352 HIS A CA 1
ATOM 2749 C C . HIS A 1 352 ? 17.458 -31.393 -2.385 1.00 58.31 352 HIS A C 1
ATOM 2751 O O . HIS A 1 352 ? 18.477 -31.581 -3.047 1.00 58.31 352 HIS A O 1
ATOM 2757 N N . SER A 1 353 ? 16.452 -30.646 -2.848 1.00 58.09 353 SER A N 1
ATOM 2758 C CA . SER A 1 353 ? 16.501 -29.982 -4.151 1.00 58.09 353 SER A CA 1
ATOM 2759 C C . SER A 1 353 ? 17.272 -28.649 -4.053 1.00 58.09 353 SER A C 1
ATOM 2761 O O . SER A 1 353 ? 17.339 -28.062 -2.966 1.00 58.09 353 SER A O 1
ATOM 2763 N N . PRO A 1 354 ? 17.825 -28.119 -5.163 1.00 55.06 354 PRO A N 1
ATOM 2764 C CA . PRO A 1 354 ? 18.677 -26.917 -5.187 1.00 55.06 354 PRO A CA 1
ATOM 2765 C C . PRO A 1 354 ? 17.996 -25.617 -4.710 1.00 55.06 354 PRO A C 1
ATOM 2767 O O . PRO A 1 354 ? 18.624 -24.564 -4.674 1.00 55.06 354 PRO A O 1
ATOM 2770 N N . PHE A 1 355 ? 16.725 -25.669 -4.308 1.00 56.75 355 PHE A N 1
ATOM 2771 C CA . PHE A 1 355 ? 15.930 -24.530 -3.850 1.00 56.75 355 PHE A CA 1
ATOM 2772 C C . PHE A 1 355 ? 16.009 -24.255 -2.341 1.00 56.75 355 PHE A C 1
ATOM 2774 O O . PHE A 1 355 ? 15.275 -23.404 -1.836 1.00 56.75 355 PHE A O 1
ATOM 2781 N N . GLN A 1 356 ? 16.903 -24.925 -1.607 1.00 60.12 356 GLN A N 1
ATOM 2782 C CA . GLN A 1 356 ? 17.073 -24.736 -0.159 1.00 60.12 356 GLN A CA 1
ATOM 2783 C C . GLN A 1 356 ? 17.347 -23.268 0.227 1.00 60.12 356 GLN A C 1
ATOM 2785 O O . GLN A 1 356 ? 16.857 -22.799 1.254 1.00 60.12 356 GLN A O 1
ATOM 2790 N N . CYS A 1 357 ? 18.053 -22.517 -0.628 1.00 55.53 357 CYS A N 1
ATOM 2791 C CA . CYS A 1 357 ? 18.310 -21.086 -0.442 1.00 55.53 357 CYS A CA 1
ATOM 2792 C C . CYS A 1 357 ? 17.066 -20.202 -0.656 1.00 55.53 357 CYS A C 1
ATOM 2794 O O . CYS A 1 357 ? 16.939 -19.170 -0.003 1.00 55.53 357 CYS A O 1
ATOM 2796 N N . MET A 1 358 ? 16.124 -20.613 -1.513 1.00 57.66 358 MET A N 1
ATOM 2797 C CA . MET A 1 358 ? 14.889 -19.863 -1.782 1.00 57.66 358 MET A CA 1
ATOM 2798 C C . MET A 1 358 ? 13.743 -20.231 -0.838 1.00 57.66 358 MET A C 1
ATOM 2800 O O . MET A 1 358 ? 12.840 -19.423 -0.632 1.00 57.66 358 MET A O 1
ATOM 2804 N N . ALA A 1 359 ? 13.763 -21.423 -0.236 1.00 61.25 359 ALA A N 1
ATOM 2805 C CA . ALA A 1 359 ? 12.683 -21.905 0.623 1.00 61.25 359 ALA A CA 1
ATOM 2806 C C . ALA A 1 359 ? 12.421 -20.984 1.830 1.00 61.25 359 ALA A C 1
ATOM 2808 O O . ALA A 1 359 ? 11.265 -20.740 2.177 1.00 61.25 359 ALA A O 1
ATOM 2809 N N . GLY A 1 360 ? 13.474 -20.419 2.434 1.00 68.50 360 GLY A N 1
ATOM 2810 C CA . GLY A 1 360 ? 13.341 -19.450 3.528 1.00 68.50 360 GLY A CA 1
ATOM 2811 C C . GLY A 1 360 ? 12.666 -18.146 3.090 1.00 68.50 360 GLY A C 1
ATOM 2812 O O . GLY A 1 360 ? 11.784 -17.635 3.782 1.00 68.50 360 GLY A O 1
ATOM 2813 N N . GLU A 1 361 ? 13.017 -17.635 1.909 1.00 67.69 361 GLU A N 1
ATOM 2814 C CA . GLU A 1 361 ? 12.419 -16.415 1.362 1.00 67.69 361 GLU A CA 1
ATOM 2815 C C . GLU A 1 361 ? 10.952 -16.639 0.965 1.00 67.69 361 GLU A C 1
ATOM 2817 O O . GLU A 1 361 ? 10.089 -15.814 1.265 1.00 67.69 361 GLU A O 1
ATOM 2822 N N . LEU A 1 362 ? 10.643 -17.797 0.377 1.00 68.12 362 LEU A N 1
ATOM 2823 C CA . LEU A 1 362 ? 9.286 -18.190 -0.002 1.00 68.12 362 LEU A CA 1
ATOM 2824 C C . LEU A 1 362 ? 8.385 -18.367 1.227 1.00 68.12 362 LEU A C 1
ATOM 2826 O O . LEU A 1 362 ? 7.280 -17.830 1.252 1.00 68.12 362 LEU A O 1
ATOM 2830 N N . LEU A 1 363 ? 8.876 -19.023 2.283 1.00 72.62 363 LEU A N 1
ATOM 2831 C CA . LEU A 1 363 ? 8.166 -19.141 3.563 1.00 72.62 363 LEU A CA 1
ATOM 2832 C C . LEU A 1 363 ? 7.903 -17.774 4.206 1.00 72.62 363 LEU A C 1
ATOM 2834 O O . LEU A 1 363 ? 6.820 -17.543 4.744 1.00 72.62 363 LEU A O 1
ATOM 2838 N N . THR A 1 364 ? 8.868 -16.856 4.119 1.00 73.62 364 THR A N 1
ATOM 2839 C CA . THR A 1 364 ? 8.722 -15.496 4.655 1.00 73.62 364 THR A CA 1
ATOM 2840 C C . THR A 1 364 ? 7.683 -14.705 3.859 1.00 73.62 364 THR A C 1
ATOM 2842 O O . THR A 1 364 ? 6.796 -14.096 4.453 1.00 73.62 364 THR A O 1
ATOM 2845 N N . ARG A 1 365 ? 7.715 -14.772 2.521 1.00 70.88 365 ARG A N 1
ATOM 2846 C CA . ARG A 1 365 ? 6.715 -14.127 1.651 1.00 70.88 365 ARG A CA 1
ATOM 2847 C C . ARG A 1 365 ? 5.311 -14.688 1.871 1.00 70.88 365 ARG A C 1
ATOM 2849 O O . ARG A 1 365 ? 4.362 -13.915 1.947 1.00 70.88 365 ARG A O 1
ATOM 2856 N N . VAL A 1 366 ? 5.181 -16.006 2.023 1.00 74.56 366 VAL A N 1
ATOM 2857 C CA . VAL A 1 366 ? 3.904 -16.664 2.334 1.00 74.56 366 VAL A CA 1
ATOM 2858 C C . VAL A 1 366 ? 3.383 -16.213 3.699 1.00 74.56 366 VAL A C 1
ATOM 2860 O O . VAL A 1 366 ? 2.221 -15.832 3.798 1.00 74.56 366 VAL A O 1
ATOM 2863 N N . ARG A 1 367 ? 4.230 -16.168 4.738 1.00 78.06 367 ARG A N 1
ATOM 2864 C CA . ARG A 1 367 ? 3.837 -15.663 6.065 1.00 78.06 367 ARG A CA 1
ATOM 2865 C C . ARG A 1 367 ? 3.342 -14.216 5.998 1.00 78.06 367 ARG A C 1
ATOM 2867 O O . ARG A 1 367 ? 2.249 -13.937 6.480 1.00 78.06 367 ARG A O 1
ATOM 2874 N N . VAL A 1 368 ? 4.102 -13.328 5.355 1.00 73.56 368 VAL A N 1
ATOM 2875 C CA . VAL A 1 368 ? 3.728 -11.912 5.194 1.00 73.56 368 VAL A CA 1
ATOM 2876 C C . VAL A 1 368 ? 2.409 -11.777 4.433 1.00 73.56 368 VAL A C 1
ATOM 2878 O O . VAL A 1 368 ? 1.559 -10.970 4.801 1.00 73.56 368 VAL A O 1
ATOM 2881 N N . HIS A 1 369 ? 2.197 -12.585 3.393 1.00 71.81 369 HIS A N 1
ATOM 2882 C CA . HIS A 1 369 ? 0.949 -12.560 2.639 1.00 71.81 369 HIS A CA 1
ATOM 2883 C C . HIS A 1 369 ? -0.251 -13.013 3.484 1.00 71.81 369 HIS A C 1
ATOM 2885 O O . HIS A 1 369 ? -1.296 -12.367 3.451 1.00 71.81 369 HIS A O 1
ATOM 2891 N N . ILE A 1 370 ? -0.094 -14.065 4.294 1.00 72.56 370 ILE A N 1
ATOM 2892 C CA . ILE A 1 370 ? -1.134 -14.539 5.221 1.00 72.56 370 ILE A CA 1
ATOM 2893 C C . ILE A 1 370 ? -1.484 -13.456 6.242 1.00 72.56 370 ILE A C 1
ATOM 2895 O O . ILE A 1 370 ? -2.662 -13.183 6.461 1.00 72.56 370 ILE A O 1
ATOM 2899 N N . GLU A 1 371 ? -0.481 -12.807 6.835 1.00 76.44 371 GLU A N 1
ATOM 2900 C CA . GLU A 1 371 ? -0.683 -11.717 7.796 1.00 76.44 371 GLU A CA 1
ATOM 2901 C C . GLU A 1 371 ? -1.409 -10.525 7.151 1.00 76.44 371 GLU A C 1
ATOM 2903 O O . GLU A 1 371 ? -2.346 -9.978 7.733 1.00 76.44 371 GLU A O 1
ATOM 2908 N N . GLN A 1 372 ? -1.058 -10.169 5.911 1.00 74.62 372 GLN A N 1
ATOM 2909 C CA . GLN A 1 372 ? -1.741 -9.116 5.153 1.00 74.62 372 GLN A CA 1
ATOM 2910 C C . GLN A 1 372 ? -3.196 -9.466 4.828 1.00 74.62 372 GLN A C 1
ATOM 2912 O O . GLN A 1 372 ? -4.077 -8.612 4.941 1.00 74.62 372 GLN A O 1
ATOM 2917 N N . VAL A 1 373 ? -3.470 -10.705 4.413 1.00 71.25 373 VAL A N 1
ATOM 2918 C CA . VAL A 1 373 ? -4.836 -11.160 4.115 1.00 71.25 373 VAL A CA 1
ATOM 2919 C C . VAL A 1 373 ? -5.672 -11.210 5.394 1.00 71.25 373 VAL A C 1
ATOM 2921 O O . VAL A 1 373 ? -6.792 -10.700 5.398 1.00 71.25 373 VAL A O 1
ATOM 2924 N N . ALA A 1 374 ? -5.115 -11.718 6.497 1.00 68.44 374 ALA A N 1
ATOM 2925 C CA . ALA A 1 374 ? -5.770 -11.717 7.803 1.00 68.44 374 ALA A CA 1
ATOM 2926 C C . ALA A 1 374 ? -6.089 -10.289 8.279 1.00 68.44 374 ALA A C 1
ATOM 2928 O O . ALA A 1 374 ? -7.207 -10.020 8.718 1.00 68.44 374 ALA A O 1
ATOM 2929 N N . ALA A 1 375 ? -5.158 -9.344 8.113 1.00 70.38 375 ALA A N 1
ATOM 2930 C CA . ALA A 1 375 ? -5.380 -7.937 8.445 1.00 70.38 375 ALA A CA 1
ATOM 2931 C C . ALA A 1 375 ? -6.485 -7.295 7.584 1.00 70.38 375 ALA A C 1
ATOM 2933 O O . ALA A 1 375 ? -7.335 -6.570 8.104 1.00 70.38 375 ALA A O 1
ATOM 2934 N N . ARG A 1 376 ? -6.533 -7.593 6.277 1.00 73.25 376 ARG A N 1
ATOM 2935 C CA . ARG A 1 376 ? -7.601 -7.117 5.374 1.00 73.25 376 ARG A CA 1
ATOM 2936 C C . ARG A 1 376 ? -8.971 -7.685 5.747 1.00 73.25 376 ARG A C 1
ATOM 2938 O O . ARG A 1 376 ? -9.970 -6.964 5.696 1.00 73.25 376 ARG A O 1
ATOM 2945 N N . GLN A 1 377 ? -9.029 -8.953 6.141 1.00 69.62 377 GLN A N 1
ATOM 2946 C CA . GLN A 1 377 ? -10.267 -9.595 6.586 1.00 69.62 377 GLN A CA 1
ATOM 2947 C C . GLN A 1 377 ? -10.739 -9.056 7.944 1.00 69.62 377 GLN A C 1
ATOM 2949 O O . GLN A 1 377 ? -11.923 -8.776 8.116 1.00 69.62 377 GLN A O 1
ATOM 2954 N N . ALA A 1 378 ? -9.825 -8.793 8.882 1.00 66.62 378 ALA A N 1
ATOM 2955 C CA . ALA A 1 378 ? -10.161 -8.129 10.141 1.00 66.62 378 ALA A CA 1
ATOM 2956 C C . ALA A 1 378 ? -10.685 -6.697 9.908 1.00 66.62 378 ALA A C 1
ATOM 2958 O O . ALA A 1 378 ? -11.690 -6.288 10.494 1.00 66.62 378 ALA A O 1
ATOM 2959 N N . ALA A 1 379 ? -10.057 -5.945 9.000 1.00 71.31 379 ALA A N 1
ATOM 2960 C CA . ALA A 1 379 ? -10.480 -4.590 8.649 1.00 71.31 379 ALA A CA 1
ATOM 2961 C C . ALA A 1 379 ? -11.868 -4.554 7.989 1.00 71.31 379 ALA A C 1
ATOM 2963 O O . ALA A 1 379 ? -12.689 -3.705 8.331 1.00 71.31 379 ALA A O 1
ATOM 2964 N N . THR A 1 380 ? -12.155 -5.489 7.080 1.00 73.50 380 THR A N 1
ATOM 2965 C CA . THR A 1 380 ? -13.480 -5.604 6.445 1.00 73.50 380 THR A CA 1
ATOM 2966 C C . THR A 1 380 ? -14.555 -6.008 7.448 1.00 73.50 380 THR A C 1
ATOM 2968 O O . THR A 1 380 ? -15.598 -5.360 7.470 1.00 73.50 380 THR A O 1
ATOM 2971 N N . ALA A 1 381 ? -14.278 -6.962 8.345 1.00 67.50 381 ALA A N 1
ATOM 2972 C CA . ALA A 1 381 ? -15.190 -7.326 9.432 1.00 67.50 381 ALA A CA 1
ATOM 2973 C C . ALA A 1 381 ? -15.509 -6.126 10.346 1.00 67.50 381 ALA A C 1
ATOM 2975 O O . ALA A 1 381 ? -16.670 -5.877 10.688 1.00 67.50 381 ALA A O 1
ATOM 2976 N N . THR A 1 382 ? -14.488 -5.331 10.678 1.00 70.31 382 THR A N 1
ATOM 2977 C CA . THR A 1 382 ? -14.633 -4.125 11.507 1.00 70.31 382 THR A CA 1
ATOM 2978 C C . THR A 1 382 ? -15.440 -3.048 10.775 1.00 70.31 382 THR A C 1
ATOM 2980 O O . THR A 1 382 ? -16.327 -2.426 11.360 1.00 70.31 382 THR A O 1
ATOM 2983 N N . ALA A 1 383 ? -15.208 -2.865 9.472 1.00 71.56 383 ALA A N 1
ATOM 2984 C CA . ALA A 1 383 ? -15.966 -1.932 8.645 1.00 71.56 383 ALA A CA 1
ATOM 2985 C C . ALA A 1 383 ? -17.448 -2.326 8.551 1.00 71.56 383 ALA A C 1
ATOM 2987 O O . ALA A 1 383 ? -18.314 -1.475 8.747 1.00 71.56 383 ALA A O 1
ATOM 2988 N N . THR A 1 384 ? -17.761 -3.609 8.345 1.00 71.06 384 THR A N 1
ATOM 2989 C CA . THR A 1 384 ? -19.151 -4.094 8.353 1.00 71.06 384 THR A CA 1
ATOM 2990 C C . THR A 1 384 ? -19.824 -3.914 9.711 1.00 71.06 384 THR A C 1
ATOM 2992 O O . THR A 1 384 ? -20.976 -3.484 9.759 1.00 71.06 384 THR A O 1
ATOM 2995 N N . ALA A 1 385 ? -19.109 -4.148 10.818 1.00 66.12 385 ALA A N 1
ATOM 2996 C CA . ALA A 1 385 ? -19.631 -3.899 12.162 1.00 66.12 385 ALA A CA 1
ATOM 2997 C C . ALA A 1 385 ? -19.930 -2.406 12.395 1.00 66.12 385 ALA A C 1
ATOM 2999 O O . ALA A 1 385 ? -20.969 -2.064 12.957 1.00 66.12 385 ALA A O 1
ATOM 3000 N N . THR A 1 386 ? -19.067 -1.520 11.889 1.00 73.44 386 THR A N 1
ATOM 3001 C CA . THR A 1 386 ? -19.227 -0.060 11.999 1.00 73.44 386 THR A CA 1
ATOM 3002 C C . THR A 1 386 ? -20.383 0.461 11.139 1.00 73.44 386 THR A C 1
ATOM 3004 O O . THR A 1 386 ? -21.119 1.354 11.546 1.00 73.44 386 THR A O 1
ATOM 3007 N N . VAL A 1 387 ? -20.589 -0.100 9.943 1.00 76.88 387 VAL A N 1
ATOM 3008 C CA . VAL A 1 387 ? -21.734 0.254 9.085 1.00 76.88 387 VAL A CA 1
ATOM 3009 C C . VAL A 1 387 ? -23.048 -0.189 9.731 1.00 76.88 387 VAL A C 1
ATOM 3011 O O . VAL A 1 387 ? -24.020 0.565 9.728 1.00 76.88 387 VAL A O 1
ATOM 3014 N N . LEU A 1 388 ? -23.069 -1.377 10.339 1.00 67.38 388 LEU A N 1
ATOM 3015 C CA . LEU A 1 388 ? -24.237 -1.882 11.060 1.00 67.38 388 LEU A CA 1
ATOM 3016 C C . LEU A 1 388 ? -24.544 -1.074 12.328 1.00 67.38 388 LEU A C 1
ATOM 3018 O O . LEU A 1 388 ? -25.721 -0.871 12.621 1.00 67.38 388 LEU A O 1
ATOM 3022 N N . SER A 1 389 ? -23.535 -0.582 13.058 1.00 68.44 389 SER A N 1
ATOM 3023 C CA . SER A 1 389 ? -23.761 0.287 14.221 1.00 68.44 389 SER A CA 1
ATOM 3024 C C . SER A 1 389 ? -24.318 1.651 13.806 1.00 68.44 389 SER A C 1
ATOM 3026 O O . SER A 1 389 ? -25.320 2.092 14.365 1.00 68.44 389 SER A O 1
ATOM 3028 N N . ARG A 1 390 ? -23.768 2.262 12.747 1.00 69.75 390 ARG A N 1
ATOM 3029 C CA . ARG A 1 390 ? -24.246 3.552 12.215 1.00 69.75 390 ARG A CA 1
ATOM 3030 C C . ARG A 1 390 ? -25.663 3.485 11.652 1.00 69.75 390 ARG A C 1
ATOM 3032 O O . ARG A 1 390 ? -26.446 4.406 11.848 1.00 69.75 390 ARG A O 1
ATOM 3039 N N . ALA A 1 391 ? -26.009 2.388 10.977 1.00 67.44 391 ALA A N 1
ATOM 3040 C CA . ALA A 1 391 ? -27.366 2.154 10.477 1.00 67.44 391 ALA A CA 1
ATOM 3041 C C . ALA A 1 391 ? -28.393 1.934 11.606 1.00 67.44 391 ALA A C 1
ATOM 3043 O O . ALA A 1 391 ? -29.599 2.041 11.381 1.00 67.44 391 ALA A O 1
ATOM 3044 N N . ARG A 1 392 ? -27.923 1.591 12.811 1.00 62.16 392 ARG A N 1
ATOM 3045 C CA . ARG A 1 392 ? -28.753 1.428 14.006 1.00 62.16 392 ARG A CA 1
ATOM 3046 C C . ARG A 1 392 ? -28.982 2.764 14.713 1.00 62.16 392 ARG A C 1
ATOM 3048 O O . ARG A 1 392 ? -30.099 3.005 15.150 1.00 62.16 392 ARG A O 1
ATOM 3055 N N . GLU A 1 393 ? -27.968 3.628 14.754 1.00 69.25 393 GLU A N 1
ATOM 3056 C CA . GLU A 1 393 ? -28.066 5.006 15.263 1.00 69.25 393 GLU A CA 1
ATOM 3057 C C . GLU A 1 393 ? -28.988 5.867 14.389 1.00 69.25 393 GLU A C 1
ATOM 3059 O O . GLU A 1 393 ? -29.916 6.483 14.901 1.00 69.25 393 GLU A O 1
ATOM 3064 N N . SER A 1 394 ? -28.859 5.804 13.059 1.00 72.25 394 SER A N 1
ATOM 3065 C CA . SER A 1 394 ? -29.714 6.589 12.154 1.00 72.25 394 SER A CA 1
ATOM 3066 C C . SER A 1 394 ? -31.193 6.178 12.144 1.00 72.25 394 SER A C 1
ATOM 3068 O O . SER A 1 394 ? -32.034 6.931 11.661 1.00 72.25 394 SER A O 1
ATOM 3070 N N . ARG A 1 395 ? -31.534 4.993 12.670 1.00 62.41 395 ARG A N 1
ATOM 3071 C CA . ARG A 1 395 ? -32.930 4.574 12.887 1.00 62.41 395 ARG A CA 1
ATOM 3072 C C . ARG A 1 395 ? -33.509 5.049 14.218 1.00 62.41 395 ARG A C 1
ATOM 3074 O O . ARG A 1 395 ? -34.726 5.036 14.346 1.00 62.41 395 ARG A O 1
ATOM 3081 N N . LEU A 1 396 ? -32.673 5.417 15.186 1.00 61.59 396 LEU A N 1
ATOM 3082 C CA . LEU A 1 396 ? -33.115 5.911 16.493 1.00 61.59 396 LEU A CA 1
ATOM 3083 C C . LEU A 1 396 ? -33.369 7.423 16.481 1.00 61.59 396 LEU A C 1
ATOM 3085 O O . LEU A 1 396 ? -34.225 7.877 17.223 1.00 61.59 396 LEU A O 1
ATOM 3089 N N . ASP A 1 397 ? -32.713 8.170 15.590 1.00 67.81 397 ASP A N 1
ATOM 3090 C CA . ASP A 1 397 ? -32.911 9.623 15.449 1.00 67.81 397 ASP A CA 1
ATOM 3091 C C . ASP A 1 397 ? -34.096 10.008 14.532 1.00 67.81 397 ASP A C 1
ATOM 3093 O O . ASP A 1 397 ? -34.367 11.188 14.320 1.00 67.81 397 ASP A O 1
ATOM 3097 N N . GLY A 1 398 ? -34.786 9.024 13.941 1.00 55.59 398 GLY A N 1
ATOM 3098 C CA . GLY A 1 398 ? -35.848 9.225 12.942 1.00 55.59 398 GLY A CA 1
ATOM 3099 C C . GLY A 1 398 ? -37.258 8.800 13.370 1.00 55.59 398 GLY A C 1
ATOM 3100 O O . GLY A 1 398 ? -38.140 8.712 12.516 1.00 55.59 398 GLY A O 1
ATOM 3101 N N . SER A 1 399 ? -37.477 8.481 14.646 1.00 41.28 399 SER A N 1
ATOM 3102 C CA . SER A 1 399 ? -38.793 8.225 15.263 1.00 41.28 399 SER A CA 1
ATOM 3103 C C . SER A 1 399 ? -38.934 9.092 16.498 1.00 41.28 399 SER A C 1
ATOM 3105 O O . SER A 1 399 ? -40.071 9.548 16.741 1.00 41.28 399 SER A O 1
#

Radius of gyration: 45.99 Å; chains: 1; bounding box: 125×67×136 Å

Secondary structure (DSSP, 8-state):
--HHHHHHHHHHHHHHHHIIIIIHHHHHHHHHHHHHHHHHHHHHHHHHHHHHHHTTT--HHHHHHHHHHHHHHHHHHHHHHHHHHHHHHHHHHHHHHHHHHHHHHHHHHHHHHHHHHHHHHHHHHHHHHHHHHHHHHHHHHHHHHHHHHHHHHHHHHH---TT--THHHHHHHHHHHHHHHHHHHHS------------------------------------------PPPPP---------PPP----THHHHHHHHHHHHHHHHHS-------------HHHHHHHHHHHHHHTHHHHHHHHHHHHHHHHHHHHHHHHHHHHHHHHHHHHHHHHHHHHHHHHHHHHHTT-TTHHHHHHHHHHHHHHHHHHHHHHHHHHHHHHHHHHHHHHHHHTT-

Sequence (399 aa):
MKALPHVLADRQHRLQVHENTVVQDAAQRMGVAVQKLNACSASIHQCSNVIEGSVLLLGVRTVHTLLTELNHSLESIEAVASAWRTTAAVYQEHCAQYRELIVSIDQTQATMKERVKFLERELRALRSERDRKEQAYDTAILYVQRVLAEHTHWQETHGYNRQHWPMTDTCEEALAVLHAVRAEAHAPQSDGHSLRDSGMGRKMLSSSLKEDISGGVSELVCSRKSSVMMPTPRQRDVAHLPVFPAAVPSEASQDVVRRWCSTIAGRLGATQPSLHFAYVPPAAEVRVLREVLDMGTGSSSLIKDIHSAQARLTENSARVRRECLSSLHSLDAVRQELRELKAFLQHLLASHSPFQCMAGELLTRVRVHIEQVAARQAATATATATVLSRARESRLDGS